Protein AF-A0A268HD33-F1 (afdb_monomer)

Mean predicted aligned error: 16.83 Å

pLDDT: mean 76.21, std 18.48, range [31.92, 98.69]

Structure (mmCIF, N/CA/C/O backbone):
data_AF-A0A268HD33-F1
#
_entry.id   AF-A0A268HD33-F1
#
loop_
_atom_site.group_PDB
_atom_site.id
_atom_site.type_symbol
_atom_site.label_atom_id
_atom_site.label_alt_id
_atom_site.label_comp_id
_atom_site.label_asym_id
_atom_site.label_entity_id
_atom_site.label_seq_id
_atom_site.pdbx_PDB_ins_code
_atom_site.Cartn_x
_atom_site.Cartn_y
_atom_site.Cartn_z
_atom_site.occupancy
_atom_site.B_iso_or_equiv
_atom_site.auth_seq_id
_atom_site.auth_comp_id
_atom_site.auth_asym_id
_atom_site.auth_atom_id
_atom_site.pdbx_PDB_model_num
ATOM 1 N N . MET A 1 1 ? -41.453 0.783 -24.380 1.00 42.22 1 MET A N 1
ATOM 2 C CA . MET A 1 1 ? -42.549 0.200 -23.584 1.00 42.22 1 MET A CA 1
ATOM 3 C C . MET A 1 1 ? -43.128 1.361 -22.793 1.00 42.22 1 MET A C 1
ATOM 5 O O . MET A 1 1 ? -42.663 1.674 -21.710 1.00 42.22 1 MET A O 1
ATOM 9 N N . GLU A 1 2 ? -43.972 2.129 -23.481 1.00 31.92 2 GLU A N 1
ATOM 10 C CA . GLU A 1 2 ? -44.599 3.359 -22.998 1.00 31.92 2 GLU A CA 1
ATOM 11 C C . GLU A 1 2 ? -45.895 2.982 -22.286 1.00 31.92 2 GLU A C 1
ATOM 13 O O . GLU A 1 2 ? -46.740 2.322 -22.893 1.00 31.92 2 GLU A O 1
ATOM 18 N N . GLU A 1 3 ? -46.089 3.430 -21.048 1.00 34.78 3 GLU A N 1
ATOM 19 C CA . GLU A 1 3 ? -47.407 3.398 -20.423 1.00 34.78 3 GLU A CA 1
ATOM 20 C C . GLU A 1 3 ? -47.817 4.810 -20.001 1.00 34.78 3 GLU A C 1
ATOM 22 O O . GLU A 1 3 ? -47.201 5.475 -19.171 1.00 34.78 3 GLU A O 1
ATOM 27 N N . LYS A 1 4 ? -48.853 5.281 -20.698 1.00 35.25 4 LYS A N 1
ATOM 28 C CA . LYS A 1 4 ? -49.501 6.582 -20.581 1.00 35.25 4 LYS A CA 1
ATOM 29 C C . LYS A 1 4 ? -50.298 6.655 -19.279 1.00 35.25 4 LYS A C 1
ATOM 31 O O . LYS A 1 4 ? -51.331 5.999 -19.166 1.00 35.25 4 LYS A O 1
ATOM 36 N N . LEU A 1 5 ? -49.918 7.548 -18.370 1.00 34.03 5 LEU A N 1
ATOM 37 C CA . LEU A 1 5 ? -50.819 8.038 -17.327 1.00 34.03 5 LEU A CA 1
ATOM 38 C C . LEU A 1 5 ? -51.583 9.253 -17.861 1.00 34.03 5 LEU A C 1
ATOM 40 O O . LEU A 1 5 ? -51.049 10.346 -18.029 1.00 34.03 5 LEU A O 1
ATOM 44 N N . LYS A 1 6 ? -52.849 8.996 -18.198 1.00 35.66 6 LYS A N 1
ATOM 45 C CA . LYS A 1 6 ? -53.843 9.985 -18.610 1.00 35.66 6 LYS A CA 1
ATOM 46 C C . LYS A 1 6 ? -54.169 10.916 -17.443 1.00 35.66 6 LYS A C 1
ATOM 48 O O . LYS A 1 6 ? -54.612 10.461 -16.393 1.00 35.66 6 LYS A O 1
ATOM 53 N N . SER A 1 7 ? -54.035 12.213 -17.689 1.00 35.09 7 SER A N 1
ATOM 54 C CA . SER A 1 7 ? -54.719 13.279 -16.964 1.00 35.09 7 SER A CA 1
ATOM 55 C C . SER A 1 7 ? -56.234 13.116 -17.125 1.00 35.09 7 SER A C 1
ATOM 57 O O . SER A 1 7 ? -56.747 13.224 -18.240 1.00 35.09 7 SER A O 1
ATOM 59 N N . SER A 1 8 ? -56.954 12.846 -16.038 1.00 35.16 8 SER A N 1
ATOM 60 C CA . SER A 1 8 ? -58.412 12.974 -16.011 1.00 35.16 8 SER A CA 1
ATOM 61 C C . SER A 1 8 ? -58.778 14.318 -15.395 1.00 35.16 8 SER A C 1
ATOM 63 O O . SER A 1 8 ? -58.606 14.530 -14.195 1.00 35.16 8 SER A O 1
ATOM 65 N N . GLU A 1 9 ? -59.268 15.200 -16.260 1.00 37.66 9 GLU A N 1
ATOM 66 C CA . GLU A 1 9 ? -60.051 16.390 -15.952 1.00 37.66 9 GLU A CA 1
ATOM 67 C C . GLU A 1 9 ? -61.091 16.071 -14.868 1.00 37.66 9 GLU A C 1
ATOM 69 O O . GLU A 1 9 ? -61.955 15.216 -15.060 1.00 37.66 9 GLU A O 1
ATOM 74 N N . ASN A 1 10 ? -61.004 16.747 -13.723 1.00 41.69 10 ASN A N 1
ATOM 75 C CA . ASN A 1 10 ? -61.985 16.630 -12.643 1.00 41.69 10 ASN A CA 1
ATOM 76 C C . ASN A 1 10 ? -62.509 18.006 -12.202 1.00 41.69 10 ASN A C 1
ATOM 78 O O . ASN A 1 10 ? -62.879 18.189 -11.049 1.00 41.69 10 ASN A O 1
ATOM 82 N N . ASP A 1 11 ? -62.580 18.956 -13.140 1.00 40.28 11 ASP A N 1
ATOM 83 C CA . ASP A 1 11 ? -63.131 20.305 -12.924 1.00 40.28 11 ASP A CA 1
ATOM 84 C C . ASP A 1 11 ? -64.612 20.430 -13.349 1.00 40.28 11 ASP A C 1
ATOM 86 O O . ASP A 1 11 ? -65.196 21.513 -13.339 1.00 40.28 11 ASP A O 1
ATOM 90 N N . GLY A 1 12 ? -65.264 19.314 -13.698 1.00 37.50 12 GLY A N 1
ATOM 91 C CA . GLY A 1 12 ? -66.654 19.293 -14.177 1.00 37.50 12 GLY A CA 1
ATOM 92 C C . GLY A 1 12 ? -67.721 18.906 -13.145 1.00 37.50 12 GLY A C 1
ATOM 93 O O . GLY A 1 12 ? -68.905 19.024 -13.440 1.00 37.50 12 GLY A O 1
ATOM 94 N N . VAL A 1 13 ? -67.345 18.420 -11.955 1.00 43.66 13 VAL A N 1
ATOM 95 C CA . VAL A 1 13 ? -68.298 17.775 -11.019 1.00 43.66 13 VAL A CA 1
ATOM 96 C C . VAL A 1 13 ? -68.657 18.661 -9.817 1.00 43.66 13 VAL A C 1
ATOM 98 O O . VAL A 1 13 ? -69.720 18.499 -9.212 1.00 43.66 13 VAL A O 1
ATOM 101 N N . GLU A 1 14 ? -67.808 19.625 -9.461 1.00 42.41 14 GLU A N 1
ATOM 102 C CA . GLU A 1 14 ? -68.004 20.451 -8.260 1.00 42.41 14 GLU A CA 1
ATOM 103 C C . GLU A 1 14 ? -68.900 21.677 -8.513 1.00 42.41 14 GLU A C 1
ATOM 105 O O . GLU A 1 14 ? -69.682 22.078 -7.644 1.00 42.41 14 GLU A O 1
ATOM 110 N N . THR A 1 15 ? -68.893 22.195 -9.745 1.00 42.56 15 THR A N 1
ATOM 111 C CA . THR A 1 15 ? -69.779 23.279 -10.207 1.00 42.56 15 THR A CA 1
ATOM 112 C C . THR A 1 15 ? -71.229 22.821 -10.405 1.00 42.56 15 THR A C 1
ATOM 114 O O . THR A 1 15 ? -72.153 23.623 -10.261 1.00 42.56 15 THR A O 1
ATOM 117 N N . ASP A 1 16 ? -71.453 21.527 -10.655 1.00 46.91 16 ASP A N 1
ATOM 118 C CA . ASP A 1 16 ? -72.790 20.951 -10.853 1.00 46.91 16 ASP A CA 1
ATOM 119 C C . ASP A 1 16 ? -73.504 20.674 -9.513 1.00 46.91 16 ASP A C 1
ATOM 121 O O . ASP A 1 16 ? -74.703 20.908 -9.349 1.00 46.91 16 ASP A O 1
ATOM 125 N N . LYS A 1 17 ? -72.748 20.289 -8.474 1.00 47.00 17 LYS A N 1
ATOM 126 C CA . LYS A 1 17 ? -73.293 20.068 -7.120 1.00 47.00 17 LYS A CA 1
ATOM 127 C C . LYS A 1 17 ? -73.603 21.364 -6.375 1.00 47.00 17 LYS A C 1
ATOM 129 O O . LYS A 1 17 ? -74.614 21.429 -5.679 1.00 47.00 17 LYS A O 1
ATOM 134 N N . THR A 1 18 ? -72.783 22.403 -6.534 1.00 44.31 18 THR A N 1
ATOM 135 C CA . THR A 1 18 ? -73.086 23.735 -5.979 1.00 44.31 18 THR A CA 1
ATOM 136 C C . THR A 1 18 ? -74.273 24.385 -6.691 1.00 44.31 18 THR A C 1
ATOM 138 O O . THR A 1 18 ? -75.111 24.982 -6.014 1.00 44.31 18 THR A O 1
ATOM 141 N N . LYS A 1 19 ? -74.435 24.172 -8.008 1.00 47.47 19 LYS A N 1
ATOM 142 C CA . LYS A 1 19 ? -75.676 24.504 -8.729 1.00 47.47 19 LYS A CA 1
ATOM 143 C C . LYS A 1 19 ? -76.886 23.769 -8.163 1.00 47.47 19 LYS A C 1
ATOM 145 O O . LYS A 1 19 ? -77.888 24.412 -7.880 1.00 47.47 19 LYS A O 1
ATOM 150 N N . HIS A 1 20 ? -76.793 22.462 -7.913 1.00 49.44 20 HIS A N 1
ATOM 151 C CA . HIS A 1 20 ? -77.904 21.709 -7.323 1.00 49.44 20 HIS A CA 1
ATOM 152 C C . HIS A 1 20 ? -78.278 22.169 -5.908 1.00 49.44 20 HIS A C 1
ATOM 154 O O . HIS A 1 20 ? -79.462 22.175 -5.577 1.00 49.44 20 HIS A O 1
ATOM 160 N N . ILE A 1 21 ? -77.311 22.600 -5.091 1.00 46.69 21 ILE A N 1
ATOM 161 C CA . ILE A 1 21 ? -77.585 23.166 -3.761 1.00 46.69 21 ILE A CA 1
ATOM 162 C C . ILE A 1 21 ? -78.212 24.561 -3.882 1.00 46.69 21 ILE A C 1
ATOM 164 O O . ILE A 1 21 ? -79.205 24.824 -3.209 1.00 46.69 21 ILE A O 1
ATOM 168 N N . ALA A 1 22 ? -77.709 25.429 -4.766 1.00 47.00 22 ALA A N 1
ATOM 169 C CA . ALA A 1 22 ? -78.305 26.743 -5.016 1.00 47.00 22 ALA A CA 1
ATOM 170 C C . ALA A 1 22 ? -79.748 26.623 -5.540 1.00 47.00 22 ALA A C 1
ATOM 172 O O . ALA A 1 22 ? -80.641 27.282 -5.021 1.00 47.00 22 ALA A O 1
ATOM 173 N N . THR A 1 23 ? -80.005 25.699 -6.472 1.00 48.84 23 THR A N 1
ATOM 174 C CA . THR A 1 23 ? -81.351 25.399 -6.984 1.00 48.84 23 THR A CA 1
ATOM 175 C C . THR A 1 23 ? -82.255 24.773 -5.918 1.00 48.84 23 THR A C 1
ATOM 177 O O . THR A 1 23 ? -83.443 25.075 -5.873 1.00 48.84 23 THR A O 1
ATOM 180 N N . ALA A 1 24 ? -81.732 23.929 -5.022 1.00 47.66 24 ALA A N 1
ATOM 181 C CA . ALA A 1 24 ? -82.511 23.393 -3.904 1.00 47.66 24 ALA A CA 1
ATOM 182 C C . ALA A 1 24 ? -82.864 24.477 -2.868 1.00 47.66 24 ALA A C 1
ATOM 184 O O . ALA A 1 24 ? -83.965 24.451 -2.325 1.00 47.66 24 ALA A O 1
ATOM 185 N N . VAL A 1 25 ? -81.970 25.443 -2.626 1.00 45.53 25 VAL A N 1
ATOM 186 C CA . VAL A 1 25 ? -82.211 26.590 -1.734 1.00 45.53 25 VAL A CA 1
ATOM 187 C C . VAL A 1 25 ? -83.173 27.605 -2.367 1.00 45.53 25 VAL A C 1
ATOM 189 O O . VAL A 1 25 ? -84.068 28.082 -1.676 1.00 45.53 25 VAL A O 1
ATOM 192 N N . GLU A 1 26 ? -83.075 27.877 -3.672 1.00 46.84 26 GLU A N 1
ATOM 193 C CA . GLU A 1 26 ? -84.053 28.700 -4.405 1.00 46.84 26 GLU A CA 1
ATOM 194 C C . GLU A 1 26 ? -85.436 28.035 -4.472 1.00 46.84 26 GLU A C 1
ATOM 196 O O . GLU A 1 26 ? -86.442 28.707 -4.272 1.00 46.84 26 GLU A O 1
ATOM 201 N N . ASN A 1 27 ? -85.514 26.712 -4.650 1.00 49.25 27 ASN A N 1
ATOM 202 C CA . ASN A 1 27 ? -86.782 25.971 -4.582 1.00 49.25 27 ASN A CA 1
ATOM 203 C C . ASN A 1 27 ? -87.353 25.871 -3.153 1.00 49.25 27 ASN A C 1
ATOM 205 O O . ASN A 1 27 ? -88.547 25.625 -2.984 1.00 49.25 27 ASN A O 1
ATOM 209 N N . LEU A 1 28 ? -86.519 26.069 -2.125 1.00 47.91 28 LEU A N 1
ATOM 210 C CA . LEU A 1 28 ? -86.922 26.194 -0.720 1.00 47.91 28 LEU A CA 1
ATOM 211 C C . LEU A 1 28 ? -87.300 27.630 -0.334 1.00 47.91 28 LEU A C 1
ATOM 213 O O . LEU A 1 28 ? -87.756 27.838 0.793 1.00 47.91 28 LEU A O 1
ATOM 217 N N . ALA A 1 29 ? -87.172 28.613 -1.235 1.00 43.88 29 ALA A N 1
ATOM 218 C CA . ALA A 1 29 ? -87.844 29.895 -1.083 1.00 43.88 29 ALA A CA 1
ATOM 219 C C . ALA A 1 29 ? -89.350 29.640 -1.229 1.00 43.88 29 ALA A C 1
ATOM 221 O O . ALA A 1 29 ? -89.928 29.747 -2.309 1.00 43.88 29 ALA A O 1
ATOM 222 N N . ILE A 1 30 ? -89.972 29.213 -0.127 1.00 47.56 30 ILE A N 1
ATOM 223 C CA . ILE A 1 30 ? -91.406 28.987 -0.019 1.00 47.56 30 ILE A CA 1
ATOM 224 C C . ILE A 1 30 ? -92.065 30.283 -0.477 1.00 47.56 30 ILE A C 1
ATOM 226 O O . ILE A 1 30 ? -92.010 31.304 0.208 1.00 47.56 30 ILE A O 1
ATOM 230 N N . ASN A 1 31 ? -92.657 30.246 -1.665 1.00 44.56 31 ASN A N 1
ATOM 231 C CA . ASN A 1 31 ? -93.437 31.340 -2.203 1.00 44.56 31 ASN A CA 1
ATOM 232 C C . ASN A 1 31 ? -94.752 31.344 -1.414 1.00 44.56 31 ASN A C 1
ATOM 234 O O . ASN A 1 31 ? -95.736 30.746 -1.841 1.00 44.56 31 ASN A O 1
ATOM 238 N N . ILE A 1 32 ? -94.722 31.874 -0.184 1.00 44.91 32 ILE A N 1
ATOM 239 C CA . ILE A 1 32 ? -95.884 31.930 0.707 1.00 44.91 32 ILE A CA 1
ATOM 240 C C . ILE A 1 32 ? -96.886 32.876 0.037 1.00 44.91 32 ILE A C 1
ATOM 242 O O . ILE A 1 32 ? -96.617 34.078 -0.031 1.00 44.91 32 ILE A O 1
ATOM 246 N N . PRO A 1 33 ? -98.033 32.388 -0.467 1.00 44.22 33 PRO A N 1
ATOM 247 C CA . PRO A 1 33 ? -99.036 33.270 -1.042 1.00 44.22 33 PRO A CA 1
ATOM 248 C C . PRO A 1 33 ? -99.528 34.222 0.053 1.00 44.22 33 PRO A C 1
ATOM 250 O O . PRO A 1 33 ? -99.825 33.784 1.167 1.00 44.22 33 PRO A O 1
ATOM 253 N N . SER A 1 34 ? -99.624 35.519 -0.238 1.00 42.25 34 SER A N 1
ATOM 254 C CA . SER A 1 34 ? -100.245 36.483 0.670 1.00 42.25 34 SER A CA 1
ATOM 255 C C . SER A 1 34 ? -101.720 36.111 0.871 1.00 42.25 34 SER A C 1
ATOM 257 O O . SER A 1 34 ? -102.559 36.276 -0.012 1.00 42.25 34 SER A O 1
ATOM 259 N N . PHE A 1 35 ? -102.042 35.540 2.033 1.00 43.06 35 PHE A N 1
ATOM 260 C CA . PHE A 1 35 ? -103.374 35.006 2.315 1.00 43.06 35 PHE A CA 1
ATOM 261 C C . PHE A 1 35 ? -104.355 36.126 2.696 1.00 43.06 35 PHE A C 1
ATOM 263 O O . PHE A 1 35 ? -104.255 36.728 3.765 1.00 43.06 35 PHE A O 1
ATOM 270 N N . ASN A 1 36 ? -105.333 36.385 1.823 1.00 42.84 36 ASN A N 1
ATOM 271 C CA . ASN A 1 36 ? -106.477 37.258 2.091 1.00 42.84 36 ASN A CA 1
ATOM 272 C C . ASN A 1 36 ? -107.618 36.436 2.726 1.00 42.84 36 ASN A C 1
ATOM 274 O O . ASN A 1 36 ? -108.208 35.569 2.087 1.00 42.84 36 ASN A O 1
ATOM 278 N N . LEU A 1 37 ? -107.919 36.703 4.000 1.00 44.09 37 LEU A N 1
ATOM 279 C CA . LEU A 1 37 ? -108.752 35.870 4.886 1.00 44.09 37 LEU A CA 1
ATOM 280 C C . LEU A 1 37 ? -110.277 35.947 4.679 1.00 44.09 37 LEU A C 1
ATOM 282 O O . LEU A 1 37 ? -111.026 35.350 5.447 1.00 44.09 37 LEU A O 1
ATOM 286 N N . SER A 1 38 ? -110.771 36.663 3.670 1.00 42.16 38 SER A N 1
ATOM 287 C CA . SER A 1 38 ? -112.192 37.052 3.601 1.00 42.16 38 SER A CA 1
ATOM 288 C C . SER A 1 38 ? -113.098 36.193 2.701 1.00 42.16 38 SER A C 1
ATOM 290 O O . SER A 1 38 ? -114.275 36.511 2.559 1.00 42.16 38 SER A O 1
ATOM 292 N N . SER A 1 39 ? -112.618 35.079 2.133 1.00 47.25 39 SER A N 1
ATOM 293 C CA . SER A 1 39 ? -113.447 34.190 1.284 1.00 47.25 39 SER A CA 1
ATOM 294 C C . SER A 1 39 ? -113.138 32.693 1.449 1.00 47.25 39 SER A C 1
ATOM 296 O O . SER A 1 39 ? -113.046 31.944 0.482 1.00 47.25 39 SER A O 1
ATOM 298 N N . PHE A 1 40 ? -112.976 32.233 2.694 1.00 46.72 40 PHE A N 1
ATOM 299 C CA . PHE A 1 40 ? -112.576 30.851 2.974 1.00 46.72 40 PHE A CA 1
ATOM 300 C C . PHE A 1 40 ? -113.672 29.816 2.658 1.00 46.72 40 PHE A C 1
ATOM 302 O O . PHE A 1 40 ? -114.646 29.652 3.395 1.00 46.72 40 PHE A O 1
ATOM 309 N N . ASN A 1 41 ? -113.456 29.064 1.576 1.00 53.22 41 ASN A N 1
ATOM 310 C CA . ASN A 1 41 ? -114.147 27.817 1.267 1.00 53.22 41 ASN A CA 1
ATOM 311 C C . ASN A 1 41 ? -113.584 26.692 2.153 1.00 53.22 41 ASN A C 1
ATOM 313 O O . ASN A 1 41 ? -112.404 26.359 2.061 1.00 53.22 41 ASN A O 1
ATOM 317 N N . TYR A 1 42 ? -114.438 26.077 2.978 1.00 52.50 42 TYR A N 1
ATOM 318 C CA . TYR A 1 42 ? -114.076 24.994 3.905 1.00 52.50 42 TYR A CA 1
ATOM 319 C C . TYR A 1 42 ? -113.285 23.854 3.236 1.00 52.50 42 TYR A C 1
ATOM 321 O O . TYR A 1 42 ? -112.386 23.274 3.845 1.00 52.50 42 TYR A O 1
ATOM 329 N N . ALA A 1 43 ? -113.563 23.560 1.961 1.00 55.44 43 ALA A N 1
ATOM 330 C CA . ALA A 1 43 ? -112.854 22.524 1.215 1.00 55.44 43 ALA A CA 1
ATOM 331 C C . ALA A 1 43 ? -111.375 22.872 0.952 1.00 55.44 43 ALA A C 1
ATOM 333 O O . ALA A 1 43 ? -110.534 21.973 0.925 1.00 55.44 43 ALA A O 1
ATOM 334 N N . GLU A 1 44 ? -111.035 24.152 0.783 1.00 52.84 44 GLU A N 1
ATOM 335 C CA . GLU A 1 44 ? -109.646 24.597 0.612 1.00 52.84 44 GLU A CA 1
ATOM 336 C C . GLU A 1 44 ? -108.901 24.632 1.945 1.00 52.84 44 GLU A C 1
ATOM 338 O O . GLU A 1 44 ? -107.750 24.204 1.998 1.00 52.84 44 GLU A O 1
ATOM 343 N N . THR A 1 45 ? -109.563 25.025 3.038 1.00 52.16 45 THR A N 1
ATOM 344 C CA . THR A 1 45 ? -108.981 24.992 4.390 1.00 52.16 45 THR A CA 1
ATOM 345 C C . THR A 1 45 ? -108.629 23.572 4.816 1.00 52.16 45 THR A C 1
ATOM 347 O O . THR A 1 45 ? -107.556 23.347 5.371 1.00 52.16 45 THR A O 1
ATOM 350 N N . VAL A 1 46 ? -109.500 22.600 4.521 1.00 53.94 46 VAL A N 1
ATOM 351 C CA . VAL A 1 46 ? -109.233 21.183 4.802 1.00 53.94 46 VAL A CA 1
ATOM 352 C C . VAL A 1 46 ? -108.091 20.666 3.928 1.00 53.94 46 VAL A C 1
ATOM 354 O O . VAL A 1 46 ? -107.192 20.022 4.458 1.00 53.94 46 VAL A O 1
ATOM 357 N N . LYS A 1 47 ? -108.052 21.003 2.628 1.00 56.47 47 LYS A N 1
ATOM 358 C CA . LYS A 1 47 ? -106.929 20.632 1.747 1.00 56.47 47 LYS A CA 1
ATOM 359 C C . LYS A 1 47 ? -105.597 21.199 2.242 1.00 56.47 47 LYS A C 1
ATOM 361 O O . LYS A 1 47 ? -104.617 20.457 2.310 1.00 56.47 47 LYS A O 1
ATOM 366 N N . LEU A 1 48 ? -105.569 22.471 2.649 1.00 51.38 48 LEU A N 1
ATOM 367 C CA . LEU A 1 48 ? -104.377 23.111 3.208 1.00 51.38 48 LEU A CA 1
ATOM 368 C C . LEU A 1 48 ? -103.960 22.441 4.526 1.00 51.38 48 LEU A C 1
ATOM 370 O O . LEU A 1 48 ? -102.803 22.062 4.684 1.00 51.38 48 LEU A O 1
ATOM 374 N N . ALA A 1 49 ? -104.912 22.213 5.437 1.00 48.06 49 ALA A N 1
ATOM 375 C CA . ALA A 1 49 ? -104.674 21.550 6.719 1.00 48.06 49 ALA A CA 1
ATOM 376 C C . ALA A 1 49 ? -104.146 20.117 6.552 1.00 48.06 49 ALA A C 1
ATOM 378 O O . ALA A 1 49 ? -103.283 19.693 7.316 1.00 48.06 49 ALA A O 1
ATOM 379 N N . THR A 1 50 ? -104.601 19.388 5.527 1.00 55.34 50 THR A N 1
ATOM 380 C CA . THR A 1 50 ? -104.074 18.054 5.202 1.00 55.34 50 THR A CA 1
ATOM 381 C C . THR A 1 50 ? -102.704 18.085 4.523 1.00 55.34 50 THR A C 1
ATOM 383 O O . THR A 1 50 ? -101.956 17.117 4.641 1.00 55.34 50 THR A O 1
ATOM 386 N N . ALA A 1 51 ? -102.344 19.180 3.846 1.00 50.12 51 ALA A N 1
ATOM 387 C CA . ALA A 1 51 ? -101.055 19.326 3.170 1.00 50.12 51 ALA A CA 1
ATOM 388 C C . ALA A 1 51 ? -99.931 19.798 4.114 1.00 50.12 51 ALA A C 1
ATOM 390 O O . ALA A 1 51 ? -98.775 19.423 3.922 1.00 50.12 51 ALA A O 1
ATOM 391 N N . ILE A 1 52 ? -100.259 20.557 5.171 1.00 52.44 52 ILE A N 1
ATOM 392 C CA . ILE A 1 52 ? -99.296 21.074 6.165 1.00 52.44 52 ILE A CA 1
ATOM 393 C C . ILE A 1 52 ? -98.394 19.971 6.759 1.00 52.44 52 ILE A C 1
ATOM 395 O O . ILE A 1 52 ? -97.177 20.158 6.753 1.00 52.44 52 ILE A O 1
ATOM 399 N N . PRO A 1 53 ? -98.904 18.808 7.216 1.00 67.50 53 PRO A N 1
ATOM 400 C CA . PRO A 1 53 ? -98.050 17.729 7.717 1.00 67.50 53 PRO A CA 1
ATOM 401 C C . PRO A 1 53 ? -97.047 17.205 6.682 1.00 67.50 53 PRO A C 1
ATOM 403 O O . PRO A 1 53 ? -95.929 16.842 7.047 1.00 67.50 53 PRO A O 1
ATOM 406 N N . SER A 1 54 ? -97.424 17.187 5.397 1.00 62.84 54 SER A N 1
ATOM 407 C CA . SER A 1 54 ? -96.531 16.773 4.308 1.00 62.84 54 SER A CA 1
ATOM 408 C C . SER A 1 54 ? -95.394 17.775 4.125 1.00 62.84 54 SER A C 1
ATOM 410 O O . SER A 1 54 ? -94.232 17.376 4.121 1.00 62.84 54 SER A O 1
ATOM 412 N N . TYR A 1 55 ? -95.707 19.074 4.086 1.00 59.47 55 TYR A N 1
ATOM 413 C CA . TYR A 1 55 ? -94.696 20.130 3.968 1.00 59.47 55 TYR A CA 1
ATOM 414 C C . TYR A 1 55 ? -93.750 20.180 5.171 1.00 59.47 55 TYR A C 1
ATOM 416 O O . TYR A 1 55 ? -92.540 20.316 5.004 1.00 59.47 55 TYR A O 1
ATOM 424 N N . VAL A 1 56 ? -94.271 20.006 6.390 1.00 60.19 56 VAL A N 1
ATOM 425 C CA . VAL A 1 56 ? -93.444 19.934 7.607 1.00 60.19 56 VAL A CA 1
ATOM 426 C C . VAL A 1 56 ? -92.506 18.724 7.558 1.00 60.19 56 VAL A C 1
ATOM 428 O O . VAL A 1 56 ? -91.335 18.836 7.920 1.00 60.19 56 VAL A O 1
ATOM 431 N N . LYS A 1 57 ? -92.986 17.573 7.071 1.00 68.25 57 LYS A N 1
ATOM 432 C CA . LYS A 1 57 ? -92.169 16.364 6.908 1.00 68.25 57 LYS A CA 1
ATOM 433 C C . LYS A 1 57 ? -91.075 16.548 5.853 1.00 68.25 57 LYS A C 1
ATOM 435 O O . LYS A 1 57 ? -89.945 16.120 6.077 1.00 68.25 57 LYS A O 1
ATOM 440 N N . GLU A 1 58 ? -91.382 17.191 4.731 1.00 67.38 58 GLU A N 1
ATOM 441 C CA . GLU A 1 58 ? -90.401 17.506 3.686 1.00 67.38 58 GLU A CA 1
ATOM 442 C C . GLU A 1 58 ? -89.325 18.476 4.186 1.00 67.38 58 GLU A C 1
ATOM 444 O O . GLU A 1 58 ? -88.136 18.202 4.014 1.00 67.38 58 GLU A O 1
ATOM 449 N N . ALA A 1 59 ? -89.714 19.540 4.895 1.00 57.72 59 ALA A N 1
ATOM 450 C CA . ALA A 1 59 ? -88.776 20.485 5.498 1.00 57.72 59 ALA A CA 1
ATOM 451 C C . ALA A 1 59 ? -87.864 19.813 6.543 1.00 57.72 59 ALA A C 1
ATOM 453 O O . ALA A 1 59 ? -86.652 20.038 6.549 1.00 57.72 59 ALA A O 1
ATOM 454 N N . ALA A 1 60 ? -88.416 18.938 7.391 1.00 59.91 60 ALA A N 1
ATOM 455 C CA . ALA A 1 60 ? -87.640 18.178 8.371 1.00 59.91 60 ALA A CA 1
ATOM 456 C C . ALA A 1 60 ? -86.652 17.206 7.704 1.00 59.91 60 ALA A C 1
ATOM 458 O O . ALA A 1 60 ? -85.504 17.090 8.135 1.00 59.91 60 ALA A O 1
ATOM 459 N N . ASN A 1 61 ? -87.066 16.537 6.624 1.00 68.81 61 ASN A N 1
ATOM 460 C CA . ASN A 1 61 ? -86.185 15.661 5.855 1.00 68.81 61 ASN A CA 1
ATOM 461 C C . ASN A 1 61 ? -85.043 16.447 5.201 1.00 68.81 61 ASN A C 1
ATOM 463 O O . ASN A 1 61 ? -83.894 16.029 5.317 1.00 68.81 61 ASN A O 1
ATOM 467 N N . ALA A 1 62 ? -85.331 17.603 4.593 1.00 61.78 62 ALA A N 1
ATOM 468 C CA . ALA A 1 62 ? -84.314 18.469 4.002 1.00 61.78 62 ALA A CA 1
ATOM 469 C C . ALA A 1 62 ? -83.296 18.955 5.050 1.00 61.78 62 ALA A C 1
ATOM 471 O O . ALA A 1 62 ? -82.088 18.860 4.826 1.00 61.78 62 ALA A O 1
ATOM 472 N N . ALA A 1 63 ? -83.761 19.388 6.228 1.00 56.25 63 ALA A N 1
ATOM 473 C CA . ALA A 1 63 ? -82.890 19.794 7.332 1.00 56.25 63 ALA A CA 1
ATOM 474 C C . ALA A 1 63 ? -81.995 18.640 7.823 1.00 56.25 63 ALA A C 1
ATOM 476 O O . ALA A 1 63 ? -80.792 18.825 8.021 1.00 56.25 63 ALA A O 1
ATOM 477 N N . ASN A 1 64 ? -82.550 17.431 7.951 1.00 66.75 64 ASN A N 1
ATOM 478 C CA . ASN A 1 64 ? -81.788 16.237 8.321 1.00 66.75 64 ASN A CA 1
ATOM 479 C C . ASN A 1 64 ? -80.753 15.854 7.253 1.00 66.75 64 ASN A C 1
ATOM 481 O O . ASN A 1 64 ? -79.629 15.479 7.592 1.00 66.75 64 ASN A O 1
ATOM 485 N N . THR A 1 65 ? -81.086 15.992 5.965 1.00 70.50 65 THR A N 1
ATOM 486 C CA . THR A 1 65 ? -80.130 15.787 4.870 1.00 70.50 65 THR A CA 1
ATOM 487 C C . THR A 1 65 ? -78.973 16.780 4.965 1.00 70.50 65 THR A C 1
ATOM 489 O O . THR A 1 65 ? -77.818 16.353 4.946 1.00 70.50 65 THR A O 1
ATOM 492 N N . VAL A 1 66 ? -79.245 18.073 5.165 1.00 61.09 66 VAL A N 1
ATOM 493 C CA . VAL A 1 66 ? -78.203 19.105 5.328 1.00 61.09 66 VAL A CA 1
ATOM 494 C C . VAL A 1 66 ? -77.312 18.819 6.542 1.00 61.09 66 VAL A C 1
ATOM 496 O O . VAL A 1 66 ? -76.087 18.840 6.418 1.00 61.09 66 VAL A O 1
ATOM 499 N N . LEU A 1 67 ? -77.898 18.463 7.690 1.00 62.84 67 LEU A N 1
ATOM 500 C CA . LEU A 1 67 ? -77.147 18.090 8.896 1.00 62.84 67 LEU A CA 1
ATOM 501 C C . LEU A 1 67 ? -76.256 16.859 8.676 1.00 62.84 67 LEU A C 1
ATOM 503 O O . LEU A 1 67 ? -75.111 16.832 9.130 1.00 62.84 67 LEU A O 1
ATOM 507 N N . SER A 1 68 ? -76.749 15.852 7.950 1.00 71.19 68 SER A N 1
ATOM 508 C CA . SER A 1 68 ? -75.972 14.650 7.622 1.00 71.19 68 SER A CA 1
ATOM 509 C C . SER A 1 68 ? -74.797 14.940 6.676 1.00 71.19 68 SER A C 1
ATOM 511 O O . SER A 1 68 ? -73.719 14.363 6.822 1.00 71.19 68 SER A O 1
ATOM 513 N N . ILE A 1 69 ? -74.969 15.876 5.735 1.00 70.38 69 ILE A N 1
ATOM 514 C CA . ILE A 1 69 ? -73.903 16.323 4.834 1.00 70.38 69 ILE A CA 1
ATOM 515 C C . ILE A 1 69 ? -72.837 17.074 5.635 1.00 70.38 69 ILE A C 1
ATOM 517 O O . ILE A 1 69 ? -71.648 16.798 5.468 1.00 70.38 69 ILE A O 1
ATOM 521 N N . PHE A 1 70 ? -73.249 17.977 6.529 1.00 66.12 70 PHE A N 1
ATOM 522 C CA . PHE A 1 70 ? -72.330 18.781 7.335 1.00 66.12 70 PHE A CA 1
ATOM 523 C C . PHE A 1 70 ? -71.497 17.920 8.295 1.00 66.12 70 PHE A C 1
ATOM 525 O O . PHE A 1 70 ? -70.275 18.065 8.361 1.00 66.12 70 PHE A O 1
ATOM 532 N N . SER A 1 71 ? -72.127 16.960 8.980 1.00 69.88 71 SER A N 1
ATOM 533 C CA . SER A 1 71 ? -71.423 16.044 9.885 1.00 69.88 71 SER A CA 1
ATOM 534 C C . SER A 1 71 ? -70.425 15.146 9.145 1.00 69.88 71 SER A C 1
ATOM 536 O O . SER A 1 71 ? -69.297 14.961 9.606 1.00 69.88 71 SER A O 1
ATOM 538 N N . LYS A 1 72 ? -70.782 14.653 7.951 1.00 75.25 72 LYS A N 1
ATOM 539 C CA . LYS A 1 72 ? -69.883 13.851 7.109 1.00 75.25 72 LYS A CA 1
ATOM 540 C C . LYS A 1 72 ? -68.642 14.636 6.668 1.00 75.25 72 LYS A C 1
ATOM 542 O O . LYS A 1 72 ? -67.535 14.106 6.754 1.00 75.25 72 LYS A O 1
ATOM 547 N N . HIS A 1 73 ? -68.804 15.888 6.234 1.00 72.50 73 HIS A N 1
ATOM 548 C CA . HIS A 1 73 ? -67.674 16.725 5.809 1.00 72.50 73 HIS A CA 1
ATOM 549 C C . HIS A 1 73 ? -66.797 17.154 6.991 1.00 72.50 73 HIS A C 1
ATOM 551 O O . HIS A 1 73 ? -65.575 17.122 6.873 1.00 72.50 73 HIS A O 1
ATOM 557 N N . SER A 1 74 ? -67.390 17.466 8.149 1.00 72.69 74 SER A N 1
ATOM 558 C CA . SER A 1 74 ? -66.646 17.801 9.372 1.00 72.69 74 SER A CA 1
ATOM 559 C C . SER A 1 74 ? -65.747 16.649 9.843 1.00 72.69 74 SER A C 1
ATOM 561 O O . SER A 1 74 ? -64.565 16.859 10.121 1.00 72.69 74 SER A O 1
ATOM 563 N N . ASN A 1 75 ? -66.258 15.413 9.834 1.00 74.44 75 ASN A N 1
ATOM 564 C CA . ASN A 1 75 ? -65.462 14.227 10.161 1.00 74.44 75 ASN A CA 1
ATOM 565 C C . ASN A 1 75 ? -64.331 13.994 9.147 1.00 74.44 75 ASN A C 1
ATOM 567 O O . ASN A 1 75 ? -63.211 13.662 9.535 1.00 74.44 75 ASN A O 1
ATOM 571 N N . SER A 1 76 ? -64.600 14.208 7.854 1.00 75.44 76 SER A N 1
ATOM 572 C CA . SER A 1 76 ? -63.580 14.098 6.805 1.00 75.44 76 SER A CA 1
ATOM 573 C C . SER A 1 76 ? -62.465 15.134 6.981 1.00 75.44 76 SER A C 1
ATOM 575 O O . SER A 1 76 ? -61.294 14.792 6.839 1.00 75.44 76 SER A O 1
ATOM 577 N N . LEU A 1 77 ? -62.809 16.374 7.348 1.00 66.19 77 LEU A N 1
ATOM 578 C CA . LEU A 1 77 ? -61.843 17.441 7.618 1.00 66.19 77 LEU A CA 1
ATOM 579 C C . LEU A 1 77 ? -61.002 17.141 8.868 1.00 66.19 77 LEU A C 1
ATOM 581 O O . LEU A 1 77 ? -59.787 17.306 8.847 1.00 66.19 77 LEU A O 1
ATOM 585 N N . SER A 1 78 ? -61.629 16.648 9.942 1.00 70.44 78 SER A N 1
ATOM 586 C CA . SER A 1 78 ? -60.918 16.248 11.164 1.00 70.44 78 SER A CA 1
ATOM 587 C C . SER A 1 78 ? -59.924 15.114 10.900 1.00 70.44 78 SER A C 1
ATOM 589 O O . SER A 1 78 ? -58.796 15.160 11.387 1.00 70.44 78 SER A O 1
ATOM 591 N N . ASN A 1 79 ? -60.307 14.125 10.089 1.00 71.25 79 ASN A N 1
ATOM 592 C CA . ASN A 1 79 ? -59.412 13.037 9.701 1.00 71.25 79 ASN A CA 1
ATOM 593 C C . ASN A 1 79 ? -58.262 13.528 8.810 1.00 71.25 79 ASN A C 1
ATOM 595 O O . ASN A 1 79 ? -57.128 13.106 9.011 1.00 71.25 79 ASN A O 1
ATOM 599 N N . LEU A 1 80 ? -58.524 14.446 7.871 1.00 64.50 80 LEU A N 1
ATOM 600 C CA . LEU A 1 80 ? -57.474 15.072 7.061 1.00 64.50 80 LEU A CA 1
ATOM 601 C C . LEU A 1 80 ? -56.473 15.842 7.927 1.00 64.50 80 LEU A C 1
ATOM 603 O O . LEU A 1 80 ? -55.275 15.663 7.749 1.00 64.50 80 LEU A O 1
ATOM 607 N N . LEU A 1 81 ? -56.945 16.636 8.892 1.00 64.19 81 LEU A N 1
ATOM 608 C CA . LEU A 1 81 ? -56.075 17.375 9.812 1.00 64.19 81 LEU A CA 1
ATOM 609 C C . LEU A 1 81 ? -55.206 16.436 10.654 1.00 64.19 81 LEU A C 1
ATOM 611 O O . LEU A 1 81 ? -53.996 16.618 10.707 1.00 64.19 81 LEU A O 1
ATOM 615 N N . LYS A 1 82 ? -55.789 15.370 11.218 1.00 71.94 82 LYS A N 1
ATOM 616 C CA . LYS A 1 82 ? -55.020 14.353 11.955 1.00 71.94 82 LYS A CA 1
ATOM 617 C C . LYS A 1 82 ? -53.968 13.671 11.081 1.00 71.94 82 LYS A C 1
ATOM 619 O O . LYS A 1 82 ? -52.858 13.440 11.546 1.00 71.94 82 LYS A O 1
ATOM 624 N N . ASN A 1 83 ? -54.303 13.375 9.825 1.00 67.81 83 ASN A N 1
ATOM 625 C CA . ASN A 1 83 ? -53.368 12.772 8.877 1.00 67.81 83 ASN A CA 1
ATOM 626 C C . ASN A 1 83 ? -52.248 13.745 8.477 1.00 67.81 83 ASN A C 1
ATOM 628 O O . ASN A 1 83 ? -51.106 13.322 8.298 1.00 67.81 83 ASN A O 1
ATOM 632 N N . ILE A 1 84 ? -52.545 15.041 8.345 1.00 61.47 84 ILE A N 1
ATOM 633 C CA . ILE A 1 84 ? -51.542 16.085 8.089 1.00 61.47 84 ILE A CA 1
ATOM 634 C C . ILE A 1 84 ? -50.599 16.211 9.291 1.00 61.47 84 ILE A C 1
ATOM 636 O O . ILE A 1 84 ? -49.382 16.185 9.105 1.00 61.47 84 ILE A O 1
ATOM 640 N N . ASP A 1 85 ? -51.128 16.261 10.513 1.00 63.72 85 ASP A N 1
ATOM 641 C CA . ASP A 1 85 ? -50.330 16.319 11.744 1.00 63.72 85 ASP A CA 1
ATOM 642 C C . ASP A 1 85 ? -49.441 15.073 11.907 1.00 63.72 85 ASP A C 1
ATOM 644 O O . ASP A 1 85 ? -48.253 15.178 12.215 1.00 63.72 85 ASP A O 1
ATOM 648 N N . SER A 1 86 ? -49.965 13.873 11.626 1.00 63.91 86 SER A N 1
ATOM 649 C CA . SER A 1 86 ? -49.165 12.644 11.699 1.00 63.91 86 SER A CA 1
ATOM 650 C C . SER A 1 86 ? -48.095 12.572 10.606 1.00 63.91 86 SER A C 1
ATOM 652 O O . SER A 1 86 ? -46.982 12.099 10.852 1.00 63.91 86 SER A O 1
ATOM 654 N N . THR A 1 87 ? -48.404 13.051 9.397 1.00 62.00 87 THR A N 1
ATOM 655 C CA . THR A 1 87 ? -47.458 13.060 8.270 1.00 62.00 87 THR A CA 1
ATOM 656 C C . THR A 1 87 ? -46.339 14.067 8.515 1.00 62.00 87 THR A C 1
ATOM 658 O O . THR A 1 87 ? -45.169 13.735 8.349 1.00 62.00 87 THR A O 1
ATOM 661 N N . THR A 1 88 ? -46.669 15.274 8.980 1.00 56.84 88 THR A N 1
ATOM 662 C CA . THR A 1 88 ? -45.674 16.311 9.302 1.00 56.84 88 THR A CA 1
ATOM 663 C C . THR A 1 88 ? -44.754 15.892 10.447 1.00 56.84 88 THR A C 1
ATOM 665 O O . THR A 1 88 ? -43.541 16.074 10.340 1.00 56.84 88 THR A O 1
ATOM 668 N N . ALA A 1 89 ? -45.281 15.250 11.495 1.00 59.31 89 ALA A N 1
ATOM 669 C CA . ALA A 1 89 ? -44.464 14.692 12.574 1.00 59.31 89 ALA A CA 1
ATOM 670 C C . ALA A 1 89 ? -43.512 13.589 12.077 1.00 59.31 89 ALA A C 1
ATOM 672 O O . ALA A 1 89 ? -42.345 13.549 12.474 1.00 59.31 89 ALA A O 1
ATOM 673 N N . THR A 1 90 ? -43.985 12.726 11.173 1.00 57.88 90 THR A N 1
ATOM 674 C CA . THR A 1 90 ? -43.168 11.661 10.572 1.00 57.88 90 THR A CA 1
ATOM 675 C C . THR A 1 90 ? -42.031 12.246 9.734 1.00 57.88 90 THR A C 1
ATOM 677 O O . THR A 1 90 ? -40.874 11.905 9.961 1.00 57.88 90 THR A O 1
ATOM 680 N N . VAL A 1 91 ? -42.332 13.193 8.837 1.00 52.94 91 VAL A N 1
ATOM 681 C CA . VAL A 1 91 ? -41.329 13.867 7.993 1.00 52.94 91 VAL A CA 1
ATOM 682 C C . VAL A 1 91 ? -40.291 14.614 8.837 1.00 52.94 91 VAL A C 1
ATOM 684 O O . VAL A 1 91 ? -39.096 14.523 8.561 1.00 52.94 91 VAL A O 1
ATOM 687 N N . LEU A 1 92 ? -40.715 15.313 9.897 1.00 55.59 92 LEU A N 1
ATOM 688 C CA . LEU A 1 92 ? -39.799 16.025 10.791 1.00 55.59 92 LEU A CA 1
ATOM 689 C C . LEU A 1 92 ? -38.849 15.069 11.527 1.00 55.59 92 LEU A C 1
ATOM 691 O O . LEU A 1 92 ? -37.665 15.375 11.675 1.00 55.59 92 LEU A O 1
ATOM 695 N N . ASN A 1 93 ? -39.344 13.914 11.974 1.00 59.91 93 ASN A N 1
ATOM 696 C CA . ASN A 1 93 ? -38.508 12.895 12.608 1.00 59.91 93 ASN A CA 1
ATOM 697 C C . ASN A 1 93 ? -37.532 12.261 11.610 1.00 59.91 93 ASN A C 1
ATOM 699 O O . ASN A 1 93 ? -36.356 12.114 11.937 1.00 59.91 93 ASN A O 1
ATOM 703 N N . SER A 1 94 ? -37.975 11.966 10.384 1.00 50.62 94 SER A N 1
ATOM 704 C CA . SER A 1 94 ? -37.096 11.481 9.314 1.00 50.62 94 SER A CA 1
ATOM 705 C C . SER A 1 94 ? -35.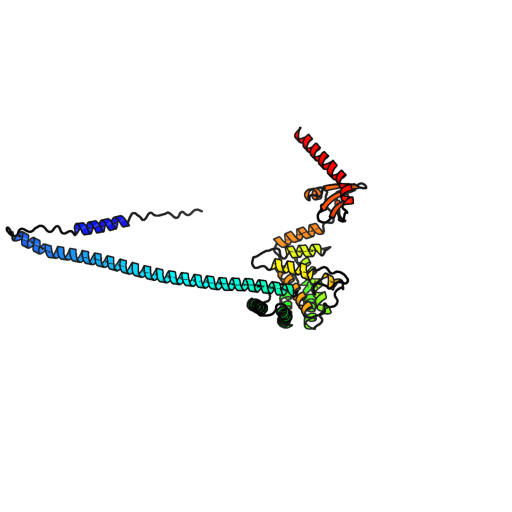990 12.484 8.979 1.00 50.62 94 SER A C 1
ATOM 707 O O . SER A 1 94 ? -34.837 12.089 8.845 1.00 50.62 94 SER A O 1
ATOM 709 N N . TYR A 1 95 ? -36.300 13.784 8.919 1.00 47.66 95 TYR A N 1
ATOM 710 C CA . TYR A 1 95 ? -35.299 14.830 8.687 1.00 47.66 95 TYR A CA 1
ATOM 711 C C . TYR A 1 95 ? -34.287 14.943 9.835 1.00 47.66 95 TYR A C 1
ATOM 713 O O . TYR A 1 95 ? -33.089 15.051 9.586 1.00 47.66 95 TYR A O 1
ATOM 721 N N . LYS A 1 96 ? -34.741 14.889 11.096 1.00 56.53 96 LYS A N 1
ATOM 722 C CA . LYS A 1 96 ? -33.842 14.901 12.264 1.00 56.53 96 LYS A CA 1
ATOM 723 C C . LYS A 1 96 ? -32.897 13.702 12.267 1.00 56.53 96 LYS A C 1
ATOM 725 O O . LYS A 1 96 ? -31.716 13.882 12.532 1.00 56.53 96 LYS A O 1
ATOM 730 N N . LEU A 1 97 ? -33.411 12.513 11.947 1.00 59.41 97 LEU A N 1
ATOM 731 C CA . LEU A 1 97 ? -32.607 11.295 11.845 1.00 59.41 97 LEU A CA 1
ATOM 732 C C . LEU A 1 97 ? -31.597 11.388 10.695 1.00 59.41 97 LEU A C 1
ATOM 734 O O . LEU A 1 97 ? -30.431 11.069 10.882 1.00 59.41 97 LEU A O 1
ATOM 738 N N . MET A 1 98 ? -32.023 11.886 9.530 1.00 48.66 98 MET A N 1
ATOM 739 C CA . MET A 1 98 ? -31.141 12.106 8.382 1.00 48.66 98 MET A CA 1
ATOM 740 C C . MET A 1 98 ? -30.024 13.101 8.707 1.00 48.66 98 MET A C 1
ATOM 742 O O . MET A 1 98 ? -28.875 12.834 8.383 1.00 48.66 98 MET A O 1
ATOM 746 N N . ARG A 1 99 ? -30.339 14.218 9.379 1.00 43.12 99 ARG A N 1
ATOM 747 C CA . ARG A 1 99 ? -29.333 15.198 9.809 1.00 43.12 99 ARG A CA 1
ATOM 748 C C . ARG A 1 99 ? -28.363 14.600 10.828 1.00 43.12 99 ARG A C 1
ATOM 750 O O . ARG A 1 99 ? -27.171 14.731 10.626 1.00 43.12 99 ARG A O 1
ATOM 757 N N . ALA A 1 100 ? -28.852 13.912 11.859 1.00 52.75 100 ALA A N 1
ATOM 758 C CA . ALA A 1 100 ? -27.983 13.278 12.853 1.00 52.75 100 ALA A CA 1
ATOM 759 C C . ALA A 1 100 ? -27.039 12.246 12.213 1.00 52.75 100 ALA A C 1
ATOM 761 O O . ALA A 1 100 ? -25.849 12.252 12.497 1.00 52.75 100 ALA A O 1
ATOM 762 N N . ASN A 1 101 ? -27.552 11.420 11.295 1.00 57.66 101 ASN A N 1
ATOM 763 C CA . ASN A 1 101 ? -26.732 10.464 10.551 1.00 57.66 101 ASN A CA 1
ATOM 764 C C . ASN A 1 101 ? -25.714 11.159 9.634 1.00 57.66 101 ASN A C 1
ATOM 766 O O . ASN A 1 101 ? -24.625 10.634 9.444 1.00 57.66 101 ASN A O 1
ATOM 770 N N . MET A 1 102 ? -26.059 12.319 9.066 1.00 45.97 102 MET A N 1
ATOM 771 C CA . MET A 1 102 ? -25.161 13.102 8.216 1.00 45.97 102 MET A CA 1
ATOM 772 C C . MET A 1 102 ? -24.062 13.792 9.027 1.00 45.97 102 MET A C 1
ATOM 774 O O . MET A 1 102 ? -22.918 13.774 8.601 1.00 45.97 102 MET A O 1
ATOM 778 N N . ASP A 1 103 ? -24.386 14.327 10.205 1.00 51.31 103 ASP A N 1
ATOM 779 C CA . ASP A 1 103 ? -23.401 14.911 11.121 1.00 51.31 103 ASP A CA 1
ATOM 780 C C . ASP A 1 103 ? -22.429 13.820 11.616 1.00 51.31 103 ASP A C 1
ATOM 782 O O . ASP A 1 103 ? -21.221 13.991 11.526 1.00 51.31 103 ASP A O 1
ATOM 786 N N . THR A 1 104 ? -22.938 12.642 12.011 1.00 63.56 104 THR A N 1
ATOM 787 C CA . THR A 1 104 ? -22.087 11.488 12.370 1.00 63.56 104 THR A CA 1
ATOM 788 C C . THR A 1 104 ? -21.216 11.024 11.202 1.00 63.56 104 THR A C 1
ATOM 790 O O . THR A 1 104 ? -20.060 10.684 11.417 1.00 63.56 104 THR A O 1
ATOM 793 N N . PHE A 1 105 ? -21.749 11.020 9.976 1.00 58.50 105 PHE A N 1
ATOM 794 C CA . PHE A 1 105 ? -20.997 10.649 8.776 1.00 58.50 105 PHE A CA 1
ATOM 795 C C . PHE A 1 105 ? -19.852 11.632 8.485 1.00 58.50 105 PHE A C 1
ATOM 797 O O . PHE A 1 105 ? -18.730 11.198 8.231 1.00 58.50 105 PHE A O 1
ATOM 804 N N . LEU A 1 106 ? -20.120 12.939 8.566 1.00 55.94 106 LEU A N 1
ATOM 805 C CA . LEU A 1 106 ? -19.116 13.986 8.359 1.00 55.94 106 LEU A CA 1
ATOM 806 C C . LEU A 1 106 ? -18.022 13.942 9.434 1.00 55.94 106 LEU A C 1
ATOM 808 O O . LEU A 1 106 ? -16.843 13.994 9.093 1.00 55.94 106 LEU A O 1
ATOM 812 N N . ASP A 1 107 ? -18.397 13.755 10.702 1.00 69.62 107 ASP A N 1
ATOM 813 C CA . ASP A 1 107 ? -17.434 13.590 11.796 1.00 69.62 107 ASP A CA 1
ATOM 814 C C . ASP A 1 107 ? -16.544 12.354 11.563 1.00 69.62 107 ASP A C 1
ATOM 816 O O . ASP A 1 107 ? -15.325 12.431 11.715 1.00 69.62 107 ASP A O 1
ATOM 820 N N . THR A 1 108 ? -17.116 11.228 11.109 1.00 72.38 108 THR A N 1
ATOM 821 C CA . THR A 1 108 ? -16.325 10.028 10.785 1.00 72.38 108 THR A CA 1
ATOM 822 C C . THR A 1 108 ? -15.402 10.203 9.581 1.00 72.38 108 THR A C 1
ATOM 824 O O . THR A 1 108 ? -14.335 9.597 9.560 1.00 72.38 108 THR A O 1
ATOM 827 N N . GLU A 1 109 ? -15.770 11.019 8.591 1.00 77.25 109 GLU A N 1
ATOM 828 C CA . GLU A 1 109 ? -14.913 11.312 7.434 1.00 77.25 109 GLU A CA 1
ATOM 829 C C . GLU A 1 109 ? -13.717 12.187 7.841 1.00 77.25 109 GLU A C 1
ATOM 831 O O . GLU A 1 109 ? -12.574 11.890 7.486 1.00 77.25 109 GLU A O 1
ATOM 836 N N . GLU A 1 110 ? -13.951 13.222 8.654 1.00 82.50 110 GLU A N 1
ATOM 837 C CA . GLU A 1 110 ? -12.877 14.061 9.195 1.00 82.50 110 GLU A CA 1
ATOM 838 C C . GLU A 1 110 ? -11.954 13.283 10.146 1.00 82.50 110 GLU A C 1
ATOM 840 O O . GLU A 1 110 ? -10.732 13.446 10.090 1.00 82.50 110 GLU A O 1
ATOM 845 N N . ASP A 1 111 ? -12.516 12.429 11.009 1.00 84.50 111 ASP A N 1
ATOM 846 C CA . ASP A 1 111 ? -11.753 11.555 11.911 1.00 84.50 111 ASP A CA 1
ATOM 847 C C . ASP A 1 111 ? -10.809 10.641 11.141 1.00 84.50 111 ASP A C 1
ATOM 849 O O . ASP A 1 111 ? -9.629 10.505 11.466 1.00 84.50 111 ASP A O 1
ATOM 853 N N . LEU A 1 112 ? -11.346 10.020 10.102 1.00 79.56 112 LEU A N 1
ATOM 854 C CA . LEU A 1 112 ? -10.640 9.103 9.234 1.00 79.56 112 LEU A CA 1
ATOM 855 C C . LEU A 1 112 ? -9.508 9.797 8.475 1.00 79.56 112 LEU A C 1
ATOM 857 O O . LEU A 1 112 ? -8.391 9.282 8.446 1.00 79.56 112 LEU A O 1
ATOM 861 N N . GLN A 1 113 ? -9.760 10.981 7.913 1.00 83.31 113 GLN A N 1
ATOM 862 C CA . GLN A 1 113 ? -8.728 11.769 7.242 1.00 83.31 113 GLN A CA 1
ATOM 863 C C . GLN A 1 113 ? -7.595 12.135 8.214 1.00 83.31 113 GLN A C 1
ATOM 865 O O . GLN A 1 113 ? -6.419 11.937 7.900 1.00 83.31 113 GLN A O 1
ATOM 870 N N . LEU A 1 114 ? -7.940 12.603 9.418 1.00 86.00 114 LEU A N 1
ATOM 871 C CA . LEU A 1 114 ? -6.965 12.943 10.454 1.00 86.00 114 LEU A CA 1
ATOM 872 C C . LEU A 1 114 ? -6.142 11.722 10.888 1.00 86.00 114 LEU A C 1
ATOM 874 O O . LEU A 1 114 ? -4.921 11.809 11.038 1.00 86.00 114 LEU A O 1
ATOM 878 N N . PHE A 1 115 ? -6.805 10.578 11.063 1.00 84.88 115 PHE A N 1
ATOM 879 C CA . PHE A 1 115 ? -6.163 9.310 11.384 1.00 84.88 115 PHE A CA 1
ATOM 880 C C . PHE A 1 115 ? -5.166 8.897 10.295 1.00 84.88 115 PHE A C 1
ATOM 882 O O . PHE A 1 115 ? -4.012 8.602 10.605 1.00 84.88 115 PHE A O 1
ATOM 889 N N . ILE A 1 116 ? -5.564 8.934 9.022 1.00 82.19 116 ILE A N 1
ATOM 890 C CA . ILE A 1 116 ? -4.695 8.559 7.898 1.00 82.19 116 ILE A CA 1
ATOM 891 C C . ILE A 1 116 ? -3.471 9.469 7.818 1.00 82.19 116 ILE A C 1
ATOM 893 O O . ILE A 1 116 ? -2.351 8.982 7.658 1.00 82.19 116 ILE A O 1
ATOM 897 N N . GLU A 1 117 ? -3.658 10.781 7.961 1.00 84.81 117 GLU A N 1
ATOM 898 C CA . GLU A 1 117 ? -2.549 11.735 7.971 1.00 84.81 117 GLU A CA 1
ATOM 899 C C . GLU A 1 117 ? -1.549 11.439 9.096 1.00 84.81 117 GLU A C 1
ATOM 901 O O . GLU A 1 117 ? -0.335 11.495 8.874 1.00 84.81 117 GLU A O 1
ATOM 906 N N . ALA A 1 118 ? -2.041 11.076 10.284 1.00 85.44 118 ALA A N 1
ATOM 907 C CA . ALA A 1 118 ? -1.196 10.675 11.404 1.00 85.44 118 ALA A CA 1
ATOM 908 C C . ALA A 1 118 ? -0.452 9.358 11.127 1.00 85.44 118 ALA A C 1
ATOM 910 O O . ALA A 1 118 ? 0.766 9.304 11.315 1.00 85.44 118 ALA A O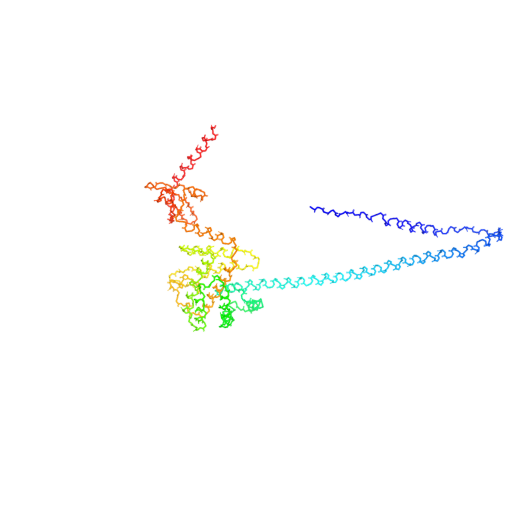 1
ATOM 911 N N . MET A 1 119 ? -1.143 8.330 10.615 1.00 86.25 119 MET A N 1
ATOM 912 C CA . MET A 1 119 ? -0.535 7.042 10.253 1.00 86.25 119 MET A CA 1
ATOM 913 C C . MET A 1 119 ? 0.592 7.225 9.236 1.00 86.25 119 MET A C 1
ATOM 915 O O . MET A 1 119 ? 1.729 6.810 9.477 1.00 86.25 119 MET A O 1
ATOM 919 N N . VAL A 1 120 ? 0.314 7.929 8.135 1.00 85.31 120 VAL A N 1
ATOM 920 C CA . VAL A 1 120 ? 1.308 8.203 7.089 1.00 85.31 120 VAL A CA 1
ATOM 921 C C . VAL A 1 120 ? 2.468 9.025 7.649 1.00 85.31 120 VAL A C 1
ATOM 923 O O . VAL A 1 120 ? 3.626 8.747 7.329 1.00 85.31 120 VAL A O 1
ATOM 926 N N . GLY A 1 121 ? 2.195 10.001 8.521 1.00 83.25 121 GLY A N 1
ATOM 927 C CA . GLY A 1 121 ? 3.222 10.765 9.231 1.00 83.25 121 GLY A CA 1
ATOM 928 C C . GLY A 1 121 ? 4.207 9.863 9.979 1.00 83.25 121 GLY A C 1
ATOM 929 O O . GLY A 1 121 ? 5.420 9.987 9.781 1.00 83.25 121 GLY A O 1
ATOM 930 N N . LEU A 1 122 ? 3.679 8.900 10.738 1.00 85.81 122 LEU A N 1
ATOM 931 C CA . LEU A 1 122 ? 4.431 7.927 11.541 1.00 85.81 122 LEU A CA 1
ATOM 932 C C . LEU A 1 122 ? 5.085 6.802 10.739 1.00 85.81 122 LEU A C 1
ATOM 934 O O . LEU A 1 122 ? 5.895 6.052 11.283 1.00 85.81 122 LEU A O 1
ATOM 938 N N . GLY A 1 123 ? 4.761 6.672 9.453 1.00 87.44 123 GLY A N 1
ATOM 939 C CA . GLY A 1 123 ? 5.235 5.562 8.631 1.00 87.44 123 GLY A CA 1
ATOM 940 C C . GLY A 1 123 ? 4.405 4.284 8.784 1.00 87.44 123 GLY A C 1
ATOM 941 O O . GLY A 1 123 ? 4.835 3.242 8.297 1.00 87.44 123 GLY A O 1
ATOM 942 N N . TYR A 1 124 ? 3.217 4.355 9.388 1.00 89.25 124 TYR A N 1
ATOM 943 C CA . TYR A 1 124 ? 2.227 3.284 9.297 1.00 89.25 124 TYR A CA 1
ATOM 944 C C . TYR A 1 124 ? 1.471 3.368 7.968 1.00 89.25 124 TYR A C 1
ATOM 946 O O . TYR A 1 124 ? 1.069 4.463 7.558 1.00 89.25 124 TYR A O 1
ATOM 954 N N . PRO A 1 125 ? 1.261 2.233 7.281 1.00 85.94 125 PRO A N 1
ATOM 955 C CA . PRO A 1 125 ? 0.374 2.212 6.131 1.00 85.94 125 PRO A CA 1
ATOM 956 C C . PRO A 1 125 ? -1.058 2.523 6.591 1.00 85.94 125 PRO A C 1
ATOM 958 O O . PRO A 1 125 ? -1.457 2.072 7.668 1.00 85.94 125 PRO A O 1
ATOM 961 N N . PRO A 1 126 ? -1.856 3.247 5.791 1.00 75.12 126 PRO A N 1
ATOM 962 C CA . PRO A 1 126 ? -3.299 3.271 5.987 1.00 75.12 126 PRO A CA 1
ATOM 963 C C . PRO A 1 126 ? -3.819 1.829 5.902 1.00 75.12 126 PRO A C 1
ATOM 965 O O . PRO A 1 126 ? -3.729 1.207 4.846 1.00 75.12 126 PRO A O 1
ATOM 968 N N . HIS A 1 127 ? -4.284 1.283 7.025 1.00 69.94 127 HIS A N 1
ATOM 969 C CA . HIS A 1 127 ? -4.731 -0.106 7.157 1.00 69.94 127 HIS A CA 1
ATOM 970 C C . HIS A 1 127 ? -6.107 -0.120 7.834 1.00 69.94 127 HIS A C 1
ATOM 972 O O . HIS A 1 127 ? -6.298 0.528 8.865 1.00 69.94 127 HIS A O 1
ATOM 978 N N . LEU A 1 128 ? -7.079 -0.815 7.232 1.00 60.91 128 LEU A N 1
ATOM 979 C CA . LEU A 1 128 ? -8.488 -0.813 7.664 1.00 60.91 128 LEU A CA 1
ATOM 980 C C . LEU A 1 128 ? -8.845 -1.907 8.674 1.00 60.91 128 LEU A C 1
ATOM 982 O O . LEU A 1 128 ? -10.017 -2.101 8.990 1.00 60.91 128 LEU A O 1
ATOM 986 N N . GLY A 1 129 ? -7.853 -2.607 9.216 1.00 65.56 129 GLY A N 1
ATOM 987 C CA . GLY A 1 129 ? -8.048 -3.586 10.284 1.00 65.56 129 GLY A CA 1
ATOM 988 C C . GLY A 1 129 ? -8.502 -2.969 11.609 1.00 65.56 129 GLY A C 1
ATOM 989 O O . GLY A 1 129 ? -8.918 -3.701 12.508 1.00 65.56 129 GLY A O 1
ATOM 990 N N . LEU A 1 130 ? -8.448 -1.639 11.745 1.00 72.75 130 LEU A N 1
ATOM 991 C CA . LEU A 1 130 ? -8.996 -0.924 12.893 1.00 72.75 130 LEU A CA 1
ATOM 992 C C . LEU A 1 130 ? -10.482 -0.626 12.694 1.00 72.75 130 LEU A C 1
ATOM 994 O O . LEU A 1 130 ? -10.893 -0.033 11.698 1.00 72.75 130 LEU A O 1
ATOM 998 N N . ASP A 1 131 ? -11.290 -0.985 13.690 1.00 71.81 131 ASP A N 1
ATOM 999 C CA . ASP A 1 131 ? -12.697 -0.605 13.704 1.00 71.81 131 ASP A CA 1
ATOM 1000 C C . ASP A 1 131 ? -12.877 0.920 13.818 1.00 71.81 131 ASP A C 1
ATOM 1002 O O . ASP A 1 131 ? -12.032 1.643 14.356 1.00 71.81 131 ASP A O 1
ATOM 1006 N N . ILE A 1 132 ? -14.021 1.409 13.335 1.00 72.12 132 ILE A N 1
ATOM 1007 C CA . ILE A 1 132 ? -14.314 2.845 13.266 1.00 72.12 132 ILE A CA 1
ATOM 1008 C C . ILE A 1 132 ? -14.270 3.541 14.633 1.00 72.12 132 ILE A C 1
ATOM 1010 O O . ILE A 1 132 ? -13.880 4.701 14.708 1.00 72.12 132 ILE A O 1
ATOM 1014 N N . ASN A 1 133 ? -14.593 2.843 15.731 1.00 75.50 133 ASN A N 1
ATOM 1015 C CA . ASN A 1 133 ? -14.536 3.453 17.060 1.00 75.50 133 ASN A CA 1
ATOM 1016 C C . ASN A 1 133 ? -13.087 3.718 17.469 1.00 75.50 133 ASN A C 1
ATOM 1018 O O . ASN A 1 133 ? -12.803 4.728 18.105 1.00 75.50 133 ASN A O 1
ATOM 1022 N N . LYS A 1 134 ? -12.159 2.828 17.106 1.00 80.44 134 LYS A N 1
ATOM 1023 C CA . LYS A 1 134 ? -10.728 3.027 17.368 1.00 80.44 134 LYS A CA 1
ATOM 1024 C C . LYS A 1 134 ? -10.161 4.165 16.532 1.00 80.44 134 LYS A C 1
ATOM 1026 O O . LYS A 1 134 ? -9.437 4.987 17.085 1.00 80.44 134 LYS A O 1
ATOM 1031 N N . ILE A 1 135 ? -10.553 4.263 15.261 1.00 82.44 135 ILE A N 1
ATOM 1032 C CA . ILE A 1 135 ? -10.199 5.397 14.394 1.00 82.44 135 ILE A CA 1
ATOM 1033 C C . ILE A 1 135 ? -10.682 6.712 15.022 1.00 82.44 135 ILE A C 1
ATOM 1035 O O . ILE A 1 135 ? -9.870 7.606 15.253 1.00 82.44 135 ILE A O 1
ATOM 1039 N N . THR A 1 136 ? -11.963 6.801 15.393 1.00 82.38 136 THR A N 1
ATOM 1040 C CA . THR A 1 136 ? -12.538 7.984 16.056 1.00 82.38 136 THR A CA 1
ATOM 1041 C C . THR A 1 136 ? -11.854 8.301 17.387 1.00 82.38 136 THR A C 1
ATOM 1043 O O . THR A 1 136 ? -11.585 9.464 17.676 1.00 82.38 136 THR A O 1
ATOM 1046 N N . ASN A 1 137 ? -11.506 7.296 18.197 1.00 84.00 137 ASN A N 1
ATOM 1047 C CA . ASN A 1 137 ? -10.795 7.518 19.459 1.00 84.00 137 ASN A CA 1
ATOM 1048 C C . ASN A 1 137 ? -9.379 8.071 19.239 1.00 84.00 137 ASN A C 1
ATOM 1050 O O . ASN A 1 137 ? -8.977 8.995 19.943 1.00 84.00 137 ASN A O 1
ATOM 1054 N N . ILE A 1 138 ? -8.639 7.545 18.257 1.00 84.56 138 ILE A N 1
ATOM 1055 C CA . ILE A 1 138 ? -7.310 8.058 17.894 1.00 84.56 138 ILE A CA 1
ATOM 1056 C C . ILE A 1 138 ? -7.433 9.483 17.342 1.00 84.56 138 ILE A C 1
ATOM 1058 O O . ILE A 1 138 ? -6.681 10.364 17.751 1.00 84.56 138 ILE A O 1
ATOM 1062 N N . ALA A 1 139 ? -8.413 9.749 16.476 1.00 86.81 139 ALA A N 1
ATOM 1063 C CA . ALA A 1 139 ? -8.673 11.087 15.952 1.00 86.81 139 ALA A CA 1
ATOM 1064 C C . ALA A 1 139 ? -9.016 12.088 17.069 1.00 86.81 139 ALA A C 1
ATOM 1066 O O . ALA A 1 139 ? -8.462 13.189 17.115 1.00 86.81 139 ALA A O 1
ATOM 1067 N N . ALA A 1 140 ? -9.880 11.704 18.011 1.00 86.19 140 ALA A N 1
ATOM 1068 C CA . ALA A 1 140 ? -10.213 12.516 19.177 1.00 86.19 140 ALA A CA 1
ATOM 1069 C C . ALA A 1 140 ? -8.978 12.802 20.043 1.00 86.19 140 ALA A C 1
ATOM 1071 O O . ALA A 1 140 ? -8.774 13.947 20.448 1.00 86.19 140 ALA A O 1
ATOM 1072 N N . PHE A 1 141 ? -8.134 11.791 20.263 1.00 85.69 141 PHE A N 1
ATOM 1073 C CA . PHE A 1 141 ? -6.880 11.926 20.996 1.00 85.69 141 PHE A CA 1
ATOM 1074 C C . PHE A 1 141 ? -5.911 12.907 20.310 1.00 85.69 141 PHE A C 1
ATOM 1076 O O . PHE A 1 141 ? -5.404 13.820 20.962 1.00 85.69 141 PHE A O 1
ATOM 1083 N N . ILE A 1 142 ? -5.744 12.814 18.984 1.00 87.44 142 ILE A N 1
ATOM 1084 C CA . ILE A 1 142 ? -4.930 13.759 18.197 1.00 87.44 142 ILE A CA 1
ATOM 1085 C C . ILE A 1 142 ? -5.435 15.199 18.355 1.00 87.44 142 ILE A C 1
ATOM 1087 O O . ILE A 1 142 ? -4.634 16.124 18.462 1.00 87.44 142 ILE A O 1
ATOM 1091 N N . ARG A 1 143 ? -6.758 15.417 18.375 1.00 86.81 143 ARG A N 1
ATOM 1092 C CA . ARG A 1 143 ? -7.335 16.765 18.532 1.00 86.81 143 ARG A CA 1
ATOM 1093 C C . ARG A 1 143 ? -7.152 17.341 19.937 1.00 86.81 143 ARG A C 1
ATOM 1095 O O . ARG A 1 143 ? -7.173 18.562 20.086 1.00 86.81 143 ARG A O 1
ATOM 1102 N N . SER A 1 144 ? -7.028 16.495 20.960 1.00 86.31 144 SER A N 1
ATOM 1103 C CA . SER A 1 144 ? -6.945 16.919 22.364 1.00 86.31 144 SER A CA 1
ATOM 1104 C C . SER A 1 144 ? -5.524 17.108 22.901 1.00 86.31 144 SER A C 1
ATOM 1106 O O . SER A 1 144 ? -5.373 17.651 23.995 1.00 86.31 144 SER A O 1
ATOM 1108 N N . THR A 1 145 ? -4.509 16.681 22.151 1.00 86.94 145 THR A N 1
ATOM 1109 C CA . THR A 1 145 ? -3.110 16.595 22.599 1.00 86.94 145 THR A CA 1
ATOM 1110 C C . THR A 1 145 ? -2.197 17.410 21.674 1.00 86.94 145 THR A C 1
ATOM 1112 O O . THR A 1 145 ? -2.566 17.716 20.538 1.00 86.94 145 THR A O 1
ATOM 1115 N N . ASP A 1 146 ? -1.007 17.808 22.144 1.00 86.75 146 ASP A N 1
ATOM 1116 C CA . ASP A 1 146 ? -0.002 18.380 21.241 1.00 86.75 146 ASP A CA 1
ATOM 1117 C C . ASP A 1 146 ? 0.327 17.380 20.126 1.00 86.75 146 ASP A C 1
ATOM 1119 O O . ASP A 1 146 ? 0.438 16.178 20.364 1.00 86.75 146 ASP A O 1
ATOM 1123 N N . LYS A 1 147 ? 0.495 17.876 18.896 1.00 77.56 147 LYS A N 1
ATOM 1124 C CA . LYS A 1 147 ? 0.677 17.009 17.730 1.00 77.56 147 LYS A CA 1
ATOM 1125 C C . LYS A 1 147 ? 1.877 16.077 17.895 1.00 77.56 147 LYS A C 1
ATOM 1127 O O . LYS A 1 147 ? 1.789 14.937 17.467 1.00 77.56 147 LYS A O 1
ATOM 1132 N N . GLN A 1 148 ? 2.991 16.536 18.461 1.00 78.06 148 GLN A N 1
ATOM 1133 C CA . GLN A 1 148 ? 4.184 15.700 18.574 1.00 78.06 148 GLN A CA 1
ATOM 1134 C C . GLN A 1 148 ? 4.015 14.618 19.648 1.00 78.06 148 GLN A C 1
ATOM 1136 O O . GLN A 1 148 ? 4.346 13.464 19.393 1.00 78.06 148 GLN A O 1
ATOM 1141 N N . GLU A 1 149 ? 3.449 14.973 20.801 1.00 81.44 149 GLU A N 1
ATOM 1142 C CA . GLU A 1 149 ? 3.138 14.029 21.884 1.00 81.44 149 GLU A CA 1
ATOM 1143 C C . GLU A 1 149 ? 2.118 12.975 21.428 1.00 81.44 149 GLU A C 1
ATOM 1145 O O . GLU A 1 149 ? 2.319 11.780 21.633 1.00 81.44 149 GLU A O 1
ATOM 1150 N N . ALA A 1 150 ? 1.084 13.397 20.691 1.00 81.56 150 ALA A N 1
ATOM 1151 C CA . ALA A 1 150 ? 0.089 12.485 20.140 1.00 81.56 150 ALA A CA 1
ATOM 1152 C C . ALA A 1 150 ? 0.707 11.444 19.196 1.00 81.56 150 ALA A C 1
ATOM 1154 O O . ALA A 1 150 ? 0.307 10.285 19.198 1.00 81.56 150 ALA A O 1
ATOM 1155 N N . LEU A 1 151 ? 1.683 11.850 18.381 1.00 79.69 151 LEU A N 1
ATOM 1156 C CA . LEU A 1 151 ? 2.351 10.959 17.436 1.00 79.69 151 LEU A CA 1
ATOM 1157 C C . LEU A 1 151 ? 3.178 9.870 18.144 1.00 79.69 151 LEU A C 1
ATOM 1159 O O . LEU A 1 151 ? 3.139 8.720 17.712 1.00 79.69 151 LEU A O 1
ATOM 1163 N N . GLU A 1 152 ? 3.891 10.204 19.223 1.00 81.50 152 GLU A N 1
ATOM 1164 C CA . GLU A 1 152 ? 4.656 9.221 20.010 1.00 81.50 152 GLU A CA 1
ATOM 1165 C C . GLU A 1 152 ? 3.725 8.195 20.676 1.00 81.50 152 GLU A C 1
ATOM 1167 O O . GLU A 1 152 ? 3.947 6.990 20.564 1.00 81.50 152 GLU A O 1
ATOM 1172 N N . GLU A 1 153 ? 2.628 8.656 21.277 1.00 85.12 153 GLU A N 1
ATOM 1173 C CA . GLU A 1 153 ? 1.668 7.784 21.965 1.00 85.12 153 GLU A CA 1
ATOM 1174 C C . GLU A 1 153 ? 0.889 6.886 20.984 1.00 85.12 153 GLU A C 1
ATOM 1176 O O . GLU A 1 153 ? 0.545 5.749 21.302 1.00 85.12 153 GLU A O 1
ATOM 1181 N N . ILE A 1 154 ? 0.674 7.336 19.743 1.00 86.31 154 ILE A N 1
ATOM 1182 C CA . ILE A 1 154 ? 0.069 6.508 18.692 1.00 86.31 154 ILE A CA 1
ATOM 1183 C C . ILE A 1 154 ? 0.954 5.312 18.318 1.00 86.31 154 ILE A C 1
ATOM 1185 O O . ILE A 1 154 ? 0.415 4.230 18.087 1.00 86.31 154 ILE A O 1
ATOM 1189 N N . ASP A 1 155 ? 2.281 5.461 18.256 1.00 87.44 155 ASP A N 1
ATOM 1190 C CA . ASP A 1 155 ? 3.181 4.332 17.958 1.00 87.44 155 ASP A CA 1
ATOM 1191 C C . ASP A 1 155 ? 3.064 3.240 19.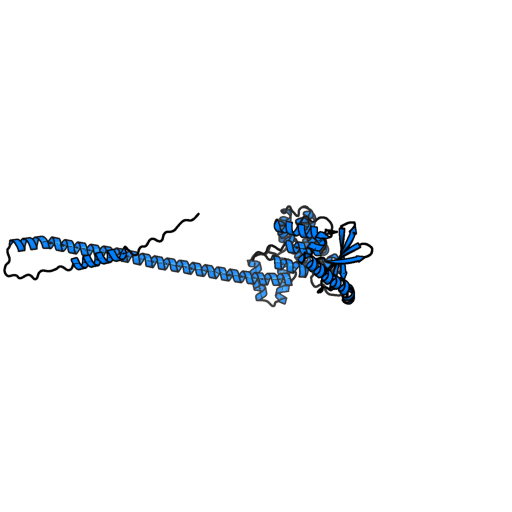039 1.00 87.44 155 ASP A C 1
ATOM 1193 O O . ASP A 1 155 ? 2.995 2.046 18.725 1.00 87.44 155 ASP A O 1
ATOM 1197 N N . GLU A 1 156 ? 2.935 3.650 20.306 1.00 88.06 156 GLU A N 1
ATOM 1198 C CA . GLU A 1 156 ? 2.677 2.746 21.431 1.00 88.06 156 GLU A CA 1
ATOM 1199 C C . GLU A 1 156 ? 1.292 2.095 21.340 1.00 88.06 156 GLU A C 1
ATOM 1201 O O . GLU A 1 156 ? 1.180 0.880 21.506 1.00 88.06 156 GLU A O 1
ATOM 1206 N N . ILE A 1 157 ? 0.243 2.863 21.018 1.00 87.94 157 ILE A N 1
ATOM 1207 C CA . ILE A 1 157 ? -1.119 2.339 20.819 1.00 87.94 157 ILE A CA 1
ATOM 1208 C C . ILE A 1 157 ? -1.134 1.278 19.715 1.00 87.94 157 ILE A C 1
ATOM 1210 O O . ILE A 1 157 ? -1.747 0.224 19.889 1.00 87.94 157 ILE A O 1
ATOM 1214 N N . MET A 1 158 ? -0.460 1.534 18.592 1.00 89.00 158 MET A N 1
ATOM 1215 C CA . MET A 1 158 ? -0.394 0.600 17.466 1.00 89.00 158 MET A CA 1
ATOM 1216 C C . MET A 1 158 ? 0.347 -0.680 17.850 1.00 89.00 158 MET A C 1
ATOM 1218 O O . MET A 1 158 ? -0.146 -1.773 17.578 1.00 89.00 158 MET A O 1
ATOM 1222 N N . THR A 1 159 ? 1.483 -0.556 18.535 1.00 90.00 159 THR A N 1
ATOM 1223 C CA . THR A 1 159 ? 2.265 -1.709 19.005 1.00 90.00 159 THR A CA 1
ATOM 1224 C C . THR A 1 159 ? 1.502 -2.526 20.050 1.00 90.00 159 THR A C 1
ATOM 1226 O O . THR A 1 159 ? 1.539 -3.751 20.031 1.00 90.00 159 THR A O 1
ATOM 1229 N N . TYR A 1 160 ? 0.747 -1.864 20.931 1.00 90.38 160 TYR A N 1
ATOM 1230 C CA . TYR A 1 160 ? -0.102 -2.532 21.914 1.00 90.38 160 TYR A CA 1
ATOM 1231 C C . TYR A 1 160 ? -1.304 -3.236 21.273 1.00 90.38 160 TYR A C 1
ATOM 1233 O O . TYR A 1 160 ? -1.686 -4.320 21.704 1.00 90.38 160 TYR A O 1
ATOM 1241 N N . TYR A 1 161 ? -1.919 -2.616 20.262 1.00 89.06 161 TYR A N 1
ATOM 1242 C CA . TYR A 1 161 ? -3.051 -3.195 19.546 1.00 89.06 161 TYR A CA 1
ATOM 1243 C C . TYR A 1 161 ? -2.643 -4.444 18.770 1.00 89.06 161 TYR A C 1
ATOM 1245 O O . TYR A 1 161 ? -3.309 -5.474 18.856 1.00 89.06 161 TYR A O 1
ATOM 1253 N N . TYR A 1 162 ? -1.580 -4.332 17.972 1.00 92.06 162 TYR A N 1
ATOM 1254 C CA . TYR A 1 162 ? -1.093 -5.410 17.119 1.00 92.06 162 TYR A CA 1
ATOM 1255 C C . TYR A 1 162 ? -0.136 -6.300 17.902 1.00 92.06 162 TYR A C 1
ATOM 1257 O O . TYR A 1 162 ? 1.028 -6.470 17.544 1.00 92.06 162 TYR A O 1
ATOM 1265 N N . ASP A 1 163 ? -0.654 -6.855 18.991 1.00 93.75 163 ASP A N 1
ATOM 1266 C CA . ASP A 1 163 ? 0.079 -7.787 19.822 1.00 93.75 163 ASP A CA 1
ATOM 1267 C C . ASP A 1 163 ? 0.300 -9.134 19.111 1.00 93.75 163 ASP A C 1
ATOM 1269 O O . ASP A 1 163 ? -0.147 -9.396 17.988 1.00 93.75 163 ASP A O 1
ATOM 1273 N N . ASN A 1 164 ? 0.986 -10.042 19.802 1.00 97.00 164 ASN A N 1
ATOM 1274 C CA . ASN A 1 164 ? 1.248 -11.378 19.282 1.00 97.00 164 ASN A CA 1
ATOM 1275 C C . ASN A 1 164 ? -0.039 -12.129 18.892 1.00 97.00 164 ASN A C 1
ATOM 1277 O O . ASN A 1 164 ? 0.006 -12.959 17.983 1.00 97.00 164 ASN A O 1
ATOM 1281 N N . GLU A 1 165 ? -1.164 -11.922 19.584 1.00 96.06 165 GLU A N 1
ATOM 1282 C CA . GLU A 1 165 ? -2.425 -12.590 19.254 1.00 96.06 165 GLU A CA 1
ATOM 1283 C C . GLU A 1 165 ? -2.981 -12.057 17.933 1.00 96.06 165 GLU A C 1
ATOM 1285 O O . GLU A 1 165 ? -3.291 -12.857 17.044 1.00 96.06 165 GLU A O 1
ATOM 1290 N N . GLU A 1 166 ? -3.022 -10.736 17.759 1.00 93.81 166 GLU A N 1
ATOM 1291 C CA . GLU A 1 166 ? -3.536 -10.129 16.533 1.00 93.81 166 GLU A CA 1
ATOM 1292 C C . GLU A 1 166 ? -2.641 -10.416 15.323 1.00 93.81 166 GLU A C 1
ATOM 1294 O O . GLU A 1 166 ? -3.137 -10.790 14.258 1.00 93.81 166 GLU A O 1
ATOM 1299 N N . LEU A 1 167 ? -1.316 -10.384 15.485 1.00 96.75 167 LEU A N 1
ATOM 1300 C CA . LEU A 1 167 ? -0.387 -10.777 14.420 1.00 96.75 167 LEU A CA 1
ATOM 1301 C C . LEU A 1 167 ? -0.531 -12.259 14.033 1.00 96.75 167 LEU A C 1
ATOM 1303 O O . LEU A 1 167 ? -0.425 -12.620 12.859 1.00 96.75 167 LEU A O 1
ATOM 1307 N N . ASN A 1 168 ? -0.832 -13.140 14.990 1.00 97.00 168 ASN A N 1
ATOM 1308 C CA . ASN A 1 168 ? -1.161 -14.532 14.678 1.00 97.00 168 ASN A CA 1
ATOM 1309 C C . ASN A 1 168 ? -2.522 -14.665 13.976 1.00 97.00 168 ASN A C 1
ATOM 1311 O O . ASN A 1 168 ? -2.715 -15.602 13.200 1.00 97.00 168 ASN A O 1
ATOM 1315 N N . ASN A 1 169 ? -3.473 -13.763 14.226 1.00 93.62 169 ASN A N 1
ATOM 1316 C CA . ASN A 1 169 ? -4.737 -13.732 13.493 1.00 93.62 169 ASN A CA 1
ATOM 1317 C C . ASN A 1 169 ? -4.530 -13.277 12.045 1.00 93.62 169 ASN A C 1
ATOM 1319 O O . ASN A 1 169 ? -5.081 -13.919 11.152 1.00 93.62 169 ASN A O 1
ATOM 1323 N N . ILE A 1 170 ? -3.681 -12.271 11.800 1.00 93.31 170 ILE A N 1
ATOM 1324 C CA . ILE A 1 170 ? -3.210 -11.911 10.450 1.00 93.31 170 ILE A CA 1
ATOM 1325 C C . ILE A 1 170 ? -2.631 -13.151 9.751 1.00 93.31 170 ILE A C 1
ATOM 1327 O O . ILE A 1 170 ? -3.079 -13.524 8.667 1.00 93.31 170 ILE A O 1
ATOM 1331 N N . ALA A 1 171 ? -1.707 -13.857 10.412 1.00 95.62 171 ALA A N 1
ATOM 1332 C CA . ALA A 1 171 ? -1.078 -15.055 9.856 1.00 95.62 171 ALA A CA 1
ATOM 1333 C C . ALA A 1 171 ? -2.098 -16.136 9.461 1.00 95.62 171 ALA A C 1
ATOM 1335 O O . ALA A 1 171 ? -1.987 -16.728 8.391 1.00 95.62 171 ALA A O 1
ATOM 1336 N N . LYS A 1 172 ? -3.115 -16.381 10.299 1.00 94.31 172 LYS A N 1
ATOM 1337 C CA . LYS A 1 172 ? -4.191 -17.339 9.993 1.00 94.31 172 LYS A CA 1
ATOM 1338 C C . LYS A 1 172 ? -5.015 -16.904 8.785 1.00 94.31 172 LYS A C 1
ATOM 1340 O O . LYS A 1 172 ? -5.301 -17.748 7.944 1.00 94.31 172 LYS A O 1
ATOM 1345 N N . ARG A 1 173 ? -5.364 -15.615 8.671 1.00 92.38 173 ARG A N 1
ATOM 1346 C CA . ARG A 1 173 ? -6.090 -15.094 7.498 1.00 92.38 173 ARG A CA 1
ATOM 1347 C C . ARG A 1 173 ? -5.295 -15.331 6.218 1.00 92.38 173 ARG A C 1
ATOM 1349 O O . ARG A 1 173 ? -5.856 -15.789 5.231 1.00 92.38 173 ARG A O 1
ATOM 1356 N N . TRP A 1 174 ? -3.980 -15.119 6.249 1.00 94.75 174 TRP A N 1
ATOM 1357 C CA . TRP A 1 174 ? -3.115 -15.419 5.107 1.00 94.75 174 TRP A CA 1
ATOM 1358 C C . TRP A 1 174 ? -3.128 -16.898 4.696 1.00 94.75 174 TRP A C 1
ATOM 1360 O O . TRP A 1 174 ? -3.045 -17.203 3.510 1.00 94.75 174 TRP A O 1
ATOM 1370 N N . GLU A 1 175 ? -3.264 -17.835 5.637 1.00 93.19 175 GLU A N 1
ATOM 1371 C CA . GLU A 1 175 ? -3.331 -19.273 5.325 1.00 93.19 175 GLU A CA 1
ATOM 1372 C C . GLU A 1 175 ? -4.588 -19.672 4.543 1.00 93.19 175 GLU A C 1
ATOM 1374 O O . GLU A 1 175 ? -4.585 -20.692 3.847 1.00 93.19 175 GLU A O 1
ATOM 1379 N N . GLU A 1 176 ? -5.650 -18.874 4.645 1.00 92.00 176 GLU A N 1
ATOM 1380 C CA . GLU A 1 176 ? -6.917 -19.089 3.946 1.00 92.00 176 GLU A CA 1
ATOM 1381 C C . GLU A 1 176 ? -6.881 -18.575 2.496 1.00 92.00 176 GLU A C 1
ATOM 1383 O O . GLU A 1 176 ? -7.754 -18.920 1.697 1.00 92.00 176 GLU A O 1
ATOM 1388 N N . LEU A 1 177 ? -5.860 -17.793 2.128 1.00 89.56 177 LEU A N 1
ATOM 1389 C CA . LEU A 1 177 ? -5.737 -17.159 0.819 1.00 89.56 177 LEU A CA 1
ATOM 1390 C C . LEU A 1 177 ? -4.965 -18.043 -0.169 1.00 89.56 177 LEU A C 1
ATOM 1392 O O . LEU A 1 177 ? -3.766 -18.296 -0.034 1.00 89.56 177 LEU A O 1
ATOM 1396 N N . ASP A 1 178 ? -5.655 -18.492 -1.218 1.00 89.75 178 ASP A N 1
ATOM 1397 C CA . ASP A 1 178 ? -5.091 -19.405 -2.216 1.00 89.75 178 ASP A CA 1
ATOM 1398 C C . ASP A 1 178 ? -3.919 -18.800 -3.010 1.00 89.75 178 ASP A C 1
ATOM 1400 O O . ASP A 1 178 ? -2.978 -19.523 -3.348 1.00 89.75 178 ASP A O 1
ATOM 1404 N N . HIS A 1 179 ? -3.942 -17.492 -3.290 1.00 87.62 179 HIS A N 1
ATOM 1405 C CA . HIS A 1 179 ? -2.970 -16.818 -4.165 1.00 87.62 179 HIS A CA 1
ATOM 1406 C C . HIS A 1 179 ? -1.603 -16.558 -3.524 1.00 87.62 179 HIS A C 1
ATOM 1408 O O . HIS A 1 179 ? -0.677 -16.197 -4.239 1.00 87.62 179 HIS A O 1
ATOM 1414 N N . ILE A 1 180 ? -1.452 -16.770 -2.214 1.00 92.06 180 ILE A N 1
ATOM 1415 C CA . ILE A 1 180 ? -0.177 -16.590 -1.490 1.00 92.06 180 ILE A CA 1
ATOM 1416 C C . ILE A 1 180 ? 0.371 -17.891 -0.891 1.00 92.06 180 ILE A C 1
ATOM 1418 O O . ILE A 1 180 ? 1.346 -17.885 -0.132 1.00 92.06 180 ILE A O 1
ATOM 1422 N N . LYS A 1 181 ? -0.216 -19.043 -1.245 1.00 89.56 181 LYS A N 1
ATOM 1423 C CA . LYS A 1 181 ? 0.189 -20.360 -0.722 1.00 89.56 181 LYS A CA 1
ATOM 1424 C C . LYS A 1 181 ? 1.662 -20.691 -0.954 1.00 89.56 181 LYS A C 1
ATOM 1426 O O . LYS A 1 181 ? 2.260 -21.385 -0.134 1.00 89.56 181 LYS A O 1
ATOM 1431 N N . SER A 1 182 ? 2.244 -20.198 -2.045 1.00 90.69 182 SER A N 1
ATOM 1432 C CA . SER A 1 182 ? 3.665 -20.358 -2.381 1.00 90.69 182 SER A CA 1
ATOM 1433 C C . SER A 1 182 ? 4.599 -19.758 -1.318 1.00 90.69 182 SER A C 1
ATOM 1435 O O . SER A 1 182 ? 5.695 -20.274 -1.100 1.00 90.69 182 SER A O 1
ATOM 1437 N N . SER A 1 183 ? 4.143 -18.712 -0.623 1.00 93.19 183 SER A N 1
ATOM 1438 C CA . SER A 1 183 ? 4.930 -17.911 0.318 1.00 93.19 183 SER A CA 1
ATOM 1439 C C . SER A 1 183 ? 4.564 -18.157 1.786 1.00 93.19 183 SER A C 1
ATOM 1441 O O . SER A 1 183 ? 5.186 -17.580 2.678 1.00 93.19 183 SER A O 1
ATOM 1443 N N . ILE A 1 184 ? 3.599 -19.040 2.074 1.00 95.12 184 ILE A N 1
ATOM 1444 C CA . ILE A 1 184 ? 3.016 -19.168 3.419 1.00 95.12 184 ILE A CA 1
ATOM 1445 C C . ILE A 1 184 ? 4.023 -19.563 4.505 1.00 95.12 184 ILE A C 1
ATOM 1447 O O . ILE A 1 184 ? 3.908 -19.126 5.648 1.00 95.12 184 ILE A O 1
ATOM 1451 N N . SER A 1 185 ? 5.045 -20.357 4.169 1.00 96.19 185 SER A N 1
ATOM 1452 C CA . SER A 1 185 ? 6.102 -20.700 5.127 1.00 96.19 185 SER A CA 1
ATOM 1453 C C . SER A 1 185 ? 6.919 -19.472 5.531 1.00 96.19 185 SER A C 1
ATOM 1455 O O . SER A 1 185 ? 7.206 -19.302 6.708 1.00 96.19 185 SER A O 1
ATOM 1457 N N . ILE A 1 186 ? 7.232 -18.591 4.575 1.00 97.50 186 ILE A N 1
ATOM 1458 C CA . ILE A 1 186 ? 7.981 -17.353 4.832 1.00 97.50 186 ILE A CA 1
ATOM 1459 C C . ILE A 1 186 ? 7.117 -16.386 5.650 1.00 97.50 186 ILE A C 1
ATOM 1461 O O . ILE A 1 186 ? 7.606 -15.780 6.598 1.00 97.50 186 ILE A O 1
ATOM 1465 N N . LEU A 1 187 ? 5.824 -16.280 5.328 1.00 97.69 187 LEU A N 1
ATOM 1466 C CA . LEU A 1 187 ? 4.872 -15.446 6.069 1.00 97.69 187 LEU A CA 1
ATOM 1467 C C . LEU A 1 187 ? 4.748 -15.870 7.541 1.00 97.69 187 LEU A C 1
ATOM 1469 O O . LEU A 1 187 ? 4.766 -15.022 8.431 1.00 97.69 187 LEU A O 1
ATOM 1473 N N . ARG A 1 188 ? 4.698 -17.179 7.818 1.00 97.06 188 ARG A N 1
ATOM 1474 C CA . ARG A 1 188 ? 4.735 -17.705 9.193 1.00 97.06 188 ARG A CA 1
ATOM 1475 C C . ARG A 1 188 ? 6.039 -17.353 9.904 1.00 97.06 188 ARG A C 1
ATOM 1477 O O . ARG A 1 188 ? 5.999 -16.886 11.040 1.00 97.06 188 ARG A O 1
ATOM 1484 N N . ASP A 1 189 ? 7.175 -17.538 9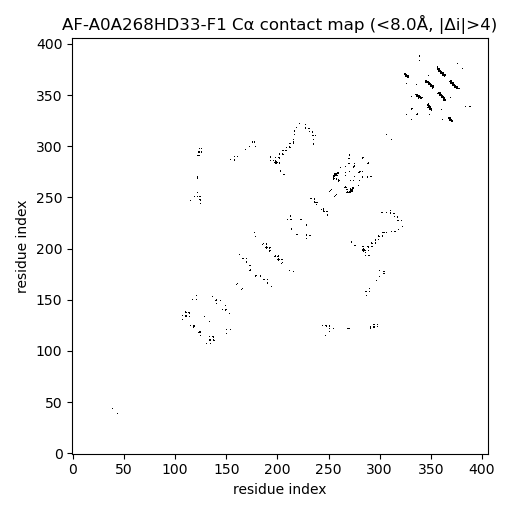.234 1.00 98.31 189 ASP A N 1
ATOM 1485 C CA . ASP A 1 189 ? 8.493 -17.236 9.800 1.00 98.31 189 ASP A CA 1
ATOM 1486 C C . ASP A 1 189 ? 8.644 -15.743 10.136 1.00 98.31 189 ASP A C 1
ATOM 1488 O O . ASP A 1 189 ? 9.240 -15.407 11.160 1.00 98.31 189 ASP A O 1
ATOM 1492 N N . ILE A 1 190 ? 8.061 -14.846 9.332 1.00 98.50 190 ILE A N 1
ATOM 1493 C CA . ILE A 1 190 ? 8.013 -13.400 9.600 1.00 98.50 190 ILE A CA 1
ATOM 1494 C C . ILE A 1 190 ? 7.301 -13.112 10.926 1.00 98.50 190 ILE A C 1
ATOM 1496 O O . ILE A 1 190 ? 7.866 -12.447 11.795 1.00 98.50 190 ILE A O 1
ATOM 1500 N N . ILE A 1 191 ? 6.089 -13.643 11.110 1.00 98.50 191 ILE A N 1
ATOM 1501 C CA . ILE A 1 191 ? 5.291 -13.411 12.324 1.00 98.50 191 ILE A CA 1
ATOM 1502 C C . ILE A 1 191 ? 5.968 -14.044 13.543 1.00 98.50 191 ILE A C 1
ATOM 1504 O O . ILE A 1 191 ? 6.068 -13.422 14.600 1.00 98.50 191 ILE A O 1
ATOM 1508 N N . MET A 1 192 ? 6.528 -15.246 13.392 1.00 98.38 192 MET A N 1
ATOM 1509 C CA . MET A 1 192 ? 7.316 -15.889 14.445 1.00 98.38 192 MET A CA 1
ATOM 1510 C C . MET A 1 192 ? 8.549 -15.064 14.833 1.00 98.38 192 MET A C 1
ATOM 1512 O O . MET A 1 192 ? 8.844 -14.931 16.023 1.00 98.38 192 MET A O 1
ATOM 1516 N N . ALA A 1 193 ? 9.267 -14.507 13.855 1.00 98.69 193 ALA A N 1
ATOM 1517 C CA . ALA A 1 193 ? 10.427 -13.658 14.096 1.00 98.69 193 ALA A CA 1
ATOM 1518 C C . ALA A 1 193 ? 10.031 -12.359 14.807 1.00 98.69 193 ALA A C 1
ATOM 1520 O O . ALA A 1 193 ? 10.698 -11.992 15.774 1.00 98.69 193 ALA A O 1
ATOM 1521 N N . HIS A 1 194 ? 8.942 -11.706 14.385 1.00 98.62 194 HIS A N 1
ATOM 1522 C CA . HIS A 1 194 ? 8.395 -10.530 15.064 1.00 98.62 194 HIS A CA 1
ATOM 1523 C C . HIS A 1 194 ? 8.073 -10.843 16.528 1.00 98.62 194 HIS A C 1
ATOM 1525 O O . HIS A 1 194 ? 8.677 -10.257 17.422 1.00 98.62 194 HIS A O 1
ATOM 1531 N N . ASN A 1 195 ? 7.215 -11.837 16.774 1.00 98.25 195 ASN A N 1
ATOM 1532 C CA . ASN A 1 195 ? 6.745 -12.197 18.117 1.00 98.25 195 ASN A CA 1
ATOM 1533 C C . ASN A 1 195 ? 7.883 -12.661 19.050 1.00 98.25 195 ASN A C 1
ATOM 1535 O O . ASN A 1 195 ? 7.737 -12.660 20.271 1.00 98.25 195 ASN A O 1
ATOM 1539 N N . SER A 1 196 ? 9.022 -13.076 18.482 1.00 98.25 196 SER A N 1
ATOM 1540 C CA . SER A 1 196 ? 10.228 -13.478 19.221 1.00 98.25 196 SER A CA 1
ATOM 1541 C C . SER A 1 196 ? 11.236 -12.336 19.428 1.00 98.25 196 SER A C 1
ATOM 1543 O O . SER A 1 196 ? 12.343 -12.586 19.909 1.00 98.25 196 SER A O 1
ATOM 1545 N N . GLY A 1 197 ? 10.915 -11.101 19.027 1.00 97.94 197 GLY A N 1
ATOM 1546 C CA . GLY A 1 197 ? 11.821 -9.949 19.105 1.00 97.94 197 GLY A CA 1
ATOM 1547 C C . GLY A 1 197 ? 12.979 -9.984 18.098 1.00 97.94 197 GLY A C 1
ATOM 1548 O O . GLY A 1 197 ? 13.949 -9.233 18.217 1.00 97.94 197 GLY A O 1
ATOM 1549 N N . LEU A 1 198 ? 12.920 -10.862 17.093 1.00 98.50 198 LEU A N 1
ATOM 1550 C CA . LEU A 1 198 ? 13.949 -11.031 16.065 1.00 98.50 198 LEU A CA 1
ATOM 1551 C C . LEU A 1 198 ? 13.715 -10.060 14.896 1.00 98.50 198 LEU A C 1
ATOM 1553 O O . LEU A 1 198 ? 13.663 -10.456 13.731 1.00 98.50 198 LEU A O 1
ATOM 1557 N N . TYR A 1 199 ? 13.598 -8.765 15.193 1.00 98.44 199 TYR A N 1
ATOM 1558 C CA . TYR A 1 199 ? 13.228 -7.730 14.217 1.00 98.44 199 TYR A CA 1
ATOM 1559 C C . TYR A 1 199 ? 14.232 -7.584 13.065 1.00 98.44 199 TYR A C 1
ATOM 1561 O O . TYR A 1 199 ? 13.837 -7.365 11.923 1.00 98.44 199 TYR A O 1
ATOM 1569 N N . ASN A 1 200 ? 15.523 -7.814 13.331 1.00 97.75 200 ASN A N 1
ATOM 1570 C CA . ASN A 1 200 ? 16.562 -7.864 12.294 1.00 97.75 200 ASN A CA 1
ATOM 1571 C C . ASN A 1 200 ? 16.363 -9.003 11.275 1.00 97.75 200 ASN A C 1
ATOM 1573 O O . ASN A 1 200 ? 16.964 -8.962 10.206 1.00 97.75 200 ASN A O 1
ATOM 1577 N N . LEU A 1 201 ? 15.558 -10.021 11.600 1.00 97.56 201 LEU A N 1
ATOM 1578 C CA . LEU A 1 201 ? 15.150 -11.076 10.671 1.00 97.56 201 LEU A CA 1
ATOM 1579 C C . LEU A 1 201 ? 13.780 -10.777 10.062 1.00 97.56 201 LEU A C 1
ATOM 1581 O O . LEU A 1 201 ? 13.625 -10.919 8.852 1.00 97.56 201 LEU A O 1
ATOM 1585 N N . SER A 1 202 ? 12.822 -10.336 10.882 1.00 98.44 202 SER A N 1
ATOM 1586 C CA . SER A 1 202 ? 11.458 -10.015 10.445 1.00 98.44 202 SER A CA 1
ATOM 1587 C C . SER A 1 202 ? 11.453 -8.946 9.350 1.00 98.44 202 SER A C 1
ATOM 1589 O O . SER A 1 202 ? 11.048 -9.224 8.228 1.00 98.44 202 SER A O 1
ATOM 1591 N N . VAL A 1 203 ? 12.010 -7.759 9.620 1.00 98.19 203 VAL A N 1
ATOM 1592 C CA . VAL A 1 203 ? 11.956 -6.597 8.715 1.00 98.19 203 VAL A CA 1
ATOM 1593 C C . VAL A 1 203 ? 12.450 -6.908 7.294 1.00 98.19 203 VAL A C 1
ATOM 1595 O O . VAL A 1 203 ? 11.679 -6.722 6.349 1.00 98.19 203 VAL A O 1
ATOM 1598 N N . PRO A 1 204 ? 13.689 -7.398 7.078 1.00 96.69 204 PRO A N 1
ATOM 1599 C CA . PRO A 1 204 ? 14.153 -7.680 5.725 1.00 96.69 204 PRO A CA 1
ATOM 1600 C C . PRO A 1 204 ? 13.370 -8.821 5.070 1.00 96.69 204 PRO A C 1
ATOM 1602 O O . PRO A 1 204 ? 13.128 -8.743 3.868 1.00 96.69 204 PRO A O 1
ATOM 1605 N N . SER A 1 205 ? 12.941 -9.839 5.829 1.00 97.31 205 SER A N 1
ATOM 1606 C CA . SER A 1 205 ? 12.136 -10.949 5.295 1.00 97.31 205 SER A CA 1
ATOM 1607 C C . SER A 1 205 ? 10.758 -10.479 4.823 1.00 97.31 205 SER A C 1
ATOM 1609 O O . SER A 1 205 ? 10.274 -10.941 3.795 1.00 97.31 205 SER A O 1
ATOM 1611 N N . THR A 1 206 ? 10.161 -9.510 5.514 1.00 98.12 206 THR A N 1
ATOM 1612 C CA . THR A 1 206 ? 8.896 -8.881 5.123 1.00 98.12 206 THR A CA 1
ATOM 1613 C C . THR A 1 206 ? 9.064 -7.997 3.889 1.00 98.12 206 THR A C 1
ATOM 1615 O O . THR A 1 206 ? 8.340 -8.143 2.907 1.00 98.12 206 THR A O 1
ATOM 1618 N N . ILE A 1 207 ? 10.064 -7.110 3.889 1.00 95.69 207 ILE A N 1
ATOM 1619 C CA . ILE A 1 207 ? 10.260 -6.108 2.829 1.00 95.69 207 ILE A CA 1
ATOM 1620 C C . ILE A 1 207 ? 10.566 -6.740 1.463 1.00 95.69 207 ILE A C 1
ATOM 1622 O O . ILE A 1 207 ? 10.169 -6.198 0.426 1.00 95.69 207 ILE A O 1
ATOM 1626 N N . ILE A 1 208 ? 11.270 -7.877 1.420 1.00 93.00 208 ILE A N 1
ATOM 1627 C CA . ILE A 1 208 ? 11.520 -8.572 0.146 1.00 93.00 208 ILE A CA 1
ATOM 1628 C C . ILE A 1 208 ? 10.227 -9.096 -0.493 1.00 93.00 208 ILE A C 1
ATOM 1630 O O . ILE A 1 208 ? 10.151 -9.155 -1.721 1.00 93.00 208 ILE A O 1
ATOM 1634 N N . LEU A 1 209 ? 9.208 -9.423 0.310 1.00 95.75 209 LEU A N 1
ATOM 1635 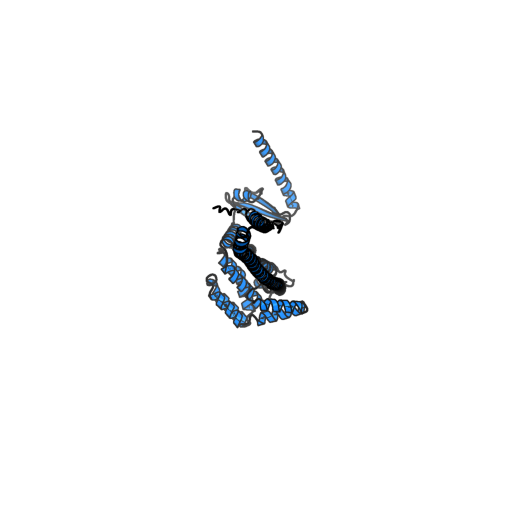C CA . LEU A 1 209 ? 7.933 -9.935 -0.190 1.00 95.75 209 LEU A CA 1
ATOM 1636 C C . LEU A 1 209 ? 7.049 -8.847 -0.802 1.00 95.75 209 LEU A C 1
ATOM 1638 O O . LEU A 1 209 ? 6.186 -9.190 -1.603 1.00 95.75 209 LEU A O 1
ATOM 1642 N N . PHE A 1 210 ? 7.289 -7.557 -0.529 1.00 94.50 210 PHE A N 1
ATOM 1643 C CA . PHE A 1 210 ? 6.510 -6.467 -1.138 1.00 94.50 210 PHE A CA 1
ATOM 1644 C C . PHE A 1 210 ? 6.508 -6.541 -2.671 1.00 94.50 210 PHE A C 1
ATOM 1646 O O . PHE A 1 210 ? 5.469 -6.376 -3.301 1.00 94.50 210 PHE A O 1
ATOM 1653 N N . GLU A 1 211 ? 7.670 -6.802 -3.284 1.00 92.69 211 GLU A N 1
ATOM 1654 C CA . GLU A 1 211 ? 7.755 -6.996 -4.737 1.00 92.69 211 GLU A CA 1
ATOM 1655 C C . GLU A 1 211 ? 7.166 -8.350 -5.143 1.00 92.69 211 GLU A C 1
ATOM 1657 O O . GLU A 1 211 ? 6.391 -8.412 -6.091 1.00 92.69 211 GLU A O 1
ATOM 1662 N N . GLY A 1 212 ? 7.508 -9.419 -4.415 1.00 92.69 212 GLY A N 1
ATOM 1663 C CA . GLY A 1 212 ? 7.081 -10.782 -4.737 1.00 92.69 212 GLY A CA 1
ATOM 1664 C C . GLY A 1 212 ? 5.563 -10.930 -4.830 1.00 92.69 212 GLY A C 1
ATOM 1665 O O . GLY A 1 212 ? 5.072 -11.407 -5.848 1.00 92.69 212 GLY A O 1
ATOM 1666 N N . VAL A 1 213 ? 4.830 -10.441 -3.824 1.00 94.94 213 VAL A N 1
ATOM 1667 C CA . VAL A 1 213 ? 3.360 -10.520 -3.764 1.00 94.94 213 VAL A CA 1
ATOM 1668 C C . VAL A 1 213 ? 2.713 -9.795 -4.945 1.00 94.94 213 VAL A C 1
ATOM 1670 O O . VAL A 1 213 ? 1.830 -10.346 -5.596 1.00 94.94 213 VAL A O 1
ATOM 1673 N N . VAL A 1 214 ? 3.181 -8.586 -5.278 1.00 94.81 214 VAL A N 1
ATOM 1674 C CA . VAL A 1 214 ? 2.633 -7.813 -6.407 1.00 94.81 214 VAL A CA 1
ATOM 1675 C C . VAL A 1 214 ? 2.927 -8.503 -7.743 1.00 94.81 214 VAL A C 1
ATOM 1677 O O . VAL A 1 214 ? 2.049 -8.597 -8.599 1.00 94.81 214 VAL A O 1
ATOM 1680 N N . MET A 1 215 ? 4.150 -9.005 -7.932 1.00 94.19 215 MET A N 1
ATOM 1681 C CA . MET A 1 215 ? 4.544 -9.674 -9.177 1.00 94.19 215 MET A CA 1
ATOM 1682 C C . MET A 1 215 ? 3.787 -10.988 -9.382 1.00 94.19 215 MET A C 1
ATOM 1684 O O . MET A 1 215 ? 3.328 -11.256 -10.491 1.00 94.19 215 MET A O 1
ATOM 1688 N N . GLU A 1 216 ? 3.622 -11.786 -8.326 1.00 93.25 216 GLU A N 1
ATOM 1689 C CA . GLU A 1 216 ? 2.869 -13.042 -8.368 1.00 93.25 216 GLU A CA 1
ATOM 1690 C C . GLU A 1 216 ? 1.390 -12.787 -8.677 1.00 93.25 216 GLU A C 1
ATOM 1692 O O . GLU A 1 216 ? 0.831 -13.418 -9.573 1.00 93.25 216 GLU A O 1
ATOM 1697 N N . ALA A 1 217 ? 0.775 -11.792 -8.035 1.00 93.44 217 ALA A N 1
ATOM 1698 C CA . ALA A 1 217 ? -0.637 -11.478 -8.235 1.00 93.44 217 ALA A CA 1
ATOM 1699 C C . ALA A 1 217 ? -0.987 -11.060 -9.677 1.00 93.44 217 ALA A C 1
ATOM 1701 O O . ALA A 1 217 ? -2.072 -11.383 -10.180 1.00 93.44 217 ALA A O 1
ATOM 1702 N N . PHE A 1 218 ? -0.058 -10.382 -10.359 1.00 94.88 218 PHE A N 1
ATOM 1703 C CA . PHE A 1 218 ? -0.173 -10.003 -11.770 1.00 94.88 218 PHE A CA 1
ATOM 1704 C C . PHE A 1 218 ? 0.451 -11.022 -12.744 1.00 94.88 218 PHE A C 1
ATOM 1706 O O . PHE A 1 218 ? 0.500 -10.753 -13.943 1.00 94.88 218 PHE A O 1
ATOM 1713 N N . ASN A 1 219 ? 0.892 -12.194 -12.267 1.00 93.25 219 ASN A N 1
ATOM 1714 C CA . ASN A 1 219 ? 1.545 -13.241 -13.065 1.00 93.25 219 ASN A CA 1
ATOM 1715 C C . ASN A 1 219 ? 2.750 -12.729 -13.882 1.00 93.25 219 ASN A C 1
ATOM 1717 O O . ASN A 1 219 ? 2.933 -13.079 -15.050 1.00 93.25 219 ASN A O 1
ATOM 1721 N N . VAL A 1 220 ? 3.569 -11.862 -13.284 1.00 93.75 220 VAL A N 1
ATOM 1722 C CA . VAL A 1 220 ? 4.738 -11.280 -13.949 1.00 93.75 220 VAL A CA 1
ATOM 1723 C C . VAL A 1 220 ? 5.894 -12.273 -13.946 1.00 93.75 220 VAL A C 1
ATOM 1725 O O . VAL A 1 220 ? 6.488 -12.562 -12.911 1.00 93.75 220 VAL A O 1
ATOM 1728 N N . GLU A 1 221 ? 6.275 -12.744 -15.130 1.00 89.31 221 GLU A N 1
ATOM 1729 C CA . GLU A 1 221 ? 7.447 -13.600 -15.315 1.00 89.31 221 GLU A CA 1
ATOM 1730 C C . GLU A 1 221 ? 8.646 -12.819 -15.864 1.00 89.31 221 GLU A C 1
ATOM 1732 O O . GLU A 1 221 ? 8.496 -11.847 -16.597 1.00 89.31 221 GLU A O 1
ATOM 1737 N N . GLY A 1 222 ? 9.872 -13.271 -15.584 1.00 87.56 222 GLY A N 1
ATOM 1738 C CA . GLY A 1 222 ? 11.083 -12.729 -16.206 1.00 87.56 222 GLY A CA 1
ATOM 1739 C C . GLY A 1 222 ? 11.703 -11.539 -15.468 1.00 87.56 222 GLY A C 1
ATOM 1740 O O . GLY A 1 222 ? 11.827 -11.541 -14.248 1.00 87.56 222 GLY A O 1
ATOM 1741 N N . ARG A 1 223 ? 12.225 -10.556 -16.216 1.00 83.75 223 ARG A N 1
ATOM 1742 C CA . ARG A 1 223 ? 12.947 -9.418 -15.622 1.00 83.75 223 ARG A CA 1
ATOM 1743 C C . ARG A 1 223 ? 11.966 -8.391 -15.064 1.00 83.75 223 ARG A C 1
ATOM 1745 O O . ARG A 1 223 ? 11.160 -7.847 -15.819 1.00 83.75 223 ARG A O 1
ATOM 1752 N N . THR A 1 224 ? 12.131 -8.061 -13.788 1.00 86.94 224 THR A N 1
ATOM 1753 C CA . THR A 1 224 ? 11.411 -6.988 -13.097 1.00 86.94 224 THR A CA 1
ATOM 1754 C C . THR A 1 224 ? 12.305 -5.759 -12.914 1.00 86.94 224 THR A C 1
ATOM 1756 O O . THR A 1 224 ? 13.521 -5.788 -13.131 1.00 86.94 224 THR A O 1
ATOM 1759 N N . SER A 1 225 ? 11.692 -4.626 -12.577 1.00 86.31 225 SER A N 1
ATOM 1760 C CA . SER A 1 225 ? 12.407 -3.400 -12.216 1.00 86.31 225 SER A CA 1
ATOM 1761 C C . SER A 1 225 ? 11.590 -2.593 -11.212 1.00 86.31 225 SER A C 1
ATOM 1763 O O . SER A 1 225 ? 10.364 -2.673 -11.224 1.00 86.31 225 SER A O 1
ATOM 1765 N N . ASN A 1 226 ? 12.238 -1.740 -10.412 1.00 85.00 226 ASN A N 1
ATOM 1766 C CA . ASN A 1 226 ? 11.534 -0.847 -9.477 1.00 85.00 226 ASN A CA 1
ATOM 1767 C C . ASN A 1 226 ? 10.515 0.071 -10.182 1.00 85.00 226 ASN A C 1
ATOM 1769 O O . ASN A 1 226 ? 9.510 0.448 -9.591 1.00 85.00 226 ASN A O 1
ATOM 1773 N N . VAL A 1 227 ? 10.756 0.420 -11.452 1.00 87.81 227 VAL A N 1
ATOM 1774 C CA . VAL A 1 227 ? 9.808 1.208 -12.259 1.00 87.81 227 VAL A CA 1
ATOM 1775 C C . VAL A 1 227 ? 8.561 0.387 -12.592 1.00 87.81 227 VAL A C 1
ATOM 1777 O O . VAL A 1 227 ? 7.457 0.915 -12.536 1.00 87.81 227 VAL A O 1
ATOM 1780 N N . MET A 1 228 ? 8.731 -0.900 -12.912 1.00 91.75 228 MET A N 1
ATOM 1781 C CA . MET A 1 228 ? 7.614 -1.810 -13.182 1.00 91.75 228 MET A CA 1
ATOM 1782 C C . MET A 1 228 ? 6.787 -2.022 -11.920 1.00 91.75 228 MET A C 1
ATOM 1784 O O . MET A 1 228 ? 5.575 -1.872 -11.973 1.00 91.75 228 MET A O 1
ATOM 1788 N N . LEU A 1 229 ? 7.443 -2.285 -10.786 1.00 92.50 229 LEU A N 1
ATOM 1789 C CA . LEU A 1 229 ? 6.766 -2.435 -9.499 1.00 92.50 229 LEU A CA 1
ATOM 1790 C C . LEU A 1 229 ? 5.929 -1.195 -9.150 1.00 92.50 229 LEU A C 1
ATOM 1792 O O . LEU A 1 229 ? 4.772 -1.342 -8.780 1.00 92.50 229 LEU A O 1
ATOM 1796 N N . GLY A 1 230 ? 6.480 0.012 -9.334 1.00 91.69 230 GLY A N 1
ATOM 1797 C CA . GLY A 1 230 ? 5.737 1.257 -9.113 1.00 91.69 230 GLY A CA 1
ATOM 1798 C C . GLY A 1 230 ? 4.475 1.354 -9.975 1.00 91.69 230 GLY A C 1
ATOM 1799 O O . GLY A 1 230 ? 3.394 1.582 -9.445 1.00 91.69 230 GLY A O 1
ATOM 1800 N N . LYS A 1 231 ? 4.585 1.079 -11.283 1.00 93.69 231 LYS A N 1
ATOM 1801 C CA . LYS A 1 231 ? 3.424 1.062 -12.189 1.00 93.69 231 LYS A CA 1
ATOM 1802 C C . LYS A 1 231 ? 2.386 -0.006 -11.817 1.00 93.69 231 LYS A C 1
ATOM 1804 O O . LYS A 1 231 ? 1.194 0.225 -11.962 1.00 93.69 231 LYS A O 1
ATOM 1809 N N . LEU A 1 232 ? 2.817 -1.179 -11.356 1.00 95.19 232 LEU A N 1
ATOM 1810 C CA . LEU A 1 232 ? 1.894 -2.239 -10.936 1.00 95.19 232 LEU A CA 1
ATOM 1811 C C . LEU A 1 232 ? 1.167 -1.883 -9.638 1.00 95.19 232 LEU A C 1
ATOM 1813 O O . LEU A 1 232 ? -0.010 -2.193 -9.509 1.00 95.19 232 LEU A O 1
ATOM 1817 N N . ILE A 1 233 ? 1.828 -1.187 -8.711 1.00 93.69 233 ILE A N 1
ATOM 1818 C CA . ILE A 1 233 ? 1.177 -0.639 -7.516 1.00 93.69 233 ILE A CA 1
ATOM 1819 C C . ILE A 1 233 ? 0.174 0.456 -7.894 1.00 93.69 233 ILE A C 1
ATOM 1821 O O . ILE A 1 233 ? -0.921 0.480 -7.345 1.00 93.69 233 ILE A O 1
ATOM 1825 N N . GLU A 1 234 ? 0.488 1.315 -8.869 1.00 92.31 234 GLU A N 1
ATOM 1826 C CA . GLU A 1 234 ? -0.489 2.276 -9.403 1.00 92.31 234 GLU A CA 1
ATOM 1827 C C . GLU A 1 234 ? -1.730 1.579 -9.974 1.00 92.31 234 GLU A C 1
ATOM 1829 O O . GLU A 1 234 ? -2.839 2.051 -9.753 1.00 92.31 234 GLU A O 1
ATOM 1834 N N . VAL A 1 235 ? -1.560 0.453 -10.677 1.00 93.69 235 VAL A N 1
ATOM 1835 C CA . VAL A 1 235 ? -2.686 -0.346 -11.188 1.00 93.69 235 VAL A CA 1
ATOM 1836 C C . VAL A 1 235 ? -3.464 -1.011 -10.053 1.00 93.69 235 VAL A C 1
ATOM 1838 O O . VAL A 1 235 ? -4.696 -0.976 -10.067 1.00 93.69 235 VAL A O 1
ATOM 1841 N N . LEU A 1 236 ? -2.767 -1.588 -9.070 1.00 91.50 236 LEU A N 1
ATOM 1842 C CA . LEU A 1 236 ? -3.377 -2.251 -7.913 1.00 91.50 236 LEU A CA 1
ATOM 1843 C C . LEU A 1 236 ? -4.318 -1.313 -7.146 1.00 91.50 236 LEU A C 1
ATOM 1845 O O . LEU A 1 236 ? -5.368 -1.753 -6.698 1.00 91.50 236 LEU A O 1
ATOM 1849 N N . TYR A 1 237 ? -3.972 -0.028 -7.082 1.00 88.31 237 TYR A N 1
ATOM 1850 C CA . TYR A 1 237 ? -4.727 1.019 -6.392 1.00 88.31 237 TYR A CA 1
ATOM 1851 C C . TYR A 1 237 ? -5.332 2.041 -7.378 1.00 88.31 237 TYR A C 1
ATOM 1853 O O . TYR A 1 237 ? -5.237 3.254 -7.175 1.00 88.31 237 TYR A O 1
ATOM 1861 N N . SER A 1 238 ? -5.869 1.565 -8.511 1.00 83.69 238 SER A N 1
ATOM 1862 C CA . SER A 1 238 ? -6.474 2.424 -9.550 1.00 83.69 238 SER A CA 1
ATOM 1863 C C . SER A 1 238 ? -8.003 2.489 -9.524 1.00 83.69 238 SER A C 1
ATOM 1865 O O . SER A 1 238 ? -8.567 3.398 -10.141 1.00 83.69 238 SER A O 1
ATOM 1867 N N . ASP A 1 239 ? -8.672 1.583 -8.805 1.00 68.88 239 ASP A N 1
ATOM 1868 C CA . ASP A 1 239 ? -10.135 1.529 -8.730 1.00 68.88 239 ASP A CA 1
ATOM 1869 C C . ASP A 1 239 ? -10.643 2.479 -7.638 1.00 68.88 239 ASP A C 1
ATOM 1871 O O . ASP A 1 239 ? -10.963 2.106 -6.512 1.00 68.88 239 ASP A O 1
ATOM 1875 N N . TRP A 1 240 ? -10.727 3.758 -8.009 1.00 53.06 240 TRP A N 1
ATOM 1876 C CA . TRP A 1 240 ? -11.217 4.822 -7.141 1.00 53.06 240 TRP A CA 1
ATOM 1877 C C . TRP A 1 240 ? -12.701 4.625 -6.807 1.00 53.06 240 TRP A C 1
ATOM 1879 O O . TRP A 1 240 ? -13.586 4.829 -7.643 1.00 53.06 240 TRP A O 1
ATOM 1889 N N . SER A 1 241 ? -12.985 4.293 -5.552 1.00 54.22 241 SER A N 1
ATOM 1890 C CA . SER A 1 241 ? -14.280 4.560 -4.933 1.00 54.22 241 SER A CA 1
ATOM 1891 C C . SER A 1 241 ? -14.119 5.670 -3.895 1.00 54.22 241 SER A C 1
ATOM 1893 O O . SER A 1 241 ? -13.066 5.815 -3.285 1.00 54.22 241 SER A O 1
ATOM 1895 N N . PHE A 1 242 ? -15.166 6.456 -3.638 1.00 39.56 242 PHE A N 1
ATOM 1896 C CA . PHE A 1 242 ? -15.138 7.496 -2.594 1.00 39.56 242 PHE A CA 1
ATOM 1897 C C . PHE A 1 242 ? -14.787 6.942 -1.192 1.00 39.56 242 PHE A C 1
ATOM 1899 O O . PHE A 1 242 ? -14.414 7.697 -0.306 1.00 39.56 242 PHE A O 1
ATOM 1906 N N . MET A 1 243 ? -14.874 5.620 -0.999 1.00 48.97 243 MET A N 1
ATOM 1907 C CA . MET A 1 243 ? -14.491 4.927 0.233 1.00 48.97 243 MET A CA 1
ATOM 1908 C C . MET A 1 243 ? -13.149 4.173 0.133 1.00 48.97 243 MET A C 1
ATOM 1910 O O . MET A 1 243 ? -12.778 3.496 1.089 1.00 48.97 243 MET A O 1
ATOM 1914 N N . SER A 1 244 ? -12.431 4.233 -0.998 1.00 62.69 244 SER A N 1
ATOM 1915 C CA . SER A 1 244 ? -11.137 3.555 -1.173 1.00 62.69 244 SER A CA 1
ATOM 1916 C C . SER A 1 244 ? -9.977 4.487 -0.840 1.00 62.69 244 SER A C 1
ATOM 1918 O O . SER A 1 244 ? -9.883 5.584 -1.391 1.00 62.69 244 SER A O 1
ATOM 1920 N N . TYR A 1 245 ? -9.050 4.009 -0.012 1.00 72.94 245 TYR A N 1
ATOM 1921 C CA . TYR A 1 245 ? -7.838 4.733 0.408 1.00 72.94 245 TYR A CA 1
ATOM 1922 C C . TYR A 1 245 ? -6.647 4.507 -0.523 1.00 72.94 245 TYR A C 1
ATOM 1924 O O . TYR A 1 245 ? -5.488 4.720 -0.164 1.00 72.94 245 TYR A O 1
ATOM 1932 N N . ASP A 1 246 ? -6.940 4.038 -1.725 1.00 79.06 246 ASP A N 1
ATOM 1933 C CA . ASP A 1 246 ? -6.002 3.645 -2.763 1.00 79.06 246 ASP A CA 1
ATOM 1934 C C . ASP A 1 246 ? -4.969 4.739 -3.056 1.00 79.06 246 ASP A C 1
ATOM 1936 O O . ASP A 1 246 ? -3.767 4.476 -3.148 1.00 79.06 246 ASP A O 1
ATOM 1940 N N . GLU A 1 247 ? -5.409 5.999 -3.111 1.00 81.62 247 GLU A N 1
ATOM 1941 C CA . GLU A 1 247 ? -4.505 7.127 -3.317 1.00 81.62 247 GLU A CA 1
ATOM 1942 C C . GLU A 1 247 ? -3.549 7.328 -2.135 1.00 81.62 247 GLU A C 1
ATOM 1944 O O . GLU A 1 247 ? -2.357 7.561 -2.352 1.00 81.62 247 GLU A O 1
ATOM 1949 N N . GLN A 1 248 ? -4.036 7.210 -0.898 1.00 83.50 248 GLN A N 1
ATOM 1950 C CA . GLN A 1 248 ? -3.220 7.373 0.302 1.00 83.50 248 GLN A CA 1
ATOM 1951 C C . GLN A 1 248 ? -2.234 6.214 0.464 1.00 83.50 248 GLN A C 1
ATOM 1953 O O . GLN A 1 248 ? -1.083 6.449 0.830 1.00 83.50 248 GLN A O 1
ATOM 1958 N N . ILE A 1 249 ? -2.628 4.985 0.119 1.00 86.38 249 ILE A N 1
ATOM 1959 C CA . ILE A 1 249 ? -1.729 3.823 0.119 1.00 86.38 249 ILE A CA 1
ATOM 1960 C C . ILE A 1 249 ? -0.652 3.978 -0.963 1.00 86.38 249 ILE A C 1
ATOM 1962 O O . ILE A 1 249 ? 0.532 3.749 -0.702 1.00 86.38 249 ILE A O 1
ATOM 1966 N N . ARG A 1 250 ? -1.019 4.443 -2.164 1.00 87.06 250 ARG A N 1
ATOM 1967 C CA . ARG A 1 250 ? -0.053 4.757 -3.228 1.00 87.06 250 ARG A CA 1
ATOM 1968 C C . ARG A 1 250 ? 0.921 5.855 -2.797 1.00 87.06 250 ARG A C 1
ATOM 1970 O O . ARG A 1 250 ? 2.130 5.713 -2.985 1.00 87.06 250 ARG A O 1
ATOM 1977 N N . ALA A 1 251 ? 0.413 6.935 -2.206 1.00 87.19 251 ALA A N 1
ATOM 1978 C CA . ALA A 1 251 ? 1.235 8.030 -1.699 1.00 87.19 251 ALA A CA 1
ATOM 1979 C C . ALA A 1 251 ? 2.179 7.553 -0.585 1.00 87.19 251 ALA A C 1
ATOM 1981 O O . ALA A 1 251 ? 3.358 7.906 -0.587 1.00 87.19 251 ALA A O 1
ATOM 1982 N N . PHE A 1 252 ? 1.692 6.698 0.317 1.00 90.62 252 PHE A N 1
ATOM 1983 C CA . PHE A 1 252 ? 2.494 6.051 1.349 1.00 90.62 252 PHE A CA 1
ATOM 1984 C C . PHE A 1 252 ? 3.619 5.202 0.746 1.00 90.62 252 PHE A C 1
ATOM 1986 O O . PHE A 1 252 ? 4.778 5.350 1.136 1.00 90.62 252 PHE A O 1
ATOM 1993 N N . TYR A 1 253 ? 3.309 4.356 -0.241 1.00 91.81 253 TYR A N 1
ATOM 1994 C CA . TYR A 1 253 ? 4.312 3.535 -0.914 1.00 91.81 253 TYR A CA 1
ATOM 1995 C C . TYR A 1 253 ? 5.421 4.390 -1.542 1.00 91.81 253 TYR A C 1
ATOM 1997 O O . TYR A 1 253 ? 6.603 4.120 -1.321 1.00 91.81 253 TYR A O 1
ATOM 2005 N N . GLU A 1 254 ? 5.064 5.441 -2.284 1.00 88.75 254 GLU A N 1
ATOM 2006 C CA . GLU A 1 254 ? 6.037 6.341 -2.915 1.00 88.75 254 GLU A CA 1
ATOM 2007 C C . GLU A 1 254 ? 6.880 7.104 -1.880 1.00 88.75 254 GLU A C 1
ATOM 2009 O O . GLU A 1 254 ? 8.100 7.194 -2.025 1.00 88.75 254 GLU A O 1
ATOM 2014 N N . ALA A 1 255 ? 6.248 7.628 -0.825 1.00 89.06 255 ALA A N 1
ATOM 2015 C CA . ALA A 1 255 ? 6.901 8.495 0.153 1.00 89.06 255 ALA A CA 1
ATOM 2016 C C . ALA A 1 255 ? 7.726 7.744 1.208 1.00 89.06 255 ALA A C 1
ATOM 2018 O O . ALA A 1 255 ? 8.694 8.301 1.721 1.00 89.06 255 ALA A O 1
ATOM 2019 N N . LYS A 1 256 ? 7.339 6.513 1.564 1.00 91.94 256 LYS A N 1
ATOM 2020 C CA . LYS A 1 256 ? 7.948 5.754 2.667 1.00 91.94 256 LYS A CA 1
ATOM 2021 C C . LYS A 1 256 ? 8.708 4.530 2.172 1.00 91.94 256 LYS A C 1
ATOM 2023 O O . LYS A 1 256 ? 9.905 4.394 2.401 1.00 91.94 256 LYS A O 1
ATOM 2028 N N . VAL A 1 257 ? 8.047 3.660 1.413 1.00 92.19 257 VAL A N 1
ATOM 2029 C CA . VAL A 1 257 ? 8.623 2.363 1.017 1.00 92.19 257 VAL A CA 1
ATOM 2030 C C . VAL A 1 257 ? 9.643 2.510 -0.116 1.00 92.19 257 VAL A C 1
ATOM 2032 O O . VAL A 1 257 ? 10.723 1.913 -0.073 1.00 92.19 257 VAL A O 1
ATOM 2035 N N . LYS A 1 258 ? 9.322 3.307 -1.141 1.00 90.38 258 LYS A N 1
ATOM 2036 C CA . LYS A 1 258 ? 10.160 3.533 -2.331 1.00 90.38 258 LYS A CA 1
ATOM 2037 C C . LYS A 1 258 ? 11.177 4.660 -2.151 1.00 90.38 258 LYS A C 1
ATOM 2039 O O . LYS A 1 258 ? 12.008 4.867 -3.041 1.00 90.38 258 LYS A O 1
ATOM 2044 N N . GLU A 1 259 ? 11.149 5.346 -1.013 1.00 88.31 259 GLU A N 1
ATOM 2045 C CA . GLU A 1 259 ? 12.000 6.496 -0.730 1.00 88.31 259 GLU A CA 1
ATOM 2046 C C . GLU A 1 259 ? 13.467 6.226 -1.116 1.00 88.31 259 GLU A C 1
ATOM 2048 O O . GLU A 1 259 ? 14.069 5.203 -0.761 1.00 88.31 259 GLU A O 1
ATOM 2053 N N . SER A 1 260 ? 14.044 7.137 -1.899 1.00 86.12 260 SER A N 1
ATOM 2054 C CA . SER A 1 260 ? 15.461 7.098 -2.246 1.00 86.12 260 SER A CA 1
ATOM 2055 C C . SER A 1 260 ? 16.312 7.584 -1.079 1.00 86.12 260 SER A C 1
ATOM 2057 O O . SER A 1 260 ? 15.954 8.554 -0.421 1.00 86.12 260 SER A O 1
ATOM 2059 N N . PHE A 1 261 ? 17.494 7.000 -0.898 1.00 86.88 261 PHE A N 1
ATOM 2060 C CA . PHE A 1 261 ? 18.458 7.458 0.097 1.00 86.88 261 PHE A CA 1
ATOM 2061 C C . PHE A 1 261 ? 19.741 7.969 -0.567 1.00 86.88 261 PHE A C 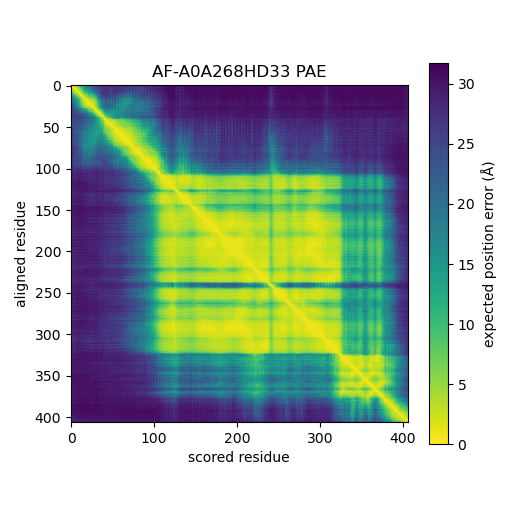1
ATOM 2063 O O . PHE A 1 261 ? 20.145 7.512 -1.640 1.00 86.88 261 PHE A O 1
ATOM 2070 N N . GLU A 1 262 ? 20.422 8.889 0.111 1.00 86.69 262 GLU A N 1
ATOM 2071 C CA . GLU A 1 262 ? 21.742 9.377 -0.277 1.00 86.69 262 GLU A CA 1
ATOM 2072 C C . GLU A 1 262 ? 22.764 9.053 0.810 1.00 86.69 262 GLU A C 1
ATOM 2074 O O . GLU A 1 262 ? 22.524 9.261 2.000 1.00 86.69 262 GLU A O 1
ATOM 2079 N N . ARG A 1 263 ? 23.945 8.575 0.402 1.00 79.94 263 ARG A N 1
ATOM 2080 C CA . ARG A 1 263 ? 25.009 8.243 1.354 1.00 79.94 263 ARG A CA 1
ATOM 2081 C C . ARG A 1 263 ? 25.467 9.483 2.121 1.00 79.94 263 ARG A C 1
ATOM 2083 O O . ARG A 1 263 ? 25.859 10.475 1.517 1.00 79.94 263 ARG A O 1
ATOM 2090 N N . GLY A 1 264 ? 25.486 9.379 3.447 1.00 82.81 264 GLY A N 1
ATOM 2091 C CA . GLY A 1 264 ? 25.866 10.461 4.355 1.00 82.81 264 GLY A CA 1
ATOM 2092 C C . GLY A 1 264 ? 24.701 11.348 4.803 1.00 82.81 264 GLY A C 1
ATOM 2093 O O . GLY A 1 264 ? 24.923 12.241 5.616 1.00 82.81 264 GLY A O 1
ATOM 2094 N N . LYS A 1 265 ? 23.476 11.105 4.316 1.00 87.19 265 LYS A N 1
ATOM 2095 C CA . LYS A 1 265 ? 22.253 11.755 4.805 1.00 87.19 265 LYS A CA 1
ATOM 2096 C C . LYS A 1 265 ? 21.432 10.802 5.675 1.00 87.19 265 LYS A C 1
ATOM 2098 O O . LYS A 1 265 ? 21.548 9.582 5.555 1.00 87.19 265 LYS A O 1
ATOM 2103 N N . VAL A 1 266 ? 20.612 11.374 6.552 1.00 86.25 266 VAL A N 1
ATOM 2104 C CA . VAL A 1 266 ? 19.606 10.628 7.321 1.00 86.25 266 VAL A CA 1
ATOM 2105 C C . VAL A 1 266 ? 18.574 10.051 6.344 1.00 86.25 266 VAL A C 1
ATOM 2107 O O . VAL A 1 266 ? 18.223 10.719 5.371 1.00 86.25 266 VAL A O 1
ATOM 2110 N N . VAL A 1 267 ? 18.142 8.809 6.569 1.00 86.75 267 VAL A N 1
ATOM 2111 C CA . VAL A 1 267 ? 17.058 8.174 5.799 1.00 86.75 267 VAL A CA 1
ATOM 2112 C C . VAL A 1 267 ? 15.733 8.786 6.259 1.00 86.75 267 VAL A C 1
ATOM 2114 O O . VAL A 1 267 ? 15.530 8.914 7.464 1.00 86.75 267 VAL A O 1
ATOM 2117 N N . GLY A 1 268 ? 14.861 9.212 5.343 1.00 85.06 268 GLY A N 1
ATOM 2118 C CA . GLY A 1 268 ? 13.605 9.874 5.715 1.00 85.06 268 GLY A CA 1
ATOM 2119 C C . GLY A 1 268 ? 12.486 8.914 6.130 1.00 85.06 268 GLY A C 1
ATOM 2120 O O . GLY A 1 268 ? 11.508 9.352 6.737 1.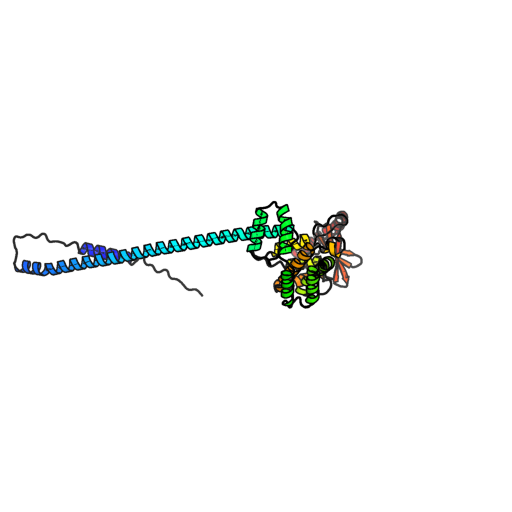00 85.06 268 GLY A O 1
ATOM 2121 N N . SER A 1 269 ? 12.635 7.616 5.860 1.00 91.06 269 SER A N 1
ATOM 2122 C CA . SER A 1 269 ? 11.713 6.554 6.247 1.00 91.06 269 SER A CA 1
ATOM 2123 C C . SER A 1 269 ? 12.441 5.327 6.790 1.00 91.06 269 SER A C 1
ATOM 2125 O O . SER A 1 269 ? 13.303 4.732 6.144 1.00 91.06 269 SER A O 1
ATOM 2127 N N . ASP A 1 270 ? 12.000 4.906 7.968 1.00 91.12 270 ASP A N 1
ATOM 2128 C CA . ASP A 1 270 ? 12.415 3.705 8.695 1.00 91.12 270 ASP A CA 1
ATOM 2129 C C . ASP A 1 270 ? 12.021 2.383 8.008 1.00 91.12 270 ASP A C 1
ATOM 2131 O O . ASP A 1 270 ? 12.577 1.335 8.325 1.00 91.12 270 ASP A O 1
ATOM 2135 N N . ILE A 1 271 ? 11.107 2.431 7.035 1.00 92.19 271 ILE A N 1
ATOM 2136 C CA . ILE A 1 271 ? 10.684 1.296 6.203 1.00 92.19 271 ILE A CA 1
ATOM 2137 C C . ILE A 1 271 ? 11.133 1.426 4.737 1.00 92.19 271 ILE A C 1
ATOM 2139 O O . ILE A 1 271 ? 10.609 0.731 3.861 1.00 92.19 271 ILE A O 1
ATOM 2143 N N . SER A 1 272 ? 12.106 2.298 4.440 1.00 93.81 272 SER A N 1
ATOM 2144 C CA . SER A 1 272 ? 12.652 2.433 3.085 1.00 93.81 272 SER A CA 1
ATOM 2145 C C . SER A 1 272 ? 13.262 1.110 2.618 1.00 93.81 272 SER A C 1
ATOM 2147 O O . SER A 1 272 ? 14.352 0.700 3.037 1.00 93.81 272 SER A O 1
ATOM 2149 N N . ARG A 1 273 ? 12.588 0.456 1.664 1.00 93.50 273 ARG A N 1
ATOM 2150 C CA . ARG A 1 273 ? 13.044 -0.805 1.066 1.00 93.50 273 ARG A CA 1
ATOM 2151 C C . ARG A 1 273 ? 14.440 -0.656 0.478 1.00 93.50 273 ARG A C 1
ATOM 2153 O O . ARG A 1 273 ? 15.286 -1.532 0.643 1.00 93.50 273 ARG A O 1
ATOM 2160 N N . ASN A 1 274 ? 14.681 0.454 -0.217 1.00 90.25 274 ASN A N 1
ATOM 2161 C CA . ASN A 1 274 ? 15.966 0.714 -0.851 1.00 90.25 274 ASN A CA 1
ATOM 2162 C C . ASN A 1 274 ? 17.071 0.862 0.203 1.00 90.25 274 ASN A C 1
ATOM 2164 O O . ASN A 1 274 ? 18.124 0.240 0.060 1.00 90.25 274 ASN A O 1
ATOM 2168 N N . ALA A 1 275 ? 16.849 1.650 1.260 1.00 92.56 275 ALA A N 1
ATOM 2169 C CA . ALA A 1 275 ? 17.863 1.875 2.289 1.00 92.56 275 ALA A CA 1
ATOM 2170 C C . ALA A 1 275 ? 18.213 0.585 3.047 1.00 92.56 275 ALA A C 1
ATOM 2172 O O . ALA A 1 275 ? 19.397 0.303 3.258 1.00 92.56 275 ALA A O 1
ATOM 2173 N N . ILE A 1 276 ? 17.203 -0.218 3.391 1.00 94.69 276 ILE A N 1
ATOM 2174 C CA . ILE A 1 276 ? 17.365 -1.468 4.144 1.00 94.69 276 ILE A CA 1
ATOM 2175 C C . ILE A 1 276 ? 18.033 -2.547 3.283 1.00 94.69 276 ILE A C 1
ATOM 2177 O O . ILE A 1 276 ? 19.074 -3.084 3.663 1.00 94.69 276 ILE A O 1
ATOM 2181 N N . LEU A 1 277 ? 17.501 -2.839 2.088 1.00 92.56 277 LEU A N 1
ATOM 2182 C CA . LEU A 1 277 ? 18.011 -3.936 1.251 1.00 92.56 277 LEU A CA 1
ATOM 2183 C C . LEU A 1 277 ? 19.396 -3.651 0.652 1.00 92.56 277 LEU A C 1
ATOM 2185 O O . LEU A 1 277 ? 20.142 -4.583 0.352 1.00 92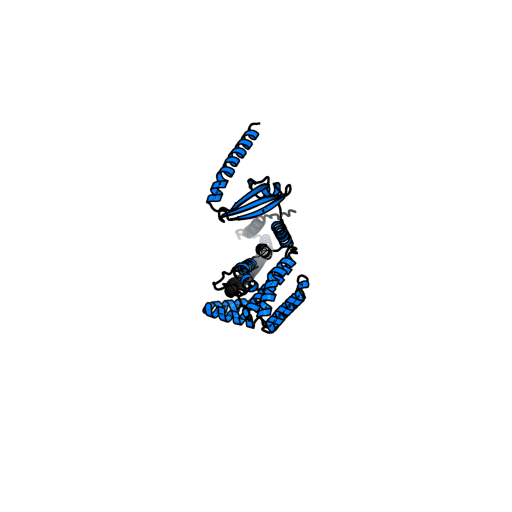.56 277 LEU A O 1
ATOM 2189 N N . HIS A 1 278 ? 19.783 -2.380 0.511 1.00 91.25 278 HIS A N 1
ATOM 2190 C CA . HIS A 1 278 ? 21.151 -2.005 0.138 1.00 91.25 278 HIS A CA 1
ATOM 2191 C C . HIS A 1 278 ? 22.108 -1.884 1.340 1.00 91.25 278 HIS A C 1
ATOM 2193 O O . HIS A 1 278 ? 23.271 -1.509 1.155 1.00 91.25 278 HIS A O 1
ATOM 2199 N N . GLY A 1 279 ? 21.652 -2.210 2.556 1.00 90.50 279 GLY A N 1
ATOM 2200 C CA . GLY A 1 279 ? 22.455 -2.212 3.782 1.00 90.50 279 GLY A CA 1
ATOM 2201 C C . GLY A 1 279 ? 22.923 -0.825 4.227 1.00 90.50 279 GLY A C 1
ATOM 2202 O O . GLY A 1 279 ? 23.945 -0.711 4.916 1.00 90.50 279 GLY A O 1
ATOM 2203 N N . TYR A 1 280 ? 22.231 0.225 3.778 1.00 92.81 280 TYR A N 1
ATOM 2204 C CA . TYR A 1 280 ? 22.514 1.600 4.167 1.00 92.81 280 TYR A CA 1
ATOM 2205 C C . TYR A 1 280 ? 21.940 1.899 5.549 1.00 92.81 280 TYR A C 1
ATOM 2207 O O . TYR A 1 280 ? 22.693 2.305 6.436 1.00 92.81 280 TYR A O 1
ATOM 2215 N N . ASP A 1 281 ? 20.647 1.630 5.739 1.00 92.50 281 ASP A N 1
ATOM 2216 C CA . ASP A 1 281 ? 20.032 1.647 7.062 1.00 92.50 281 ASP A CA 1
ATOM 2217 C C . ASP A 1 281 ? 20.364 0.344 7.797 1.00 92.50 281 ASP A C 1
ATOM 2219 O O . ASP A 1 281 ? 20.245 -0.750 7.244 1.00 92.50 281 ASP A O 1
ATOM 2223 N N . LYS A 1 282 ? 20.825 0.468 9.040 1.00 91.44 282 LYS A N 1
ATOM 2224 C CA . LYS A 1 282 ? 21.171 -0.649 9.934 1.00 91.44 282 LYS A CA 1
ATOM 2225 C C . LYS A 1 282 ? 20.434 -0.570 11.271 1.00 91.44 282 LYS A C 1
ATOM 2227 O O . LYS A 1 282 ? 20.626 -1.437 12.116 1.00 91.44 282 LYS A O 1
ATOM 2232 N N . SER A 1 283 ? 19.642 0.480 11.469 1.00 92.94 283 SER A N 1
ATOM 2233 C CA . SER A 1 283 ? 18.850 0.749 12.672 1.00 92.94 283 SER A CA 1
ATOM 2234 C C . SER A 1 283 ? 17.414 0.238 12.565 1.00 92.94 283 SER A C 1
ATOM 2236 O O . SER A 1 283 ? 16.667 0.356 13.526 1.00 92.94 283 SER A O 1
ATOM 2238 N N . TYR A 1 284 ? 17.042 -0.382 11.443 1.00 95.19 284 TYR A N 1
ATOM 2239 C CA . TYR A 1 284 ? 15.691 -0.890 11.190 1.00 95.19 284 TYR A CA 1
ATOM 2240 C C . TYR A 1 284 ? 15.238 -2.020 12.134 1.00 95.19 284 TYR A C 1
ATOM 2242 O O . TYR A 1 284 ? 14.068 -2.381 12.139 1.00 95.19 284 TYR A O 1
ATOM 2250 N N . GLY A 1 285 ? 16.144 -2.629 12.906 1.00 96.62 285 GLY A N 1
ATOM 2251 C CA . GLY A 1 285 ? 15.880 -3.801 13.746 1.00 96.62 285 GLY A CA 1
ATOM 2252 C C . GLY A 1 285 ? 15.101 -3.520 15.033 1.00 96.62 285 GLY A C 1
ATOM 2253 O O . GLY A 1 285 ? 15.548 -3.944 16.098 1.00 96.62 285 GLY A O 1
ATOM 2254 N N . VAL A 1 286 ? 13.967 -2.827 14.946 1.00 96.19 286 VAL A N 1
ATOM 2255 C CA . VAL A 1 286 ? 13.102 -2.466 16.081 1.00 96.19 286 VAL A CA 1
ATOM 2256 C C . VAL A 1 286 ? 11.652 -2.903 15.846 1.00 96.19 286 VAL A C 1
ATOM 2258 O O . VAL A 1 286 ? 11.247 -3.172 14.714 1.00 96.19 286 VAL A O 1
ATOM 2261 N N . GLU A 1 287 ? 10.880 -2.992 16.929 1.00 96.81 287 GLU A N 1
ATOM 2262 C CA . GLU A 1 287 ? 9.515 -3.538 16.941 1.00 96.81 287 GLU A CA 1
ATOM 2263 C C . GLU A 1 287 ? 8.558 -2.774 16.029 1.00 96.81 287 GLU A C 1
ATOM 2265 O O . GLU A 1 287 ? 7.950 -3.376 15.145 1.00 96.81 287 GLU A O 1
ATOM 2270 N N . SER A 1 288 ? 8.500 -1.448 16.164 1.00 95.12 288 SER A N 1
ATOM 2271 C CA . SER A 1 288 ? 7.593 -0.607 15.377 1.00 95.12 288 SER A CA 1
ATOM 2272 C C . SER A 1 288 ? 7.884 -0.674 13.875 1.00 95.12 288 SER A C 1
ATOM 2274 O O . SER A 1 288 ? 6.960 -0.743 13.071 1.00 95.12 288 SER A O 1
ATOM 2276 N N . VAL A 1 289 ? 9.152 -0.766 13.463 1.00 96.25 289 VAL A N 1
ATOM 2277 C CA . VAL A 1 289 ? 9.527 -0.952 12.046 1.00 96.25 289 VAL A CA 1
ATOM 2278 C C . VAL A 1 289 ? 9.090 -2.323 11.528 1.00 96.25 289 VAL A C 1
ATOM 2280 O O . VAL A 1 289 ? 8.561 -2.434 10.421 1.00 96.25 289 VAL A O 1
ATOM 2283 N N . SER A 1 290 ? 9.270 -3.371 12.338 1.00 98.06 290 SER A N 1
ATOM 2284 C CA . SER A 1 290 ? 8.786 -4.722 12.037 1.00 98.06 290 SER A CA 1
ATOM 2285 C C . SER A 1 290 ? 7.265 -4.744 11.879 1.00 98.06 290 SER A C 1
ATOM 2287 O O . SER A 1 290 ? 6.764 -5.313 10.909 1.00 98.06 290 SER A O 1
ATOM 2289 N N . LEU A 1 291 ? 6.539 -4.075 12.779 1.00 97.12 291 LEU A N 1
ATOM 2290 C CA . LEU A 1 291 ? 5.086 -3.952 12.718 1.00 97.12 291 LEU A CA 1
ATOM 2291 C C . LEU A 1 291 ? 4.635 -3.209 11.454 1.00 97.12 291 LEU A C 1
ATOM 2293 O O . LEU A 1 291 ? 3.845 -3.750 10.685 1.00 97.12 291 LEU A O 1
ATOM 2297 N N . LYS A 1 292 ? 5.180 -2.017 11.179 1.00 95.88 292 LYS A N 1
ATOM 2298 C CA . LYS A 1 292 ? 4.856 -1.222 9.977 1.00 95.88 292 LYS A CA 1
ATOM 2299 C C . LYS A 1 292 ? 5.054 -2.023 8.692 1.00 95.88 292 LYS A C 1
ATOM 2301 O O . LYS A 1 292 ? 4.202 -1.991 7.804 1.00 95.88 292 LYS A O 1
ATOM 2306 N N . ALA A 1 293 ? 6.157 -2.769 8.599 1.00 97.06 293 ALA A N 1
ATOM 2307 C CA . ALA A 1 293 ? 6.429 -3.618 7.446 1.00 97.06 293 ALA A CA 1
ATOM 2308 C C . ALA A 1 293 ? 5.392 -4.744 7.305 1.00 97.06 293 ALA A C 1
ATOM 2310 O O . ALA A 1 293 ? 4.928 -4.999 6.194 1.00 97.06 293 ALA A O 1
ATOM 2311 N N . ILE A 1 294 ? 5.021 -5.406 8.409 1.00 97.50 294 ILE A N 1
ATOM 2312 C CA . ILE A 1 294 ? 4.018 -6.483 8.416 1.00 97.50 294 ILE A CA 1
ATOM 2313 C C . ILE A 1 294 ? 2.649 -5.951 8.000 1.00 97.50 294 ILE A C 1
ATOM 2315 O O . ILE A 1 294 ? 2.023 -6.541 7.126 1.00 97.50 294 ILE A O 1
ATOM 2319 N N . LEU A 1 295 ? 2.216 -4.819 8.556 1.00 94.88 295 LEU A N 1
ATOM 2320 C CA . LEU A 1 295 ? 0.932 -4.207 8.213 1.00 94.88 295 LEU A CA 1
ATOM 2321 C C . LEU A 1 295 ? 0.876 -3.783 6.742 1.00 94.88 295 LEU A C 1
ATOM 2323 O O . LEU A 1 295 ? -0.164 -3.904 6.101 1.00 94.88 295 LEU A O 1
ATOM 2327 N N . PHE A 1 296 ? 1.995 -3.328 6.168 1.00 94.69 296 PHE A N 1
ATOM 2328 C CA . PHE A 1 296 ? 2.019 -2.987 4.746 1.00 94.69 296 PHE A CA 1
ATOM 2329 C C . PHE A 1 296 ? 1.984 -4.240 3.864 1.00 94.69 296 PHE A C 1
ATOM 2331 O O . PHE A 1 296 ? 1.327 -4.238 2.823 1.00 94.69 296 PHE A O 1
ATOM 2338 N N . LEU A 1 297 ? 2.651 -5.322 4.281 1.00 95.88 297 LEU A N 1
ATOM 2339 C CA . LEU A 1 297 ? 2.547 -6.610 3.597 1.00 95.88 297 LEU A CA 1
ATOM 2340 C C . LEU A 1 297 ? 1.115 -7.153 3.646 1.00 95.88 297 LEU A C 1
ATOM 2342 O O . LEU A 1 297 ? 0.620 -7.611 2.621 1.00 95.88 297 LEU A O 1
ATOM 2346 N N . ASP A 1 298 ? 0.458 -7.063 4.803 1.00 94.25 298 ASP A N 1
ATOM 2347 C CA . ASP A 1 298 ? -0.942 -7.454 4.984 1.00 94.25 298 ASP A CA 1
ATOM 2348 C C . ASP A 1 298 ? -1.849 -6.692 4.011 1.00 94.25 298 ASP A C 1
ATOM 2350 O O . ASP A 1 298 ? -2.541 -7.306 3.201 1.00 94.25 298 ASP A O 1
ATOM 2354 N N . GLN A 1 299 ? -1.725 -5.360 3.977 1.00 90.06 299 GLN A N 1
ATOM 2355 C CA . GLN A 1 299 ? -2.475 -4.506 3.054 1.00 90.06 299 GLN A CA 1
ATOM 2356 C C . GLN A 1 299 ? -2.254 -4.892 1.582 1.00 90.06 299 GLN A C 1
ATOM 2358 O O . GLN A 1 299 ? -3.201 -4.907 0.792 1.00 90.06 299 GLN A O 1
ATOM 2363 N N . LEU A 1 300 ? -1.017 -5.216 1.183 1.00 92.00 300 LEU A N 1
ATOM 2364 C CA . LEU A 1 300 ? -0.729 -5.682 -0.177 1.00 92.00 300 LEU A CA 1
ATOM 2365 C C . LEU A 1 300 ? -1.401 -7.029 -0.463 1.00 92.00 300 LEU A C 1
ATOM 2367 O O . LEU A 1 300 ? -2.029 -7.187 -1.509 1.00 92.00 300 LEU A O 1
ATOM 2371 N N . ILE A 1 301 ? -1.283 -7.993 0.449 1.00 93.06 301 ILE A N 1
ATOM 2372 C CA . ILE A 1 301 ? -1.874 -9.328 0.299 1.00 93.06 301 ILE A CA 1
ATOM 2373 C C . ILE A 1 301 ? -3.394 -9.226 0.141 1.00 93.06 301 ILE A C 1
ATOM 2375 O O . ILE A 1 301 ? -3.941 -9.829 -0.786 1.00 93.06 301 ILE A O 1
ATOM 2379 N N . GLU A 1 302 ? -4.059 -8.427 0.975 1.00 87.69 302 GLU A N 1
ATOM 2380 C CA . GLU A 1 302 ? -5.500 -8.180 0.877 1.00 87.69 302 GLU A CA 1
ATOM 2381 C C . GLU A 1 302 ? -5.867 -7.529 -0.461 1.00 87.69 302 GLU A C 1
ATOM 2383 O O . GLU A 1 302 ? -6.733 -8.024 -1.182 1.00 87.69 302 GLU A O 1
ATOM 2388 N N . SER A 1 303 ? -5.149 -6.478 -0.863 1.00 87.50 303 SER A N 1
ATOM 2389 C CA . SER A 1 303 ? -5.426 -5.769 -2.121 1.00 87.50 303 SER A CA 1
ATOM 2390 C C . SER A 1 303 ? -5.237 -6.678 -3.341 1.00 87.50 303 SER A C 1
ATOM 2392 O O . SER A 1 303 ? -6.015 -6.636 -4.294 1.00 87.50 303 SER A O 1
ATOM 2394 N N . THR A 1 304 ? -4.237 -7.565 -3.307 1.00 91.19 304 THR A N 1
ATOM 2395 C CA . THR A 1 304 ? -3.987 -8.514 -4.403 1.00 91.19 304 THR A CA 1
ATOM 2396 C C . THR A 1 304 ? -5.044 -9.616 -4.524 1.00 91.19 304 THR A C 1
ATOM 2398 O O . THR A 1 304 ? -5.222 -10.169 -5.612 1.00 91.19 304 THR A O 1
ATOM 2401 N N . ALA A 1 305 ? -5.792 -9.903 -3.453 1.00 87.38 305 ALA A N 1
ATOM 2402 C CA . ALA A 1 305 ? -6.905 -10.854 -3.478 1.00 87.38 305 ALA A CA 1
ATOM 2403 C C . ALA A 1 305 ? -8.099 -10.351 -4.314 1.00 87.38 305 ALA A C 1
ATOM 2405 O O . ALA A 1 305 ? -8.922 -11.149 -4.765 1.00 87.38 305 ALA A O 1
ATOM 2406 N N . HIS A 1 306 ? -8.188 -9.036 -4.534 1.00 84.75 306 HIS A N 1
ATOM 2407 C CA . HIS A 1 306 ? -9.340 -8.368 -5.144 1.00 84.75 306 HIS A CA 1
ATOM 2408 C C . HIS A 1 306 ? -9.053 -7.762 -6.525 1.00 84.75 306 HIS A C 1
ATOM 2410 O O . HIS A 1 306 ? -9.840 -6.954 -7.010 1.00 84.75 306 HIS A O 1
ATOM 2416 N N . ILE A 1 307 ? -7.965 -8.176 -7.184 1.00 89.62 307 ILE A N 1
ATOM 2417 C CA . ILE A 1 307 ? -7.589 -7.655 -8.506 1.00 89.62 307 ILE A CA 1
ATOM 2418 C C . ILE A 1 307 ? -8.673 -7.967 -9.549 1.00 89.62 307 ILE A C 1
ATOM 2420 O O . ILE A 1 307 ? -8.966 -9.138 -9.826 1.00 89.62 307 ILE A O 1
ATOM 2424 N N . SER A 1 308 ? -9.210 -6.915 -10.167 1.00 90.69 308 SER A N 1
ATOM 2425 C CA . SER A 1 308 ? -10.198 -6.977 -11.245 1.00 90.69 308 SER A CA 1
ATOM 2426 C C . SER A 1 308 ? -9.574 -7.384 -12.586 1.00 90.69 308 SER A C 1
ATOM 2428 O O . SER A 1 308 ? -8.367 -7.266 -12.801 1.00 90.69 308 SER A O 1
ATOM 2430 N N . GLU A 1 309 ? -10.394 -7.858 -13.529 1.00 92.25 309 GLU A N 1
ATOM 2431 C CA . GLU A 1 309 ? -9.907 -8.223 -14.871 1.00 92.25 309 GLU A CA 1
ATOM 2432 C C . GLU A 1 309 ? -9.307 -7.012 -15.606 1.00 92.25 309 GLU A C 1
ATOM 2434 O O . GLU A 1 309 ? -8.265 -7.123 -16.244 1.00 92.25 309 GLU A O 1
ATOM 2439 N N . GLU A 1 310 ? -9.893 -5.824 -15.426 1.00 92.88 310 GLU A N 1
ATOM 2440 C CA . GLU A 1 310 ? -9.368 -4.579 -15.997 1.00 92.88 310 GLU A CA 1
ATOM 2441 C C . GLU A 1 310 ? -7.962 -4.256 -15.466 1.00 92.88 310 GLU A C 1
ATOM 2443 O O . GLU A 1 310 ? -7.077 -3.853 -16.227 1.00 92.88 310 GLU A O 1
ATOM 2448 N N . GLN A 1 311 ? -7.723 -4.465 -14.169 1.00 94.25 311 GLN A N 1
ATOM 2449 C CA . GLN A 1 311 ? -6.392 -4.309 -13.584 1.00 94.25 311 GLN A CA 1
ATOM 2450 C C . GLN A 1 311 ? -5.404 -5.340 -14.148 1.00 94.25 311 GLN A C 1
ATOM 2452 O O . GLN A 1 311 ? -4.254 -4.990 -14.420 1.00 94.25 311 GLN A O 1
ATOM 2457 N N . ARG A 1 312 ? -5.834 -6.590 -14.377 1.00 95.06 312 ARG A N 1
ATOM 2458 C CA . ARG A 1 312 ? -4.989 -7.620 -15.011 1.00 95.06 312 ARG A CA 1
ATOM 2459 C C . ARG A 1 312 ? -4.596 -7.229 -16.431 1.00 95.06 312 ARG A C 1
ATOM 2461 O O . ARG A 1 312 ? -3.416 -7.324 -16.767 1.00 95.06 312 ARG A O 1
ATOM 2468 N N . ASP A 1 313 ? -5.540 -6.736 -17.226 1.00 94.75 313 ASP A N 1
ATOM 2469 C CA . ASP A 1 313 ? -5.290 -6.301 -18.602 1.00 94.75 313 ASP A CA 1
ATOM 2470 C C . ASP A 1 313 ? -4.299 -5.128 -18.657 1.00 94.75 313 ASP A C 1
ATOM 247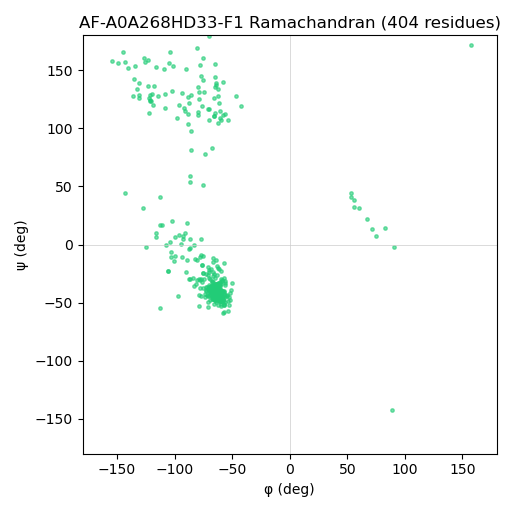2 O O . ASP A 1 313 ? -3.299 -5.183 -19.383 1.00 94.75 313 ASP A O 1
ATOM 2476 N N . LYS A 1 314 ? -4.511 -4.099 -17.824 1.00 95.44 314 LYS A N 1
ATOM 2477 C CA . LYS A 1 314 ? -3.592 -2.951 -17.703 1.00 95.44 314 LYS A CA 1
ATOM 2478 C C . LYS A 1 314 ? -2.191 -3.390 -17.274 1.00 95.44 314 LYS A C 1
ATOM 2480 O O . LYS A 1 314 ? -1.192 -2.958 -17.855 1.00 95.44 314 LYS A O 1
ATOM 2485 N N . ALA A 1 315 ? -2.099 -4.263 -16.271 1.00 95.81 315 ALA A N 1
ATOM 2486 C CA . ALA A 1 315 ? -0.827 -4.798 -15.801 1.00 95.81 315 ALA A CA 1
ATOM 2487 C C . ALA A 1 315 ? -0.105 -5.593 -16.899 1.00 95.81 315 ALA A C 1
ATOM 2489 O O . ALA A 1 315 ? 1.093 -5.393 -17.116 1.00 95.81 315 ALA A O 1
ATOM 2490 N N . ALA A 1 316 ? -0.823 -6.440 -17.641 1.00 94.75 316 ALA A N 1
ATOM 2491 C CA . ALA A 1 316 ? -0.265 -7.209 -18.747 1.00 94.75 316 ALA A CA 1
ATOM 2492 C C . ALA A 1 316 ? 0.275 -6.302 -19.864 1.00 94.75 316 ALA A C 1
ATOM 2494 O O . ALA A 1 316 ? 1.346 -6.573 -20.414 1.00 94.75 316 ALA A O 1
ATOM 2495 N N . GLU A 1 317 ? -0.415 -5.206 -20.192 1.00 93.12 317 GLU A N 1
ATOM 2496 C CA . GLU A 1 317 ? 0.079 -4.211 -21.148 1.00 93.12 317 GLU A CA 1
ATOM 2497 C C . GLU A 1 317 ? 1.396 -3.580 -20.674 1.00 93.12 317 GLU A C 1
ATOM 2499 O O . GLU A 1 317 ? 2.380 -3.574 -21.422 1.00 93.12 317 GLU A O 1
ATOM 2504 N N . ILE A 1 318 ? 1.449 -3.131 -19.414 1.00 92.75 318 ILE A N 1
ATOM 2505 C CA . ILE A 1 318 ? 2.649 -2.542 -18.800 1.00 92.75 318 ILE A CA 1
ATOM 2506 C C . ILE A 1 318 ? 3.819 -3.527 -18.833 1.00 92.75 318 ILE A C 1
ATOM 2508 O O . ILE A 1 318 ? 4.925 -3.170 -19.250 1.00 92.75 318 ILE A O 1
ATOM 2512 N N . VAL A 1 319 ? 3.594 -4.773 -18.415 1.00 92.75 319 VAL A N 1
ATOM 2513 C CA . VAL A 1 319 ? 4.627 -5.816 -18.387 1.00 92.75 319 VAL A CA 1
ATOM 2514 C C . VAL A 1 319 ? 5.156 -6.068 -19.794 1.00 92.75 319 VAL A C 1
ATOM 2516 O O . VAL A 1 319 ? 6.369 -6.021 -20.014 1.00 92.75 319 VAL A O 1
ATOM 2519 N N . ASN A 1 320 ? 4.260 -6.242 -20.768 1.00 89.62 320 ASN A N 1
ATOM 2520 C CA . ASN A 1 320 ? 4.631 -6.428 -22.165 1.00 89.62 320 ASN A CA 1
ATOM 2521 C C . ASN A 1 320 ? 5.435 -5.239 -22.702 1.00 89.62 320 ASN A C 1
ATOM 2523 O O . ASN A 1 320 ? 6.454 -5.436 -23.361 1.00 89.62 320 ASN A O 1
ATOM 2527 N N . GLU A 1 321 ? 5.022 -4.004 -22.424 1.00 85.19 321 GLU A N 1
ATOM 2528 C CA . GLU A 1 321 ? 5.735 -2.800 -22.856 1.00 85.19 321 GLU A CA 1
ATOM 2529 C C . GLU A 1 321 ? 7.152 -2.730 -22.265 1.00 85.19 321 GLU A C 1
ATOM 2531 O O . GLU A 1 321 ? 8.121 -2.424 -22.966 1.00 85.19 321 GLU A O 1
ATOM 2536 N N . MET A 1 322 ? 7.288 -3.040 -20.976 1.00 84.81 322 MET A N 1
ATOM 2537 C CA . MET A 1 322 ? 8.549 -2.913 -20.249 1.00 84.81 322 MET A CA 1
ATOM 2538 C C . MET A 1 322 ? 9.529 -4.054 -20.526 1.00 84.81 322 MET A C 1
ATOM 2540 O O . MET A 1 322 ? 10.742 -3.838 -20.492 1.00 84.81 322 MET A O 1
ATOM 2544 N N . GLN A 1 323 ? 9.031 -5.254 -20.820 1.00 85.00 323 GLN A N 1
ATOM 2545 C CA . GLN A 1 323 ? 9.857 -6.414 -21.165 1.00 85.00 323 GLN A CA 1
ATOM 2546 C C . GLN A 1 323 ? 10.151 -6.520 -22.663 1.00 85.00 323 GLN A C 1
ATOM 2548 O O . GLN A 1 323 ? 11.055 -7.261 -23.074 1.00 85.00 323 GLN A O 1
ATOM 2553 N N . ARG A 1 324 ? 9.438 -5.757 -23.502 1.00 79.62 324 ARG A N 1
ATOM 2554 C CA . ARG A 1 324 ? 9.749 -5.631 -24.928 1.00 79.62 324 ARG A CA 1
ATOM 2555 C C . ARG A 1 324 ? 11.157 -5.077 -25.103 1.00 79.62 324 ARG A C 1
ATOM 2557 O O . ARG A 1 324 ? 11.446 -3.895 -24.949 1.00 79.62 324 ARG A O 1
ATOM 2564 N N . ASN A 1 325 ? 12.045 -5.968 -25.522 1.00 71.81 325 ASN A N 1
ATOM 2565 C CA . ASN A 1 325 ? 13.431 -5.621 -25.809 1.00 71.81 325 ASN A CA 1
ATOM 2566 C C . ASN A 1 325 ? 13.604 -4.927 -27.170 1.00 71.81 325 ASN A C 1
ATOM 2568 O O . ASN A 1 325 ? 14.698 -4.448 -27.465 1.00 71.81 325 ASN A O 1
ATOM 2572 N N . HIS A 1 326 ? 12.571 -4.912 -28.019 1.00 79.19 326 HIS A N 1
ATOM 2573 C CA . HIS A 1 326 ? 12.629 -4.297 -29.340 1.00 79.19 326 HIS A CA 1
ATOM 2574 C C . HIS A 1 326 ? 11.258 -3.856 -29.863 1.00 79.19 326 HIS A C 1
ATOM 2576 O O . HIS A 1 326 ? 10.241 -4.412 -29.461 1.00 79.19 326 HIS A O 1
ATOM 2582 N N . TYR A 1 327 ? 11.285 -2.915 -30.807 1.00 84.19 327 TYR A N 1
ATOM 2583 C CA . TYR A 1 327 ? 10.147 -2.414 -31.576 1.00 84.19 327 TYR A CA 1
ATOM 2584 C C . TYR A 1 327 ? 10.418 -2.521 -33.077 1.00 84.19 327 TYR A C 1
ATOM 2586 O O . TYR A 1 327 ? 11.576 -2.575 -33.504 1.00 84.19 327 TYR A O 1
ATOM 2594 N N . THR A 1 328 ? 9.361 -2.559 -33.876 1.00 87.56 328 THR A N 1
ATOM 2595 C CA . THR A 1 328 ? 9.410 -2.351 -35.327 1.00 87.56 328 THR A CA 1
ATOM 2596 C C . THR A 1 328 ? 9.468 -0.862 -35.660 1.00 87.56 328 THR A C 1
ATOM 2598 O O . THR A 1 328 ? 9.314 -0.005 -34.790 1.00 87.56 328 THR A O 1
ATOM 2601 N N . LYS A 1 329 ? 9.737 -0.534 -36.926 1.00 88.12 329 LYS A N 1
ATOM 2602 C CA . LYS A 1 329 ? 9.766 0.861 -37.382 1.00 88.12 329 LYS A CA 1
ATOM 2603 C C . LYS A 1 329 ? 8.372 1.486 -37.312 1.00 88.12 329 LYS A C 1
ATOM 2605 O O . LYS A 1 329 ? 8.241 2.631 -36.901 1.00 88.12 329 LYS A O 1
ATOM 2610 N N . GLU A 1 330 ? 7.362 0.734 -37.722 1.00 89.19 330 GLU A N 1
ATOM 2611 C CA . GLU A 1 330 ? 5.966 1.154 -37.770 1.00 89.19 330 GLU A CA 1
ATOM 2612 C C . GLU A 1 330 ? 5.451 1.457 -36.356 1.00 89.19 330 GLU A C 1
ATOM 2614 O O . GLU A 1 330 ? 4.952 2.552 -36.118 1.00 89.19 330 GLU A O 1
ATOM 2619 N N . GLU A 1 331 ? 5.718 0.569 -35.390 1.00 83.62 331 GLU A N 1
ATOM 2620 C CA . GLU A 1 331 ? 5.370 0.785 -33.975 1.00 83.62 331 GLU A CA 1
ATOM 2621 C C . GLU A 1 331 ? 6.066 2.012 -33.368 1.00 83.62 331 GLU A C 1
ATOM 2623 O O . GLU A 1 331 ? 5.514 2.670 -32.491 1.00 83.62 331 GLU A O 1
ATOM 2628 N N . LEU A 1 332 ? 7.298 2.318 -33.789 1.00 86.88 332 LEU A N 1
ATOM 2629 C CA . LEU A 1 332 ? 8.000 3.514 -33.320 1.00 86.88 332 LEU A CA 1
ATOM 2630 C C . LEU A 1 332 ? 7.333 4.789 -33.841 1.00 86.88 332 LEU A C 1
ATOM 2632 O O . LEU A 1 332 ? 7.179 5.740 -33.081 1.00 86.88 332 LEU A O 1
ATOM 2636 N N . ILE A 1 333 ? 6.898 4.785 -35.101 1.00 86.19 333 ILE A N 1
ATOM 2637 C CA . ILE A 1 333 ? 6.193 5.914 -35.717 1.00 86.19 333 ILE A CA 1
ATOM 2638 C C . ILE A 1 333 ? 4.826 6.129 -35.056 1.00 86.19 333 ILE A C 1
ATOM 2640 O O . ILE A 1 333 ? 4.483 7.264 -34.752 1.00 86.19 333 ILE A O 1
ATOM 2644 N N . GLU A 1 334 ? 4.072 5.061 -34.782 1.00 87.81 334 GLU A N 1
ATOM 2645 C CA . GLU A 1 334 ? 2.777 5.136 -34.077 1.00 87.81 334 GLU A CA 1
ATOM 2646 C C . GLU A 1 334 ? 2.889 5.697 -32.652 1.00 87.81 334 GLU A C 1
ATOM 2648 O O . GLU A 1 334 ? 1.906 6.170 -32.090 1.00 87.81 334 GLU A O 1
ATOM 2653 N N . ARG A 1 335 ? 4.086 5.639 -32.064 1.00 80.00 335 ARG A N 1
ATOM 2654 C CA . ARG A 1 335 ? 4.395 6.116 -30.710 1.00 80.00 335 ARG A CA 1
ATOM 2655 C C . ARG A 1 335 ? 5.114 7.464 -30.702 1.00 80.00 335 ARG A C 1
ATOM 2657 O O . ARG A 1 335 ? 5.810 7.768 -29.734 1.00 80.00 335 ARG A O 1
ATOM 2664 N N . ASP A 1 336 ? 5.018 8.218 -31.794 1.00 87.06 336 ASP A N 1
ATOM 2665 C CA . ASP A 1 336 ? 5.641 9.533 -31.957 1.00 87.06 336 ASP A CA 1
ATOM 2666 C C . ASP A 1 336 ? 7.168 9.525 -31.728 1.00 87.06 336 ASP A C 1
ATOM 2668 O O . ASP A 1 336 ? 7.754 10.490 -31.229 1.00 87.06 336 ASP A O 1
ATOM 2672 N N . TYR A 1 337 ? 7.846 8.421 -32.070 1.00 84.19 337 TYR A N 1
ATOM 2673 C CA . TYR A 1 337 ? 9.301 8.422 -32.211 1.00 84.19 337 TYR A CA 1
ATOM 2674 C C . TYR A 1 337 ? 9.670 8.825 -33.635 1.00 84.19 337 TYR A C 1
ATOM 2676 O O . TYR A 1 337 ? 9.328 8.156 -34.613 1.00 84.19 337 TYR A O 1
ATOM 2684 N N . GLU A 1 338 ? 10.451 9.889 -33.747 1.00 89.00 338 GLU A N 1
ATOM 2685 C CA . GLU A 1 338 ? 10.876 10.439 -35.025 1.00 89.00 338 GLU A CA 1
ATOM 2686 C C . GLU A 1 338 ? 12.182 9.806 -35.485 1.00 89.00 338 GLU A C 1
ATOM 2688 O O . GLU A 1 338 ? 13.020 9.395 -34.683 1.00 89.00 338 GLU A O 1
ATOM 2693 N N . PHE A 1 339 ? 12.397 9.736 -36.795 1.00 87.19 339 PHE A N 1
ATOM 2694 C CA . PHE A 1 339 ? 13.693 9.321 -37.313 1.00 87.19 339 PHE A CA 1
ATOM 2695 C C . PHE A 1 339 ? 14.734 10.411 -37.032 1.00 87.19 339 PHE A C 1
ATOM 2697 O O . PHE A 1 339 ? 14.658 11.497 -37.600 1.00 87.19 339 PHE A O 1
ATOM 2704 N N . ILE A 1 340 ? 15.746 10.092 -36.225 1.00 85.19 340 ILE A N 1
ATOM 2705 C CA . ILE A 1 340 ? 16.785 11.047 -35.806 1.00 85.19 340 ILE A CA 1
ATOM 2706 C C . ILE A 1 340 ? 18.114 10.866 -36.551 1.00 85.19 340 ILE A C 1
ATOM 2708 O O . ILE A 1 340 ? 19.006 11.704 -36.445 1.00 85.19 340 ILE A O 1
ATOM 2712 N N . GLY A 1 341 ? 18.288 9.775 -37.308 1.00 82.12 341 GLY A N 1
ATOM 2713 C CA . GLY A 1 341 ? 19.479 9.589 -38.138 1.00 82.12 341 GLY A CA 1
ATOM 2714 C C . GLY A 1 341 ? 19.806 8.143 -38.497 1.00 82.12 341 GLY A C 1
ATOM 2715 O O . GLY A 1 341 ? 19.225 7.193 -37.977 1.00 82.12 341 GLY A O 1
ATOM 2716 N N . ASN A 1 342 ? 20.788 7.982 -39.385 1.00 84.44 342 ASN A N 1
ATOM 2717 C CA . ASN A 1 342 ? 21.399 6.695 -39.705 1.00 84.44 342 ASN A CA 1
ATOM 2718 C C . ASN A 1 342 ? 22.905 6.770 -39.426 1.00 84.44 342 ASN A C 1
ATOM 2720 O O . ASN A 1 342 ? 23.597 7.628 -39.973 1.00 84.44 342 ASN A O 1
ATOM 2724 N N . LEU A 1 343 ? 23.418 5.876 -38.578 1.00 75.31 343 LEU A N 1
ATOM 2725 C CA . LEU A 1 343 ? 24.846 5.795 -38.270 1.00 75.31 343 LEU A CA 1
ATOM 2726 C C . LEU A 1 343 ? 25.324 4.351 -38.400 1.00 75.31 343 LEU A C 1
ATOM 2728 O O . LEU A 1 343 ? 24.785 3.448 -37.763 1.00 75.31 343 LEU A O 1
ATOM 2732 N N . LYS A 1 344 ? 26.375 4.132 -39.201 1.00 82.06 344 LYS A N 1
ATOM 2733 C CA . LYS A 1 344 ? 26.938 2.795 -39.475 1.00 82.06 344 LYS A CA 1
ATOM 2734 C C . LYS A 1 344 ? 25.873 1.796 -39.966 1.00 82.06 344 LYS A C 1
ATOM 2736 O O . LYS A 1 344 ? 25.854 0.652 -39.510 1.00 82.06 344 LYS A O 1
ATOM 2741 N N . ASN A 1 345 ? 25.001 2.230 -40.882 1.00 82.00 345 ASN A N 1
ATOM 2742 C CA . ASN A 1 345 ? 23.889 1.445 -41.437 1.00 82.00 345 ASN A CA 1
ATOM 2743 C C . ASN A 1 345 ? 22.878 0.969 -40.383 1.00 82.00 345 ASN A C 1
ATOM 2745 O O . ASN A 1 345 ? 22.304 -0.111 -40.511 1.00 82.00 345 ASN A O 1
ATOM 2749 N N . LYS A 1 346 ? 22.686 1.754 -39.323 1.00 81.12 346 LYS A N 1
ATOM 2750 C CA . LYS A 1 346 ? 21.659 1.515 -38.312 1.00 81.12 346 LYS A CA 1
ATOM 2751 C C . LYS A 1 346 ? 20.772 2.735 -38.248 1.00 81.12 346 LYS A C 1
ATOM 2753 O O . LYS A 1 346 ? 21.282 3.835 -38.051 1.00 81.12 346 LYS A O 1
ATOM 2758 N N . ASP A 1 347 ? 19.477 2.516 -38.403 1.00 85.06 347 ASP A N 1
ATOM 2759 C CA . ASP A 1 347 ? 18.472 3.553 -38.223 1.00 85.06 347 ASP A CA 1
ATOM 2760 C C . ASP A 1 347 ? 18.259 3.833 -36.733 1.00 85.06 347 ASP A C 1
ATOM 2762 O O . ASP A 1 347 ? 18.271 2.918 -35.898 1.00 85.06 347 ASP A O 1
ATOM 2766 N N . TYR A 1 348 ? 18.064 5.108 -36.419 1.00 85.50 348 TYR A N 1
ATOM 2767 C CA . TYR A 1 348 ? 17.789 5.608 -35.084 1.00 85.50 348 TYR A CA 1
ATOM 2768 C C . TYR A 1 348 ? 16.453 6.341 -35.095 1.00 85.50 348 TYR A C 1
ATOM 2770 O O . TYR A 1 348 ? 16.241 7.246 -35.902 1.00 85.50 348 TYR A O 1
ATOM 2778 N N . TYR A 1 349 ? 15.587 5.967 -34.161 1.00 88.31 349 TYR A N 1
ATOM 2779 C CA . TYR A 1 349 ? 14.309 6.629 -33.914 1.00 88.31 349 TYR A CA 1
ATOM 2780 C C . TYR A 1 349 ? 14.282 7.153 -32.489 1.00 88.31 349 TYR A C 1
ATOM 2782 O O . TYR A 1 349 ? 14.603 6.396 -31.581 1.00 88.31 349 TYR A O 1
ATOM 2790 N N . GLY A 1 350 ? 13.938 8.411 -32.260 1.00 86.69 350 GLY A N 1
ATOM 2791 C CA . GLY A 1 350 ? 14.038 9.032 -30.949 1.00 86.69 350 GLY A CA 1
ATOM 2792 C C . GLY A 1 350 ? 12.912 10.003 -30.655 1.00 86.69 350 GLY A C 1
ATOM 2793 O O . GLY A 1 350 ? 12.281 10.530 -31.560 1.00 86.69 350 GLY A O 1
ATOM 2794 N N . ASN A 1 351 ? 12.691 10.224 -29.368 1.00 85.44 351 ASN A N 1
ATOM 2795 C CA . ASN A 1 351 ? 11.879 11.313 -28.854 1.00 85.44 351 ASN A CA 1
ATOM 2796 C C . ASN A 1 351 ? 12.691 12.008 -27.754 1.00 85.44 351 ASN A C 1
ATOM 2798 O O . ASN A 1 351 ? 13.412 11.353 -26.981 1.00 85.44 351 ASN A O 1
ATOM 2802 N N . TYR A 1 352 ? 12.631 13.333 -27.746 1.00 78.44 352 TYR A N 1
ATOM 2803 C CA . TYR A 1 352 ? 13.364 14.170 -26.822 1.00 78.44 352 TYR A CA 1
ATOM 2804 C C . TYR A 1 352 ? 12.422 14.805 -25.798 1.00 78.44 352 TYR A C 1
ATOM 2806 O O . TYR A 1 352 ? 11.568 15.618 -26.141 1.00 78.44 352 TYR A O 1
ATOM 2814 N N . ASP A 1 353 ? 12.624 14.464 -24.523 1.00 78.69 353 ASP A N 1
ATOM 2815 C CA . ASP A 1 353 ? 11.953 15.133 -23.410 1.00 78.69 353 ASP A CA 1
ATOM 2816 C C . ASP A 1 353 ? 12.774 16.372 -23.024 1.00 78.69 353 ASP A C 1
ATOM 2818 O O . ASP A 1 353 ? 13.777 16.282 -22.303 1.00 78.69 353 ASP A O 1
ATOM 2822 N N . THR A 1 354 ? 12.349 17.527 -23.540 1.00 73.06 354 THR A N 1
ATOM 2823 C CA . THR A 1 354 ? 12.966 18.843 -23.306 1.00 73.06 354 THR A CA 1
ATOM 2824 C C . THR A 1 354 ? 12.992 19.225 -21.831 1.00 73.06 354 THR A C 1
ATOM 2826 O O . THR A 1 354 ? 13.934 19.877 -21.388 1.00 73.06 354 THR A O 1
ATOM 2829 N N . ASN A 1 355 ? 12.004 18.786 -21.048 1.00 75.50 355 ASN A N 1
ATOM 2830 C CA . ASN A 1 355 ? 11.916 19.110 -19.626 1.00 75.50 355 ASN A CA 1
ATOM 2831 C C . ASN A 1 355 ? 12.930 18.315 -18.798 1.00 75.50 355 ASN A C 1
ATOM 2833 O O . ASN A 1 355 ? 13.382 18.784 -17.756 1.00 75.50 355 ASN A O 1
ATOM 2837 N N . LYS A 1 356 ? 13.280 17.103 -19.247 1.00 76.06 356 LYS A N 1
ATOM 2838 C CA . LYS A 1 356 ? 14.185 16.196 -18.521 1.00 76.06 356 LYS A CA 1
ATOM 2839 C C . LYS A 1 356 ? 15.602 16.148 -19.084 1.00 76.06 356 LYS A C 1
ATOM 2841 O O . LYS A 1 356 ? 16.449 15.487 -18.487 1.00 76.06 356 LYS A O 1
ATOM 2846 N N . GLU A 1 357 ? 15.860 16.803 -20.215 1.00 81.25 357 GLU A N 1
ATOM 2847 C CA . GLU A 1 357 ? 17.130 16.737 -20.951 1.00 81.25 357 GLU A CA 1
ATOM 2848 C C . GLU A 1 357 ? 17.541 15.297 -21.320 1.00 81.25 357 GLU A C 1
ATOM 2850 O O . GLU A 1 357 ? 18.711 14.898 -21.275 1.00 81.25 357 GLU A O 1
ATOM 2855 N N . VAL A 1 358 ? 16.551 14.477 -21.682 1.00 79.31 358 VAL A N 1
ATOM 2856 C CA . VAL A 1 358 ? 16.740 13.050 -21.958 1.00 79.31 358 VAL A CA 1
ATOM 2857 C C . VAL A 1 358 ? 16.302 12.716 -23.381 1.00 79.31 358 VAL A C 1
ATOM 2859 O O . VAL A 1 358 ? 15.150 12.920 -23.756 1.00 79.31 358 VAL A O 1
ATOM 2862 N N . LEU A 1 359 ? 17.215 12.118 -24.156 1.00 81.81 359 LEU A N 1
ATOM 2863 C CA . LEU A 1 359 ? 16.893 11.460 -25.422 1.00 81.81 359 LEU A CA 1
ATOM 2864 C C . LEU A 1 359 ? 16.618 9.988 -25.165 1.00 81.81 359 LEU A C 1
ATOM 2866 O O . LEU A 1 359 ? 17.523 9.228 -24.792 1.00 81.81 359 LEU A O 1
ATOM 2870 N N . THR A 1 360 ? 15.394 9.569 -25.454 1.00 84.94 360 THR A N 1
ATOM 2871 C CA . THR A 1 360 ? 15.080 8.151 -25.597 1.00 84.94 360 THR A CA 1
ATOM 2872 C C . THR A 1 360 ? 15.141 7.812 -27.073 1.00 84.94 360 THR A C 1
ATOM 2874 O O . THR A 1 360 ? 14.408 8.390 -27.866 1.00 84.94 360 THR A O 1
ATOM 2877 N N . TYR A 1 361 ? 16.018 6.885 -27.452 1.00 86.56 361 TYR A N 1
ATOM 2878 C CA . TYR A 1 361 ? 16.181 6.479 -28.842 1.00 86.56 361 TYR A CA 1
ATOM 2879 C C . TYR A 1 361 ? 16.257 4.965 -29.001 1.00 86.56 361 TYR A C 1
ATOM 2881 O O . TYR A 1 361 ? 16.694 4.228 -28.121 1.00 86.56 361 TYR A O 1
ATOM 2889 N N . HIS A 1 362 ? 15.863 4.490 -30.167 1.00 87.44 362 HIS A N 1
ATOM 2890 C CA . HIS A 1 362 ? 15.809 3.098 -30.541 1.00 87.44 362 HIS A CA 1
ATOM 2891 C C . HIS A 1 362 ? 16.738 2.875 -31.725 1.00 87.44 362 HIS A C 1
ATOM 2893 O O . HIS A 1 362 ? 16.584 3.496 -32.772 1.00 87.44 362 HIS A O 1
ATOM 2899 N N . ILE A 1 363 ? 17.724 1.998 -31.542 1.00 87.62 363 ILE A N 1
ATOM 2900 C CA . ILE A 1 363 ? 18.731 1.683 -32.560 1.00 87.62 363 ILE A CA 1
ATOM 2901 C C . ILE A 1 363 ? 18.406 0.355 -33.230 1.00 87.62 363 ILE A C 1
ATOM 2903 O O . ILE A 1 363 ? 18.195 -0.659 -32.556 1.00 87.62 363 ILE A O 1
ATOM 2907 N N . GLN A 1 364 ? 18.443 0.328 -34.557 1.00 88.25 364 GLN A N 1
ATOM 2908 C CA . GLN A 1 364 ? 18.330 -0.909 -35.315 1.00 88.25 364 GLN A CA 1
ATOM 2909 C C . GLN A 1 364 ? 19.538 -1.820 -35.033 1.00 88.25 364 GLN A C 1
ATOM 2911 O O . GLN A 1 364 ? 20.676 -1.496 -35.381 1.00 88.25 364 GLN A O 1
ATOM 2916 N N . LYS A 1 365 ? 19.323 -2.970 -34.380 1.00 83.62 365 LYS A N 1
ATOM 2917 C CA . LYS A 1 365 ? 20.395 -3.973 -34.168 1.00 83.62 365 LYS A CA 1
ATOM 2918 C C . LYS A 1 365 ? 20.242 -5.199 -35.060 1.00 83.62 365 LYS A C 1
ATOM 2920 O O . LYS A 1 365 ? 21.231 -5.878 -35.317 1.00 83.62 365 LYS A O 1
ATOM 2925 N N . SER A 1 366 ? 19.034 -5.467 -35.540 1.00 82.38 366 SER A N 1
ATOM 2926 C CA . SER A 1 366 ? 18.734 -6.534 -36.493 1.00 82.38 366 SER A CA 1
ATOM 2927 C C . SER A 1 366 ? 17.621 -6.085 -37.442 1.00 82.38 366 SER A C 1
ATOM 2929 O O . SER A 1 366 ? 16.989 -5.049 -37.226 1.00 82.38 366 SER A O 1
ATOM 2931 N N . LYS A 1 367 ? 17.429 -6.817 -38.546 1.00 83.94 367 LYS A N 1
ATOM 2932 C CA . LYS A 1 367 ? 16.519 -6.425 -39.631 1.00 83.94 367 LYS A CA 1
ATOM 2933 C C . LYS A 1 367 ? 15.105 -6.189 -39.085 1.00 83.94 367 LYS A C 1
ATOM 2935 O O . LYS A 1 367 ? 14.459 -7.125 -38.628 1.00 83.94 367 LYS A O 1
ATOM 2940 N N . GLY A 1 368 ? 14.664 -4.932 -39.124 1.00 80.50 368 GLY A N 1
ATOM 2941 C CA . GLY A 1 368 ? 13.340 -4.511 -38.654 1.00 80.50 368 GLY A CA 1
ATOM 2942 C C . GLY A 1 368 ? 13.156 -4.455 -37.132 1.00 80.50 368 GLY A C 1
ATOM 2943 O O . GLY A 1 368 ? 12.035 -4.241 -36.696 1.00 80.50 368 GLY A O 1
ATOM 2944 N N . LYS A 1 369 ? 14.211 -4.638 -36.322 1.00 87.00 369 LYS A N 1
ATOM 2945 C CA . LYS A 1 369 ? 14.120 -4.611 -34.853 1.00 87.00 369 LYS A CA 1
ATOM 2946 C C . LYS A 1 369 ? 15.001 -3.526 -34.251 1.00 87.00 369 LYS A C 1
ATOM 2948 O O . LYS A 1 369 ? 16.228 -3.512 -34.426 1.00 87.00 369 LYS A O 1
ATOM 2953 N N . PHE A 1 370 ? 14.363 -2.664 -33.479 1.00 88.19 370 PHE A N 1
ATOM 2954 C CA . PHE A 1 370 ? 14.942 -1.480 -32.877 1.00 88.19 370 PHE A CA 1
ATOM 2955 C C . PHE A 1 370 ? 14.956 -1.604 -31.361 1.00 88.19 370 PHE A C 1
ATOM 2957 O O . PHE A 1 370 ? 13.937 -1.891 -30.752 1.00 88.19 370 PHE A O 1
ATOM 2964 N N . TYR A 1 371 ? 16.110 -1.387 -30.742 1.00 84.38 371 TYR A N 1
ATOM 2965 C CA . TYR A 1 371 ? 16.326 -1.635 -29.319 1.00 84.38 371 TYR A CA 1
ATOM 2966 C C . TYR A 1 371 ? 16.450 -0.313 -28.574 1.00 84.38 371 TYR A C 1
ATOM 2968 O O . TYR A 1 371 ? 17.255 0.538 -28.968 1.00 84.38 371 TYR A O 1
ATOM 2976 N N . LYS A 1 372 ? 15.679 -0.165 -27.495 1.00 86.00 372 LYS A N 1
ATOM 2977 C CA . LYS A 1 372 ? 15.627 1.053 -26.681 1.00 86.00 372 LYS A CA 1
ATOM 2978 C C . LYS A 1 372 ? 16.969 1.337 -26.009 1.00 86.00 372 LYS A C 1
ATOM 2980 O O . LYS A 1 372 ? 17.623 0.437 -25.488 1.00 86.00 372 LYS A O 1
ATOM 2985 N N . ASN A 1 373 ? 17.360 2.602 -26.021 1.00 81.31 373 ASN A N 1
ATOM 2986 C CA . ASN A 1 373 ? 18.449 3.185 -25.254 1.00 81.31 373 ASN A CA 1
ATOM 2987 C C . ASN A 1 373 ? 17.997 4.563 -24.767 1.00 81.31 373 ASN A C 1
ATOM 2989 O O . ASN A 1 373 ? 17.201 5.242 -25.414 1.00 81.31 373 ASN A O 1
ATOM 2993 N N . THR A 1 374 ? 18.545 4.996 -23.643 1.00 80.81 374 THR A N 1
ATOM 2994 C CA . THR A 1 374 ? 18.267 6.318 -23.089 1.00 80.81 374 THR A CA 1
ATOM 2995 C C . THR A 1 374 ? 19.592 6.952 -22.714 1.00 80.81 374 THR A C 1
ATOM 2997 O O . THR A 1 374 ? 20.448 6.297 -22.118 1.00 80.81 374 THR A O 1
ATOM 3000 N N . ARG A 1 375 ? 19.784 8.216 -23.088 1.00 79.25 375 ARG A N 1
ATOM 3001 C CA . ARG A 1 375 ? 20.947 9.003 -22.673 1.00 79.25 375 ARG A CA 1
ATOM 3002 C C . ARG A 1 375 ? 20.501 10.397 -22.252 1.00 79.25 375 ARG A C 1
ATOM 3004 O O . ARG A 1 375 ? 19.624 10.975 -22.892 1.00 79.25 375 ARG A O 1
ATOM 3011 N N . LYS A 1 376 ? 21.129 10.939 -21.208 1.00 80.44 376 LYS A N 1
ATOM 3012 C CA . LYS A 1 376 ? 21.120 12.389 -20.999 1.00 80.44 376 LYS A CA 1
ATOM 3013 C C . LYS A 1 376 ? 21.874 13.026 -22.160 1.00 80.44 376 LYS A C 1
ATOM 3015 O O . LYS A 1 376 ? 22.917 12.503 -22.553 1.00 80.44 376 LYS A O 1
ATOM 3020 N N . ILE A 1 377 ? 21.323 14.093 -22.713 1.00 73.88 377 ILE A N 1
ATOM 3021 C CA . ILE A 1 377 ? 21.984 14.896 -23.742 1.00 73.88 377 ILE A CA 1
ATOM 3022 C C . ILE A 1 377 ? 22.057 16.327 -23.256 1.00 73.88 377 ILE A C 1
ATOM 3024 O O . ILE A 1 377 ? 21.095 16.854 -22.703 1.00 73.88 377 ILE A O 1
ATOM 3028 N N . PHE A 1 378 ? 23.214 16.940 -23.458 1.00 69.94 378 PHE A N 1
ATOM 3029 C CA . PHE A 1 378 ? 23.409 18.337 -23.102 1.00 69.94 378 PHE A CA 1
ATOM 3030 C C . PHE A 1 378 ? 22.776 19.240 -24.153 1.00 69.94 378 PHE A C 1
ATOM 3032 O O . PHE A 1 378 ? 22.703 18.878 -25.326 1.00 69.94 378 PHE A O 1
ATOM 3039 N N . LYS A 1 379 ? 22.396 20.457 -23.754 1.00 61.69 379 LYS A N 1
ATOM 3040 C CA . LYS A 1 379 ? 21.807 21.450 -24.660 1.00 61.69 379 LYS A CA 1
ATOM 3041 C C . LYS A 1 379 ? 22.626 21.677 -25.941 1.00 61.69 379 LYS A C 1
ATOM 3043 O O . LYS A 1 379 ? 22.074 21.677 -27.027 1.00 61.69 379 LYS A O 1
ATOM 3048 N N . ALA A 1 380 ? 23.954 21.688 -25.829 1.00 63.22 380 ALA A N 1
ATOM 3049 C CA . ALA A 1 380 ? 24.855 21.808 -26.977 1.00 63.22 380 ALA A CA 1
ATOM 3050 C C . ALA A 1 380 ? 24.814 20.614 -27.960 1.00 63.22 380 ALA A C 1
ATOM 3052 O O . ALA A 1 380 ? 25.148 20.770 -29.131 1.00 63.22 380 ALA A O 1
ATOM 3053 N N . GLU A 1 381 ? 24.435 19.413 -27.507 1.00 60.88 381 GLU A N 1
ATOM 3054 C CA . GLU A 1 381 ? 24.216 18.271 -28.404 1.00 60.88 381 GLU A CA 1
ATOM 3055 C C . GLU A 1 381 ? 22.877 18.397 -29.142 1.00 60.88 381 GLU A C 1
ATOM 3057 O O . GLU A 1 381 ? 22.782 17.934 -30.273 1.00 60.88 381 GLU A O 1
ATOM 3062 N N . ILE A 1 382 ? 21.867 19.038 -28.542 1.00 57.03 382 ILE A N 1
ATOM 3063 C CA . ILE A 1 382 ? 20.558 19.303 -29.166 1.00 57.03 382 ILE A CA 1
ATOM 3064 C C . ILE A 1 382 ? 20.731 20.248 -30.351 1.00 57.03 382 ILE A C 1
ATOM 3066 O O . ILE A 1 382 ? 20.296 19.913 -31.450 1.00 57.03 382 ILE A O 1
ATOM 3070 N N . ASP A 1 383 ? 21.468 21.341 -30.151 1.00 57.91 383 ASP A N 1
ATOM 3071 C CA . ASP A 1 383 ? 21.776 22.339 -31.185 1.00 57.91 383 ASP A CA 1
ATOM 3072 C C . ASP A 1 383 ? 22.540 21.718 -32.381 1.00 57.91 383 ASP A C 1
ATOM 3074 O O . ASP A 1 383 ? 22.516 22.232 -33.497 1.00 57.91 383 ASP A O 1
ATOM 3078 N N . MET A 1 384 ? 23.216 20.577 -32.177 1.00 59.25 384 MET A N 1
ATOM 3079 C CA . MET A 1 384 ? 23.859 19.803 -33.250 1.00 59.25 384 MET A CA 1
ATOM 3080 C C . MET A 1 384 ? 22.880 18.939 -34.059 1.00 59.25 384 MET A C 1
ATOM 3082 O O . MET A 1 384 ? 23.149 18.660 -35.230 1.00 59.25 384 MET A O 1
ATOM 3086 N N . PHE A 1 385 ? 21.782 18.478 -33.456 1.00 55.41 385 PHE A N 1
ATOM 3087 C CA . PHE A 1 385 ? 20.745 17.697 -34.142 1.00 55.41 385 PHE A CA 1
ATOM 3088 C C . PHE A 1 385 ? 19.649 18.587 -34.743 1.00 55.41 385 PHE A C 1
ATOM 3090 O O . PHE A 1 385 ? 19.025 18.184 -35.721 1.00 55.41 385 PHE A O 1
ATOM 3097 N N . GLU A 1 386 ? 19.454 19.800 -34.224 1.00 53.72 386 GLU A N 1
ATOM 3098 C CA . GLU A 1 386 ? 18.425 20.758 -34.651 1.00 53.72 386 GLU A CA 1
ATOM 3099 C C . GLU A 1 386 ? 18.428 21.038 -36.173 1.00 53.72 386 GLU A C 1
ATOM 3101 O O . GLU A 1 386 ? 17.380 20.873 -36.799 1.00 53.72 386 GLU A O 1
ATOM 3106 N N . PRO A 1 387 ? 19.577 21.268 -36.850 1.00 54.94 387 PRO A N 1
ATOM 3107 C CA . PRO A 1 387 ? 19.597 21.487 -38.302 1.00 54.94 387 PRO A CA 1
ATOM 3108 C C . PRO A 1 387 ? 19.187 20.245 -39.118 1.00 54.94 387 PRO A C 1
ATOM 3110 O O . PRO A 1 387 ? 18.684 20.349 -40.242 1.00 54.94 387 PRO A O 1
ATOM 3113 N N . ILE A 1 388 ? 19.405 19.046 -38.567 1.00 54.66 388 ILE A N 1
ATOM 3114 C CA . ILE A 1 388 ? 19.029 17.765 -39.188 1.00 54.66 388 ILE A CA 1
ATOM 3115 C C . ILE A 1 388 ? 17.516 17.533 -39.053 1.00 54.66 388 ILE A C 1
ATOM 3117 O O . ILE A 1 388 ? 16.905 16.947 -39.949 1.00 54.66 388 ILE A O 1
ATOM 3121 N N . MET A 1 389 ? 16.915 18.014 -37.963 1.00 47.84 389 MET A N 1
ATOM 3122 C CA . MET A 1 389 ? 15.476 17.921 -37.707 1.00 47.84 389 MET A CA 1
ATOM 3123 C C . MET A 1 389 ? 14.698 18.989 -38.506 1.00 47.84 389 MET A C 1
ATOM 3125 O O . MET A 1 389 ? 13.711 18.667 -39.169 1.00 47.84 389 MET A O 1
ATOM 3129 N N . GLU A 1 390 ? 15.185 20.236 -38.560 1.00 49.50 390 GLU A N 1
ATOM 3130 C CA . GLU A 1 390 ? 14.540 21.346 -39.288 1.00 49.50 390 GLU A CA 1
ATOM 3131 C C . GLU A 1 390 ? 14.544 21.168 -40.816 1.00 49.50 390 GLU A C 1
ATOM 3133 O O . GLU A 1 390 ? 13.541 21.437 -41.483 1.00 49.50 390 GLU A O 1
ATOM 3138 N N . SER A 1 391 ? 15.639 20.657 -41.391 1.00 50.66 391 SER A N 1
ATOM 3139 C CA . SER A 1 391 ? 15.732 20.406 -42.841 1.00 50.66 391 SER A CA 1
ATOM 3140 C C . SER A 1 391 ? 14.720 19.364 -43.341 1.00 50.66 391 SER A C 1
ATOM 3142 O O . SER A 1 391 ? 14.276 19.428 -44.487 1.00 50.66 391 SER A O 1
ATOM 3144 N N . ARG A 1 392 ? 14.277 18.444 -42.475 1.00 47.56 392 ARG A N 1
ATOM 3145 C CA . ARG A 1 392 ? 13.318 17.380 -42.820 1.00 47.56 392 ARG A CA 1
ATOM 3146 C C . ARG A 1 392 ? 11.860 17.791 -42.661 1.00 47.56 392 ARG A C 1
ATOM 3148 O O . ARG A 1 392 ? 11.016 17.317 -43.427 1.00 47.56 392 ARG A O 1
ATOM 3155 N N . HIS A 1 393 ? 11.549 18.703 -41.739 1.00 47.88 393 HIS A N 1
ATOM 3156 C CA . HIS A 1 393 ? 10.218 19.315 -41.692 1.00 47.88 393 HIS A CA 1
ATOM 3157 C C . HIS A 1 393 ? 9.905 20.066 -42.995 1.00 47.88 393 HIS A C 1
ATOM 3159 O O . HIS A 1 393 ? 8.803 19.931 -43.529 1.00 47.88 393 HIS A O 1
ATOM 3165 N N . GLN A 1 394 ? 10.901 20.740 -43.579 1.00 48.25 394 GLN A N 1
ATOM 3166 C CA . GLN A 1 394 ? 10.757 21.426 -44.867 1.00 48.25 394 GLN A CA 1
ATOM 3167 C C . GLN A 1 394 ? 10.579 20.455 -46.053 1.00 48.25 394 GLN A C 1
ATOM 3169 O O . GLN A 1 394 ? 9.740 20.702 -46.922 1.00 48.25 394 GLN A O 1
ATOM 3174 N N . GLU A 1 395 ? 11.284 19.316 -46.083 1.00 47.31 395 GLU A N 1
ATOM 3175 C CA . GLU A 1 395 ? 11.096 18.284 -47.124 1.00 47.31 395 GLU A CA 1
ATOM 3176 C C . GLU A 1 395 ? 9.729 17.584 -47.025 1.00 47.31 395 GLU A C 1
ATOM 3178 O O . GLU A 1 395 ? 9.095 17.286 -48.042 1.00 47.31 395 GLU A O 1
ATOM 3183 N N . THR A 1 396 ? 9.228 17.358 -45.808 1.00 45.94 396 THR A N 1
ATOM 3184 C CA . THR A 1 396 ? 7.933 16.693 -45.584 1.00 45.94 396 THR A CA 1
ATOM 3185 C C . THR A 1 396 ? 6.758 17.606 -45.966 1.00 45.94 396 THR A C 1
ATOM 3187 O O . THR A 1 396 ? 5.778 17.138 -46.552 1.00 45.94 396 THR A O 1
ATOM 3190 N N . GLU A 1 397 ? 6.860 18.918 -45.722 1.00 47.97 397 GLU A N 1
ATOM 3191 C CA . GLU A 1 397 ? 5.878 19.904 -46.203 1.00 47.97 397 GLU A CA 1
ATOM 3192 C C . GLU A 1 397 ? 5.927 20.114 -47.722 1.00 47.97 397 GLU A C 1
ATOM 3194 O O . GLU A 1 397 ? 4.878 20.230 -48.363 1.00 47.97 397 GLU A O 1
ATOM 3199 N N . GLN A 1 398 ? 7.114 20.098 -48.336 1.00 49.41 398 GLN A N 1
ATOM 3200 C CA . GLN A 1 398 ? 7.232 20.139 -49.797 1.00 49.41 398 GLN A CA 1
ATOM 3201 C C . GLN A 1 398 ? 6.636 18.887 -50.453 1.00 49.41 398 GLN A C 1
ATOM 3203 O O . GLN A 1 398 ? 5.935 18.998 -51.458 1.00 49.41 398 GLN A O 1
ATOM 3208 N N . SER A 1 399 ? 6.818 17.711 -49.848 1.00 46.97 399 SER A N 1
ATOM 3209 C CA . SER A 1 399 ? 6.241 16.447 -50.327 1.00 46.97 399 SER A CA 1
ATOM 3210 C C . SER A 1 399 ? 4.708 16.441 -50.255 1.00 46.97 399 SER A C 1
ATOM 3212 O O . SER A 1 399 ? 4.042 16.025 -51.203 1.00 46.97 399 SER A O 1
ATOM 3214 N N . LYS A 1 400 ? 4.128 16.975 -49.170 1.00 47.56 400 LYS A N 1
ATOM 3215 C CA . LYS A 1 400 ? 2.668 17.136 -49.024 1.00 47.56 400 LYS A CA 1
ATOM 3216 C C . LYS A 1 400 ? 2.082 18.154 -50.015 1.00 47.56 400 LYS A C 1
ATOM 3218 O O . LYS A 1 400 ? 0.966 17.959 -50.488 1.00 47.56 400 LYS A O 1
ATOM 3223 N N . ASN A 1 401 ? 2.839 19.189 -50.386 1.00 48.19 401 ASN A N 1
ATOM 3224 C CA . ASN A 1 401 ? 2.433 20.182 -51.389 1.00 48.19 401 ASN A CA 1
ATOM 3225 C C . ASN A 1 401 ? 2.534 19.698 -52.847 1.00 48.19 401 ASN A C 1
ATOM 3227 O O . ASN A 1 401 ? 1.933 20.307 -53.733 1.00 48.19 401 ASN A O 1
ATOM 3231 N N . ILE A 1 402 ? 3.284 18.626 -53.115 1.00 48.19 402 ILE A N 1
ATOM 3232 C CA . ILE A 1 402 ? 3.366 18.011 -54.448 1.00 48.19 402 ILE A CA 1
ATOM 3233 C C . ILE A 1 402 ? 2.186 17.053 -54.675 1.00 48.19 402 ILE A C 1
ATOM 3235 O O . ILE A 1 402 ? 1.632 17.028 -55.769 1.00 48.19 402 ILE A O 1
ATOM 3239 N N . VAL A 1 403 ? 1.737 16.339 -53.636 1.00 48.00 403 VAL A N 1
ATOM 3240 C CA . VAL A 1 403 ? 0.585 15.416 -53.711 1.00 48.00 403 VAL A CA 1
ATOM 3241 C C . VAL A 1 403 ? -0.762 16.153 -53.758 1.00 48.00 403 VAL A C 1
ATOM 3243 O O . VAL A 1 403 ? -1.721 15.633 -54.310 1.00 48.00 403 VAL A O 1
ATOM 3246 N N . SER A 1 404 ? -0.856 17.384 -53.246 1.00 44.53 404 SER A N 1
ATOM 3247 C CA . SER A 1 404 ? -2.080 18.204 -53.330 1.00 44.53 404 SER A CA 1
ATOM 3248 C C . SER A 1 404 ? -2.243 18.973 -54.652 1.00 44.53 404 SER A C 1
ATOM 3250 O O . SER A 1 404 ? -3.231 19.687 -54.830 1.00 44.53 404 SER A O 1
ATOM 3252 N N . LYS A 1 405 ? -1.282 18.848 -55.579 1.00 45.81 405 LYS A N 1
ATOM 3253 C CA . LYS A 1 405 ? -1.281 19.497 -56.905 1.00 45.81 405 LYS A CA 1
ATOM 3254 C C . LYS A 1 405 ? -1.325 18.514 -58.085 1.00 45.81 405 LYS A C 1
ATOM 3256 O O . LYS A 1 405 ? -1.234 18.956 -59.231 1.00 45.81 405 LYS A O 1
ATOM 3261 N N . SER A 1 406 ? -1.489 17.222 -57.814 1.00 41.81 406 SER A N 1
ATOM 3262 C CA . SER A 1 406 ? -1.809 16.158 -58.780 1.00 41.81 406 SER A CA 1
ATOM 3263 C C . SER A 1 406 ? -3.191 15.607 -58.485 1.00 41.81 406 SER A C 1
ATOM 3265 O O . SER A 1 406 ? -3.950 15.381 -59.449 1.00 41.81 406 SER A O 1
#

Solvent-accessible surface area (backbone atoms only — not comparable to full-atom values): 23175 Å² total; per-residue (Å²): 140,85,82,85,83,78,85,76,88,76,83,75,62,64,66,54,52,53,47,52,50,52,52,52,53,59,69,61,56,71,80,73,74,86,80,76,85,87,75,83,53,69,70,57,55,51,51,50,62,66,43,48,63,54,54,53,50,51,53,52,50,52,51,51,51,53,51,53,52,51,52,54,52,52,53,51,50,53,52,49,51,54,51,49,54,53,47,52,55,48,52,53,50,52,51,52,52,51,49,52,54,47,53,53,49,51,51,52,51,53,20,46,52,50,35,43,54,52,30,48,72,75,61,33,56,75,65,81,89,60,54,70,68,58,39,42,50,52,25,52,46,47,75,75,40,58,68,69,63,36,53,60,53,45,56,52,51,51,54,65,64,59,29,66,66,50,47,50,49,53,50,53,55,54,73,73,38,78,93,47,58,93,48,45,69,58,54,49,50,30,50,54,24,44,71,67,72,36,16,72,55,15,33,62,60,41,55,60,41,58,57,50,57,57,35,59,66,66,67,63,76,84,85,82,47,76,68,54,53,51,53,46,49,50,46,73,42,55,82,83,43,102,86,52,62,34,63,60,44,50,50,41,41,55,65,30,36,61,28,83,70,57,94,95,56,85,71,94,37,78,62,16,46,54,30,45,77,70,63,70,47,80,78,50,54,36,68,68,44,27,48,31,42,49,53,41,45,50,52,50,55,57,53,53,74,66,68,48,70,69,42,48,52,56,46,51,52,51,50,51,62,73,64,50,69,56,40,42,68,66,61,35,49,79,65,69,30,40,83,75,49,74,60,96,93,21,52,30,33,30,42,72,43,79,92,74,39,32,38,41,34,24,40,40,79,50,96,70,35,22,33,77,46,73,44,80,51,55,72,75,57,49,67,68,47,44,66,66,53,54,60,47,56,55,51,54,52,51,52,56,57,54,65,78,73,112

Secondary structure (DSSP, 8-state):
----------SSSHHHHHHHHHHHHHHTS-------TT---HHHHHHHHHHHHHHHHHHHHHHHHHHHHHHHHHHHHHHHHHHHHHHHHHHHHHHHHHHHHHHHHHHHHHHHHHHHHHHHHHT----TTS-HHHHHHHHHHHHHS-HHHHHHHHHHHHHHHS-HHHHHHHHHHHHT-GGGGGGHHHHHHHHHHHHTT-HHHHHHHHHHHHHHHHHHHTT--S---HHHHHHHHHHHT----TT--HHHHHHHIIIIIS----TTS--S-TT-HHHHHTT------SHHHHHHHHHHHHHHHHHHHT--HHHHHHHHHHHHHHH---B-HHHHHHTTPEEEEEETTEEEEEEEETTTTEEEEEEEEETTEEEEEEEE--HHHHHHHHHHHHHHHHHHHHHHHHHTT-

Foldseek 3Di:
DDDDDDDDDPPPPPVVVVVVVVVVVVVVPPPPPPDDPDDDDPVVVVVVVVCVVVVVVVVVVVVVVVVVVVVVVVVVVVVVVVVVVVVVVVVVVVVVVVVVVVVVVVLLVQLLVQLLVLCLVLLAFSFPPDDSVVSSVLSVQCVVDDVVVSSVVVLVVLLVVCALVNLVVLLVVLVVQPLCVVCSVLSVVLSVCLNVLVLVSNLLSLLVCLQVLLCSLLVQDDDDDPVLSLVSLCLLLVPDDPPGCSVSNSVSCVVAACQDDDPPDDGPHLNHSVCVVVVNDPPNSGNSSSSSSSSNSSVSNVSSSPRDPVSSVSSVVSSCVVPPQWDFPVVLVVVVFDFQDADPNKTKTWDADPVQQKIWIWIDPDDRITGIDMDRDDPVVVVVSVVVVVVVVVVVVVVVVVVVVD

Organism: NCBI:txid361277

Radius of gyration: 43.49 Å; Cα contacts (8 Å, |Δi|>4): 327; chains: 1; bounding box: 141×58×81 Å

Nearest PDB structures (foldseek):
  8dl8-assembly1_A  TM=1.397E-01  e=4.870E+00  Homo sapiens

Sequence (406 aa):
MEEKLKSSENDGVETDKTKHIATAVENLAINIPSFNLSSFNYAETVKLATAIPSYVKEAANAANTVLSIFSKHSNSLSNLLKNIDSTTATVLNSYKLMRANMDTFLDTEEDLQLFIEAMVGLGYPPHLGLDINKITNIAAFIRSTDKQEALEEIDEIMTYYYDNEELNNIAKRWEELDHIKSSISILRDIIMAHNSGLYNLSVPSTIILFEGVVMEAFNVEGRTSNVMLGKLIEVLYSDWSFMSYDEQIRAFYEAKVKESFERGKVVGSDISRNAILHGYDKSYGVESVSLKAILFLDQLIESTAHISEEQRDKAAEIVNEMQRNHYTKEELIERDYEFIGNLKNKDYYGNYDTNKEVLTYHIQKSKGKFYKNTRKIFKAEIDMFEPIMESRHQETEQSKNIVSKS